Protein AF-A0AA39C4L0-F1 (afdb_monomer)

Nearest PDB structures (foldseek):
  6eg0-assembly1_B  TM=7.579E-01  e=3.917E-45  Drosophila melanogaster
  6efy-assembly1_A-2  TM=8.583E-01  e=1.639E-42  Drosophila melanogaster
  5eo9-assembly1_B  TM=9.808E-01  e=2.895E-29  Drosophila melanogaster
  6nrr-assembly1_B  TM=8.092E-01  e=1.437E-28  Drosophila melanogaster
  6nrq-assembly1_B  TM=9.953E-01  e=1.133E-14  Drosophila melanogaster

Organism: NCBI:txid144406

InterPro domains:
  IPR003598 Immunoglobulin subtype 2 [SM00408] (235-312)
  IPR003598 Immunoglobulin subtype 2 [SM00408] (339-406)
  IPR003598 Immunoglobulin subtype 2 [SM00408] (433-505)
  IPR003599 Immunoglobulin domain subtype [SM00409] (229-324)
  IPR003599 Immunoglobulin domain subtype [SM00409] (333-418)
  IPR003599 Immunoglobulin domain subtype [SM00409] (427-516)
  IPR007110 Immunoglobulin-like domain [PS50835] (223-315)
  IPR007110 Immunoglobulin-like domain [PS50835] (325-410)
  IPR007110 Immunoglobulin-like domain [PS50835] (421-514)
  IPR011989 Armadillo-like helical [G3DSA:1.25.10.10] (1-202)
  IPR013098 Immunoglobulin I-set [PF07679] (223-310)
  IPR013783 Immunoglobulin-like fold [G3DSA:2.60.40.10] (220-327)
  IPR013783 Immunoglobulin-like fold [G3DSA:2.60.40.10] (331-419)
  IPR013783 Immunoglobulin-like fold [G3DSA:2.60.40.10] (420-517)
  IPR034085 TOG domain [SM01349] (1-182)
  IPR036179 Immunoglobulin-like domain superfamily [SSF48726] (223-328)
  IPR036179 Immunoglobulin-like domain superfamily [SSF48726] (316-419)
  IPR036179 Immunoglobulin-like domain superfamily [SSF48726] (414-513)
  IPR048491 XMAP215/Dis1/CLASP, TOG domain [PF21041] (3-173)
  IPR051170 Neural and epithelial cell adhesion domain-containing protein [PTHR12231] (206-528)

Secondary structure (DSSP, 8-state):
--HHHHHHHHHHT-SSHHHHHHHHHHHHHHHHH-TTGGGTHHHHHHHIIIIITT-SSHHHHHHHHHHHHHHIIIIIHHHHHHHHHHHTT-SSHHHHHHHHHHHHHHHHHH-TTTS-HHHHHHHHHHHHT-SSHHHHHHHHHHHHHHHHHH-THHHHHHTTS-HHHHHHHHHHHTTS-S-----S---HHHHHHTTSSS-S--------------------PPPEESSPPPPEEEETTS-EEEEEEEES-TT--EEEEETTTTEEEEETTEE-SS-TTEEEEEETTTEEEEEE-S--GGG-EEEEEEE--SSPEEEEEEEEEEEEEEE-SSSS---EEEETT--EEEE--EEEESPPEEEEEETTSPPEE-TTS-EES-EESSEEEE-S--GGG-EEEEEEEESSSSPPEEEEEEEEEEEEEEEE-S-SEEEE-TT-EEEEEEEEEEESPPEEEEE-TTSPBPPPSSSEEEEEEEETTEEEEEEEEES--GGG-EEEEEEEEETTEEEEEEEEEEE-PPPP---------------------------------------------------------------------------HHHHHHHHHHHTTS--

Structure (mmCIF, N/CA/C/O backbone):
data_AF-A0AA39C4L0-F1
#
_entry.id   AF-A0AA39C4L0-F1
#
loop_
_atom_site.group_PDB
_atom_site.id
_atom_site.type_symbol
_atom_site.label_atom_id
_atom_site.label_alt_id
_atom_site.label_comp_id
_atom_site.label_asym_id
_atom_site.label_entity_id
_atom_site.label_seq_id
_atom_site.pdbx_PDB_ins_code
_atom_site.Cartn_x
_atom_site.Cartn_y
_atom_site.Cartn_z
_atom_site.occupancy
_atom_site.B_iso_or_equiv
_atom_site.auth_seq_id
_atom_site.auth_comp_id
_atom_site.auth_asym_id
_atom_site.auth_atom_id
_atom_site.pdbx_PDB_model_num
ATOM 1 N N . MET A 1 1 ? 2.374 -26.848 -51.622 1.00 42.78 1 MET A N 1
ATOM 2 C CA . MET A 1 1 ? 3.072 -25.742 -50.913 1.00 42.78 1 MET A CA 1
ATOM 3 C C . MET A 1 1 ? 2.157 -24.557 -50.537 1.00 42.78 1 MET A C 1
ATOM 5 O O . MET A 1 1 ? 2.665 -23.517 -50.137 1.00 42.78 1 MET A O 1
ATOM 9 N N . GLU A 1 2 ? 0.824 -24.697 -50.572 1.00 36.19 2 GLU A N 1
ATOM 10 C CA . GLU A 1 2 ? -0.122 -23.585 -50.310 1.00 36.19 2 GLU A CA 1
ATOM 11 C C . GLU A 1 2 ? -0.604 -23.481 -48.847 1.00 36.19 2 GLU A C 1
ATOM 13 O O . GLU A 1 2 ? -1.158 -22.465 -48.431 1.00 36.19 2 GLU A O 1
ATOM 18 N N . SER A 1 3 ? -0.346 -24.502 -48.021 1.00 49.56 3 SER A N 1
ATOM 19 C CA . SER A 1 3 ? -0.933 -24.627 -46.676 1.00 49.56 3 SER A CA 1
ATOM 20 C C . SER A 1 3 ? -0.537 -23.536 -45.666 1.00 49.56 3 SER A C 1
ATOM 22 O O . SER A 1 3 ? -1.262 -23.334 -44.691 1.00 49.56 3 SER A O 1
ATOM 24 N N . GLN A 1 4 ? 0.597 -22.842 -45.834 1.00 49.72 4 GLN A N 1
ATOM 25 C CA . GLN A 1 4 ? 1.115 -21.946 -44.786 1.00 49.72 4 GLN A CA 1
ATOM 26 C C . GLN A 1 4 ? 0.511 -20.531 -44.770 1.00 49.72 4 GLN A C 1
ATOM 28 O O . GLN A 1 4 ? 0.586 -19.872 -43.738 1.00 49.72 4 GLN A O 1
ATOM 33 N N . SER A 1 5 ? -0.136 -20.063 -45.842 1.00 53.97 5 SER A N 1
ATOM 34 C CA . SER A 1 5 ? -0.829 -18.758 -45.801 1.00 53.97 5 SER A CA 1
ATOM 35 C C . SER A 1 5 ? -2.181 -18.843 -45.069 1.00 53.97 5 SER A C 1
ATOM 37 O O . SER A 1 5 ? -2.596 -17.921 -44.364 1.00 53.97 5 SER A O 1
ATOM 39 N N . SER A 1 6 ? -2.830 -20.011 -45.156 1.00 60.69 6 SER A N 1
ATOM 40 C CA . SER A 1 6 ? -4.194 -20.259 -44.672 1.00 60.69 6 SER A CA 1
ATOM 41 C C . SER A 1 6 ? -4.377 -20.072 -43.156 1.00 60.69 6 SER A C 1
ATOM 43 O O . SER A 1 6 ? -5.398 -19.534 -42.724 1.00 60.69 6 SER A O 1
ATOM 45 N N . TRP A 1 7 ? -3.406 -20.469 -42.323 1.00 74.56 7 TRP A N 1
ATOM 46 C CA . TRP A 1 7 ? -3.561 -20.412 -40.859 1.00 74.56 7 TRP A CA 1
ATOM 47 C C . TRP A 1 7 ? -3.338 -19.006 -40.279 1.00 74.56 7 TRP A C 1
ATOM 49 O O . TRP A 1 7 ? -4.134 -18.562 -39.454 1.00 74.56 7 TRP A O 1
ATOM 59 N N . LEU A 1 8 ? -2.346 -18.254 -40.770 1.00 80.62 8 LEU A N 1
ATOM 60 C CA . LEU A 1 8 ? -2.123 -16.857 -40.363 1.00 80.62 8 LEU A CA 1
ATOM 61 C C . LEU A 1 8 ? -3.308 -15.960 -40.726 1.00 80.62 8 LEU A C 1
ATOM 63 O O . LEU A 1 8 ? -3.698 -15.097 -39.944 1.00 80.62 8 LEU A O 1
ATOM 67 N N . LYS A 1 9 ? -3.951 -16.208 -41.872 1.00 80.88 9 LYS A N 1
ATOM 68 C CA . LYS A 1 9 ? -5.208 -15.543 -42.230 1.00 80.88 9 LYS A CA 1
ATOM 69 C C . LYS A 1 9 ? -6.304 -15.805 -41.187 1.00 80.88 9 LYS A C 1
ATOM 71 O O . LYS A 1 9 ? -6.958 -14.854 -40.764 1.00 80.88 9 LYS A O 1
ATOM 76 N N . LYS A 1 10 ? -6.470 -17.057 -40.728 1.00 83.12 10 LYS A N 1
ATOM 77 C CA . LYS A 1 10 ? -7.435 -17.439 -39.672 1.00 83.12 10 LYS A CA 1
ATOM 78 C C . LYS A 1 10 ? -7.137 -16.767 -38.327 1.00 83.12 10 LYS A C 1
ATOM 80 O O . LYS A 1 10 ? -8.071 -16.386 -37.633 1.00 83.12 10 LYS A O 1
ATOM 85 N N . PHE A 1 11 ? -5.862 -16.583 -37.984 1.00 86.50 11 PHE A N 1
ATOM 86 C CA . PHE A 1 11 ? -5.434 -15.929 -36.739 1.00 86.50 11 PHE A CA 1
ATOM 87 C C . PHE A 1 11 ? -5.879 -14.464 -36.673 1.00 86.50 11 PHE A C 1
ATOM 89 O O . PHE A 1 11 ? -6.379 -14.003 -35.652 1.00 86.50 11 PHE A O 1
ATOM 96 N N . VAL A 1 12 ? -5.752 -13.748 -37.789 1.00 85.88 12 VAL A N 1
ATOM 97 C CA . VAL A 1 12 ? -6.102 -12.326 -37.885 1.00 85.88 12 VAL A CA 1
ATOM 98 C C . VAL A 1 12 ? -7.620 -12.109 -37.891 1.00 85.88 12 VAL A C 1
ATOM 100 O O . VAL A 1 12 ? -8.097 -11.111 -37.357 1.00 85.88 12 VAL A O 1
ATOM 103 N N . ILE A 1 13 ? -8.396 -13.035 -38.466 1.00 86.62 13 ILE A N 1
ATOM 104 C CA . ILE A 1 13 ? -9.859 -12.903 -38.602 1.00 86.62 13 ILE A CA 1
ATOM 105 C C . ILE A 1 13 ? -10.668 -13.627 -37.513 1.00 86.62 13 ILE A C 1
ATOM 107 O O . ILE A 1 13 ? -11.890 -13.716 -37.644 1.00 86.62 13 ILE A O 1
ATOM 111 N N . ASP A 1 14 ? -10.032 -14.110 -36.443 1.00 86.44 14 ASP A N 1
ATOM 112 C CA . ASP A 1 14 ? -10.688 -14.820 -35.334 1.00 86.44 14 ASP A CA 1
ATOM 113 C C . ASP A 1 14 ? -11.814 -13.985 -34.692 1.00 86.44 14 ASP A C 1
ATOM 115 O O . ASP A 1 14 ? -11.697 -12.769 -34.535 1.00 86.44 14 ASP A O 1
ATOM 119 N N . SER A 1 15 ? -12.961 -14.605 -34.410 1.00 85.62 15 SER A N 1
ATOM 120 C CA . SER A 1 15 ? -14.135 -13.988 -33.777 1.00 85.62 15 SER A CA 1
ATOM 121 C C . SER A 1 15 ? -14.042 -13.896 -32.254 1.00 85.62 15 SER A C 1
ATOM 123 O O . SER A 1 15 ? -14.701 -13.039 -31.672 1.00 85.62 15 SER A O 1
ATOM 125 N N . ASN A 1 16 ? -13.235 -14.736 -31.606 1.00 90.62 16 ASN A N 1
ATOM 126 C CA . ASN A 1 16 ? -13.025 -14.706 -30.161 1.00 90.62 16 ASN A CA 1
ATOM 127 C C . ASN A 1 16 ? -11.907 -13.700 -29.834 1.00 90.62 16 ASN A C 1
ATOM 129 O O . ASN A 1 16 ? -10.750 -13.948 -30.151 1.00 90.62 16 ASN A O 1
ATOM 133 N N . LEU A 1 17 ? -12.238 -12.564 -29.205 1.00 87.31 17 LEU A N 1
ATOM 134 C CA . LEU A 1 17 ? -11.284 -11.465 -28.977 1.00 87.31 17 LEU A CA 1
ATOM 135 C C . LEU A 1 17 ? -10.059 -11.867 -28.113 1.00 87.31 17 LEU A C 1
ATOM 137 O O . LEU A 1 17 ? -8.939 -11.578 -28.537 1.00 87.31 17 LEU A O 1
ATOM 141 N N . PRO A 1 18 ? -10.199 -12.554 -26.955 1.00 88.00 18 PRO A N 1
ATOM 142 C CA . PRO A 1 18 ? -9.056 -13.135 -26.238 1.00 88.00 18 PRO A CA 1
ATOM 143 C C . PRO A 1 18 ? -8.173 -14.064 -27.087 1.00 88.00 18 PRO A C 1
ATOM 145 O O . PRO A 1 18 ? -6.947 -13.953 -27.043 1.00 88.00 18 PRO A O 1
ATOM 148 N N . ALA A 1 19 ? -8.773 -14.952 -27.887 1.00 86.94 19 ALA A N 1
ATOM 149 C CA . ALA A 1 19 ? -8.018 -15.864 -28.749 1.00 86.94 19 ALA A CA 1
ATOM 150 C C . ALA A 1 19 ? -7.325 -15.124 -29.906 1.00 86.94 19 ALA A C 1
ATOM 152 O O . ALA A 1 19 ? -6.164 -15.407 -30.205 1.00 86.94 19 ALA A O 1
ATOM 153 N N . GLN A 1 20 ? -8.003 -14.142 -30.509 1.00 90.44 20 GLN A N 1
ATOM 154 C CA . GLN A 1 20 ? -7.484 -13.276 -31.568 1.00 90.44 20 GLN A CA 1
ATOM 155 C C . GLN A 1 20 ? -6.235 -12.525 -31.099 1.00 90.44 20 GLN A C 1
ATOM 157 O O . GLN A 1 20 ? -5.255 -12.461 -31.832 1.00 90.44 20 GLN A O 1
ATOM 162 N N . GLU A 1 21 ? -6.226 -12.007 -29.869 1.00 89.44 21 GLU A N 1
ATOM 163 C CA . GLU A 1 21 ? -5.060 -11.333 -29.292 1.00 89.44 21 GLU A CA 1
ATOM 164 C C . GLU A 1 21 ? -3.845 -12.262 -29.196 1.00 89.44 21 GLU A C 1
ATOM 166 O O . GLU A 1 21 ? -2.794 -11.948 -29.753 1.00 89.44 21 GLU A O 1
ATOM 171 N N . LYS A 1 22 ? -3.993 -13.447 -28.586 1.00 88.56 22 LYS A N 1
ATOM 172 C CA . LYS A 1 22 ? -2.893 -14.424 -28.485 1.00 88.56 22 LYS A CA 1
ATOM 173 C C . LYS A 1 22 ? -2.433 -14.954 -29.843 1.00 88.56 22 LYS A C 1
ATOM 175 O O . LYS A 1 22 ? -1.243 -15.184 -30.052 1.00 88.56 22 LYS A O 1
ATOM 180 N N . ARG A 1 23 ? -3.351 -15.075 -30.800 1.00 88.38 23 ARG A N 1
ATOM 181 C CA . ARG A 1 23 ? -3.046 -15.424 -32.194 1.00 88.38 23 ARG A CA 1
ATOM 182 C C . ARG A 1 23 ? -2.318 -14.298 -32.936 1.00 88.38 23 ARG A C 1
ATOM 184 O O . ARG A 1 23 ? -1.446 -14.593 -33.748 1.00 88.38 23 ARG A O 1
ATOM 191 N N . LEU A 1 24 ? -2.603 -13.029 -32.642 1.00 90.12 24 LEU A N 1
ATOM 192 C CA . LEU A 1 24 ? -1.868 -11.881 -33.186 1.00 90.12 24 LEU A CA 1
ATOM 193 C C . LEU A 1 24 ? -0.471 -11.736 -32.562 1.00 90.12 24 LEU A C 1
ATOM 195 O O . LEU A 1 24 ? 0.467 -11.434 -33.295 1.00 90.12 24 LEU A O 1
ATOM 199 N N . GLU A 1 25 ? -0.300 -12.020 -31.267 1.00 88.50 25 GLU A N 1
ATOM 200 C CA . GLU A 1 25 ? 1.028 -12.108 -30.634 1.00 88.50 25 GLU A CA 1
ATOM 201 C C . GLU A 1 25 ? 1.882 -13.191 -31.320 1.00 88.50 25 GLU A C 1
ATOM 203 O O . GLU A 1 25 ? 2.975 -12.901 -31.805 1.00 88.50 25 GLU A O 1
ATOM 208 N N . ALA A 1 26 ? 1.342 -14.404 -31.499 1.00 85.69 26 ALA A N 1
ATOM 209 C CA . ALA A 1 26 ? 2.021 -15.477 -32.232 1.00 85.69 26 ALA A CA 1
ATOM 210 C C . ALA A 1 26 ? 2.307 -15.122 -33.708 1.00 85.69 26 ALA A C 1
ATOM 212 O O . ALA A 1 26 ? 3.363 -15.471 -34.243 1.00 85.69 26 ALA A O 1
ATOM 213 N N . ALA A 1 27 ? 1.395 -14.405 -34.377 1.00 87.06 27 ALA A N 1
ATOM 214 C CA . ALA A 1 27 ? 1.606 -13.929 -35.743 1.00 87.06 27 ALA A CA 1
ATOM 215 C C . ALA A 1 27 ? 2.752 -12.908 -35.823 1.00 87.06 27 ALA A C 1
ATOM 217 O O . ALA A 1 27 ? 3.566 -12.993 -36.741 1.00 87.06 27 ALA A O 1
ATOM 218 N N . LEU A 1 28 ? 2.857 -11.981 -34.865 1.00 87.31 28 LEU A N 1
ATOM 219 C CA . LEU A 1 28 ? 3.960 -11.021 -34.786 1.00 87.31 28 LEU A CA 1
ATOM 220 C C . LEU A 1 28 ? 5.308 -11.742 -34.619 1.00 87.31 28 LEU A C 1
ATOM 222 O O . LEU A 1 28 ? 6.221 -11.493 -35.407 1.00 87.31 28 LEU A O 1
ATOM 226 N N . THR A 1 29 ? 5.403 -12.699 -33.688 1.00 82.06 29 THR A N 1
ATOM 227 C CA . THR A 1 29 ? 6.611 -13.520 -33.483 1.00 82.06 29 THR A CA 1
ATOM 228 C C . THR A 1 29 ? 6.985 -14.327 -34.731 1.00 82.06 29 THR A C 1
ATOM 230 O O . THR A 1 29 ? 8.164 -14.409 -35.081 1.00 82.06 29 THR A O 1
ATOM 233 N N . PHE A 1 30 ? 6.007 -14.886 -35.453 1.00 86.00 30 PHE A N 1
ATOM 234 C CA . PHE A 1 30 ? 6.265 -15.558 -36.731 1.00 86.00 30 PHE A CA 1
ATOM 235 C C . PHE A 1 30 ? 6.827 -14.589 -37.780 1.00 86.00 30 PHE A C 1
ATOM 237 O O . PHE A 1 30 ? 7.809 -14.910 -38.445 1.00 86.00 30 PHE A O 1
ATOM 244 N N . ILE A 1 31 ? 6.237 -13.399 -37.929 1.00 85.25 31 ILE A N 1
ATOM 245 C CA . ILE A 1 31 ? 6.659 -12.417 -38.941 1.00 85.25 31 ILE A CA 1
ATOM 246 C C . ILE A 1 31 ? 8.053 -11.860 -38.635 1.00 85.25 31 ILE A C 1
ATOM 248 O O . ILE A 1 31 ? 8.821 -11.563 -39.551 1.00 85.25 31 ILE A O 1
ATOM 252 N N . GLU A 1 32 ? 8.393 -11.747 -37.354 1.00 81.56 32 GLU A N 1
ATOM 253 C CA . GLU A 1 32 ? 9.708 -11.315 -36.910 1.00 81.56 32 GLU A CA 1
ATOM 254 C C . GLU A 1 32 ? 10.817 -12.313 -37.274 1.00 81.56 32 GLU A C 1
ATOM 256 O O . GLU A 1 32 ? 11.882 -11.876 -37.720 1.00 81.56 32 GLU A O 1
ATOM 261 N N . ASN A 1 33 ? 10.563 -13.619 -37.130 1.00 77.12 33 ASN A N 1
ATOM 262 C CA . ASN A 1 33 ? 11.596 -14.661 -37.169 1.00 77.12 33 ASN A CA 1
ATOM 263 C C . ASN A 1 33 ? 11.605 -15.514 -38.452 1.00 77.12 33 ASN A C 1
ATOM 265 O O . ASN A 1 33 ? 12.657 -16.004 -38.858 1.00 77.12 33 ASN A O 1
ATOM 269 N N . ALA A 1 34 ? 10.467 -15.706 -39.125 1.00 78.81 34 ALA A N 1
ATOM 270 C CA . ALA A 1 34 ? 10.379 -16.616 -40.266 1.00 78.81 34 ALA A CA 1
ATOM 271 C C . ALA A 1 34 ? 10.834 -15.958 -41.581 1.00 78.81 34 ALA A C 1
ATOM 273 O O . ALA A 1 34 ? 10.206 -15.026 -42.086 1.00 78.81 34 ALA A O 1
ATOM 274 N N . ALA A 1 35 ? 11.859 -16.523 -42.229 1.00 73.38 35 ALA A N 1
ATOM 275 C CA . ALA A 1 35 ? 12.347 -16.061 -43.536 1.00 73.38 35 ALA A CA 1
ATOM 276 C C . ALA A 1 35 ? 11.259 -16.050 -44.637 1.00 73.38 35 ALA A C 1
ATOM 278 O O . ALA A 1 35 ? 11.306 -15.250 -45.573 1.00 73.38 35 ALA A O 1
ATOM 279 N N . CYS A 1 36 ? 10.239 -16.909 -44.522 1.00 79.25 36 CYS A N 1
ATOM 280 C CA . CYS A 1 36 ? 9.109 -16.967 -45.449 1.00 79.25 36 CYS A CA 1
ATOM 281 C C . CYS A 1 36 ? 7.991 -15.943 -45.164 1.00 79.25 36 CYS A C 1
ATOM 283 O O . CYS A 1 36 ? 7.111 -15.786 -46.016 1.00 79.25 36 CYS A O 1
ATOM 285 N N . ALA A 1 37 ? 8.021 -15.216 -44.037 1.00 82.25 37 ALA A N 1
ATOM 286 C CA . ALA A 1 37 ? 6.938 -14.328 -43.593 1.00 82.25 37 ALA A CA 1
ATOM 287 C C . ALA A 1 37 ? 6.523 -13.285 -44.638 1.00 82.25 37 ALA A C 1
ATOM 289 O O . ALA A 1 37 ? 5.347 -12.969 -44.793 1.00 82.25 37 ALA A O 1
ATOM 290 N N . GLY A 1 38 ? 7.465 -12.803 -45.452 1.00 84.88 38 GLY A N 1
ATOM 291 C CA . GLY A 1 38 ? 7.164 -11.862 -46.529 1.00 84.88 38 GLY A CA 1
ATOM 292 C C . GLY A 1 38 ? 6.137 -12.360 -47.563 1.00 84.88 38 GLY A C 1
ATOM 293 O O . GLY A 1 38 ? 5.610 -11.538 -48.313 1.00 84.88 38 GLY A O 1
ATOM 294 N N . LYS A 1 39 ? 5.849 -13.670 -47.626 1.00 85.50 39 LYS A N 1
ATOM 295 C CA . LYS A 1 39 ? 4.836 -14.261 -48.516 1.00 85.50 39 LYS A CA 1
ATOM 296 C C . LYS A 1 39 ? 3.399 -14.063 -48.004 1.00 85.50 39 LYS A C 1
ATOM 298 O O . LYS A 1 39 ? 2.497 -13.919 -48.823 1.00 85.50 39 LYS A O 1
ATOM 303 N N . THR A 1 40 ? 3.179 -13.987 -46.689 1.00 89.12 40 THR A N 1
ATOM 304 C CA . THR A 1 40 ? 1.833 -13.910 -46.075 1.00 89.12 40 THR A CA 1
ATOM 305 C C . THR A 1 40 ? 1.302 -12.476 -45.928 1.00 89.12 40 THR A C 1
ATOM 307 O O . THR A 1 40 ? 0.111 -12.275 -45.677 1.00 89.12 40 THR A O 1
ATOM 310 N N . ALA A 1 41 ? 2.152 -11.470 -46.175 1.00 89.69 41 ALA A N 1
ATOM 311 C CA . ALA A 1 41 ? 1.859 -10.043 -46.010 1.00 89.69 41 ALA A CA 1
ATOM 312 C C . ALA A 1 41 ? 0.527 -9.583 -46.626 1.00 89.69 41 ALA A C 1
ATOM 314 O O . ALA A 1 41 ? -0.206 -8.818 -46.007 1.00 89.69 41 ALA A O 1
ATOM 315 N N . ARG A 1 42 ? 0.179 -10.052 -47.833 1.00 90.31 42 ARG A N 1
ATOM 316 C CA . ARG A 1 42 ? -1.056 -9.634 -48.522 1.00 90.31 42 ARG A CA 1
ATOM 317 C C . ARG A 1 42 ? -2.317 -10.070 -47.770 1.00 90.31 42 ARG A C 1
ATOM 319 O O . ARG A 1 42 ? -3.262 -9.293 -47.666 1.00 90.31 42 ARG A O 1
ATOM 326 N N . GLU A 1 43 ? -2.343 -11.302 -47.272 1.00 88.56 43 GLU A N 1
ATOM 327 C CA . GLU A 1 43 ? -3.525 -11.876 -46.622 1.00 88.56 43 GLU A CA 1
ATOM 328 C C . GLU A 1 43 ? -3.671 -11.395 -45.181 1.00 88.56 43 GLU A C 1
ATOM 330 O O . GLU A 1 43 ? -4.775 -11.051 -44.760 1.00 88.56 43 GLU A O 1
ATOM 335 N N . VAL A 1 44 ? -2.552 -11.290 -44.459 1.00 91.31 44 VAL A N 1
ATOM 336 C CA . VAL A 1 44 ? -2.533 -10.753 -43.094 1.00 91.31 44 VAL A CA 1
ATOM 337 C C . VAL A 1 44 ? -2.931 -9.275 -43.086 1.00 91.31 44 VAL A C 1
ATOM 339 O O . VAL A 1 44 ? -3.801 -8.899 -42.305 1.00 91.31 44 VAL A O 1
ATOM 342 N N . MET A 1 45 ? -2.407 -8.449 -44.003 1.00 94.12 45 MET A N 1
ATOM 343 C CA . MET A 1 45 ? -2.808 -7.037 -44.093 1.00 94.12 45 MET A CA 1
ATOM 344 C C . MET A 1 45 ? -4.288 -6.853 -44.459 1.00 94.12 45 MET A C 1
ATOM 346 O O . MET A 1 45 ? -4.931 -5.961 -43.912 1.00 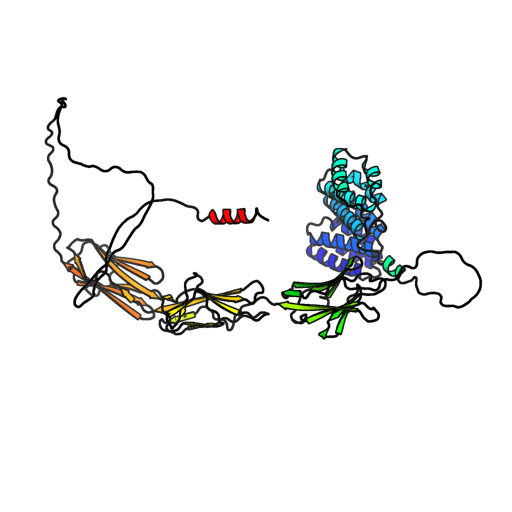94.12 45 MET A O 1
ATOM 350 N N . ASN A 1 46 ? -4.857 -7.710 -45.320 1.00 92.00 46 ASN A N 1
ATOM 351 C CA . ASN A 1 46 ? -6.300 -7.700 -45.599 1.00 92.00 46 ASN A CA 1
ATOM 352 C C . ASN A 1 46 ? -7.127 -7.961 -44.326 1.00 92.00 46 ASN A C 1
ATOM 354 O O . ASN A 1 46 ? -8.100 -7.255 -44.069 1.00 92.00 46 ASN A O 1
ATOM 358 N N . GLY A 1 47 ? -6.750 -8.960 -43.519 1.00 90.25 47 GLY A N 1
ATOM 359 C CA . GLY A 1 47 ? -7.433 -9.239 -42.252 1.00 90.25 47 GLY A CA 1
ATOM 360 C C . GLY A 1 47 ? -7.274 -8.103 -41.234 1.00 90.25 47 GLY A C 1
ATOM 361 O O . GLY A 1 47 ? -8.238 -7.736 -40.565 1.00 90.25 47 GLY A O 1
ATOM 362 N N . ILE A 1 48 ? -6.079 -7.508 -41.161 1.00 93.25 48 ILE A N 1
ATOM 363 C CA . ILE A 1 48 ? -5.757 -6.408 -40.246 1.00 93.25 48 ILE A CA 1
ATOM 364 C C . ILE A 1 48 ? -6.639 -5.190 -40.524 1.00 93.25 48 ILE A C 1
ATOM 366 O O . ILE A 1 48 ? -7.300 -4.711 -39.603 1.00 93.25 48 ILE A O 1
ATOM 370 N N . VAL A 1 49 ? -6.698 -4.737 -41.781 1.00 93.50 49 VAL A N 1
ATOM 371 C CA . VAL A 1 49 ? -7.502 -3.574 -42.197 1.00 93.50 49 VAL A CA 1
ATOM 372 C C . VAL A 1 49 ? -8.997 -3.828 -41.989 1.00 93.50 49 VAL A C 1
ATOM 374 O O . VAL A 1 49 ? -9.708 -2.953 -41.506 1.00 93.50 49 VAL A O 1
ATOM 377 N N . ASN A 1 50 ? -9.477 -5.037 -42.290 1.00 88.69 50 ASN A N 1
ATOM 378 C CA . ASN A 1 50 ? -10.907 -5.336 -42.209 1.00 88.69 50 ASN A CA 1
ATOM 379 C C . ASN A 1 50 ? -11.409 -5.615 -40.782 1.00 88.69 50 ASN A C 1
ATOM 381 O O . ASN A 1 50 ? -12.601 -5.438 -40.534 1.00 88.69 50 ASN A O 1
ATOM 385 N N . LYS A 1 51 ? -10.549 -6.078 -39.859 1.00 86.62 51 LYS A N 1
ATOM 386 C CA . LYS A 1 51 ? -10.987 -6.550 -38.531 1.00 86.62 51 LYS A CA 1
ATOM 387 C C . LYS A 1 51 ? -10.203 -6.001 -37.338 1.00 86.62 51 LYS A C 1
ATOM 389 O O . LYS A 1 51 ? -10.817 -5.671 -36.327 1.00 86.62 51 LYS A O 1
ATOM 394 N N . CYS A 1 52 ? -8.877 -5.905 -37.418 1.00 87.62 52 CYS A N 1
ATOM 395 C CA . CYS A 1 52 ? -8.054 -5.627 -36.234 1.00 87.62 52 CYS A CA 1
ATOM 396 C C . CYS A 1 52 ? -7.897 -4.130 -35.939 1.00 87.62 52 CYS A C 1
ATOM 398 O O . CYS A 1 52 ? -8.005 -3.727 -34.783 1.00 87.62 52 CYS A O 1
ATOM 400 N N . VAL A 1 53 ? -7.697 -3.289 -36.962 1.00 86.56 53 VAL A N 1
ATOM 401 C CA . VAL A 1 53 ? -7.453 -1.840 -36.771 1.00 86.56 53 VAL A CA 1
ATOM 402 C C . VAL A 1 53 ? -8.628 -1.106 -36.105 1.00 86.56 53 VAL A C 1
ATOM 404 O O . VAL A 1 53 ? -8.426 -0.125 -35.394 1.00 86.56 53 VAL A O 1
ATOM 407 N N . ALA A 1 54 ? -9.853 -1.614 -36.274 1.00 83.62 54 ALA A N 1
ATOM 408 C CA . ALA A 1 54 ? -11.078 -1.062 -35.693 1.00 83.62 54 ALA A CA 1
ATOM 409 C C . ALA A 1 54 ? -11.697 -1.942 -34.585 1.00 83.62 54 ALA A C 1
ATOM 411 O O . ALA A 1 54 ? -12.862 -1.743 -34.235 1.00 83.62 54 ALA A O 1
ATOM 412 N N . ALA A 1 55 ? -10.942 -2.897 -34.025 1.00 87.44 55 ALA A N 1
ATOM 413 C CA . ALA A 1 55 ? -11.411 -3.778 -32.952 1.00 87.44 55 ALA A CA 1
ATOM 414 C C . ALA A 1 55 ? -11.873 -3.000 -31.700 1.00 87.44 55 ALA A C 1
ATOM 416 O O . ALA A 1 55 ? -11.468 -1.860 -31.467 1.00 87.44 55 ALA A O 1
ATOM 417 N N . SER A 1 56 ? -12.704 -3.614 -30.853 1.00 84.00 56 SER A N 1
ATOM 418 C CA . SER A 1 56 ? -13.110 -3.012 -29.572 1.00 84.00 56 SER A CA 1
ATOM 419 C C . SER A 1 56 ? -11.960 -2.971 -28.558 1.00 84.00 56 SER A C 1
ATOM 421 O O . SER A 1 56 ? -11.781 -1.965 -27.875 1.00 84.00 56 SER A O 1
ATOM 423 N N . LYS A 1 57 ? -11.147 -4.033 -28.489 1.00 86.62 57 LYS A N 1
ATOM 424 C CA . LYS A 1 57 ? -10.027 -4.161 -27.545 1.00 86.62 57 LYS A CA 1
ATOM 425 C C . LYS A 1 57 ? -8.794 -3.385 -28.029 1.00 86.62 57 LYS A C 1
ATOM 427 O O . LYS A 1 57 ? -8.297 -3.639 -29.125 1.00 86.62 57 LYS A O 1
ATOM 432 N N . GLY A 1 58 ? -8.274 -2.471 -27.203 1.00 84.44 58 GLY A N 1
ATOM 433 C CA . GLY A 1 58 ? -7.133 -1.605 -27.552 1.00 84.44 58 GLY A CA 1
ATOM 434 C C . GLY A 1 58 ? -5.876 -2.377 -27.967 1.00 84.44 58 GLY A C 1
ATOM 435 O O . GLY A 1 58 ? -5.304 -2.104 -29.020 1.00 84.44 58 GLY A O 1
ATOM 436 N N . ARG A 1 59 ? -5.531 -3.429 -27.217 1.00 85.62 59 ARG A N 1
ATOM 437 C CA . ARG A 1 59 ? -4.363 -4.286 -27.469 1.00 85.62 59 ARG A CA 1
ATOM 438 C C . ARG A 1 59 ? -4.345 -4.934 -28.863 1.00 85.62 59 ARG A C 1
ATOM 440 O O . ARG A 1 59 ? -3.286 -5.069 -29.468 1.00 85.62 59 ARG A O 1
ATOM 447 N N . ILE A 1 60 ? -5.512 -5.267 -29.420 1.00 88.88 60 ILE A N 1
ATOM 448 C CA . ILE A 1 60 ? -5.629 -5.815 -30.783 1.00 88.88 60 ILE A CA 1
ATOM 449 C C . ILE A 1 60 ? -5.256 -4.760 -31.839 1.00 88.88 60 ILE A C 1
ATOM 451 O O . ILE A 1 60 ? -4.645 -5.103 -32.854 1.00 88.88 60 ILE A O 1
ATOM 455 N N . LYS A 1 61 ? -5.550 -3.474 -31.590 1.00 88.50 61 LYS A N 1
ATOM 456 C CA . LYS A 1 61 ? -5.137 -2.363 -32.465 1.00 88.50 61 LYS A CA 1
ATOM 457 C C . LYS A 1 61 ? -3.629 -2.124 -32.399 1.00 88.50 61 LYS A C 1
ATOM 459 O O . LYS A 1 61 ? -3.002 -1.956 -33.439 1.00 88.50 61 LYS A O 1
ATOM 464 N N . GLU A 1 62 ? -3.040 -2.157 -31.202 1.00 88.06 62 GLU A N 1
ATOM 465 C CA . GLU A 1 62 ? -1.584 -2.044 -31.020 1.00 88.06 62 GLU A CA 1
ATOM 466 C C . GLU A 1 62 ? -0.841 -3.127 -31.810 1.00 88.06 62 GLU A C 1
ATOM 468 O O . GLU A 1 62 ? 0.053 -2.823 -32.599 1.00 88.06 62 GLU A O 1
ATOM 473 N N . LEU A 1 63 ? -1.254 -4.391 -31.651 1.00 88.69 63 LEU A N 1
ATOM 474 C CA . LEU A 1 63 ? -0.667 -5.524 -32.369 1.00 88.69 63 LEU A CA 1
ATOM 475 C C . LEU A 1 63 ? -0.864 -5.396 -33.888 1.00 88.69 63 LEU A C 1
ATOM 477 O O . LEU A 1 63 ? 0.052 -5.693 -34.653 1.00 88.69 63 LEU A O 1
ATOM 481 N N . ALA A 1 64 ? -2.016 -4.896 -34.344 1.00 92.50 64 ALA A N 1
ATOM 482 C CA . ALA A 1 64 ? -2.268 -4.616 -35.757 1.00 92.50 64 ALA A CA 1
ATOM 483 C C . ALA A 1 64 ? -1.298 -3.572 -36.348 1.00 92.50 64 ALA A C 1
ATOM 485 O O . ALA A 1 64 ? -0.781 -3.768 -37.454 1.00 92.50 64 ALA A O 1
ATOM 486 N N . VAL A 1 65 ? -1.008 -2.495 -35.609 1.00 92.06 65 VAL A N 1
ATOM 487 C CA . VAL A 1 65 ? -0.005 -1.487 -35.994 1.00 92.06 65 VAL A CA 1
ATOM 488 C C . VAL A 1 65 ? 1.397 -2.105 -36.002 1.00 92.06 65 VAL A C 1
ATOM 490 O O . VAL A 1 65 ? 2.094 -2.013 -37.011 1.00 92.06 65 VAL A O 1
ATOM 493 N N . GLN A 1 66 ? 1.792 -2.816 -34.940 1.00 90.81 66 GLN A N 1
ATOM 494 C CA . GLN A 1 66 ? 3.111 -3.457 -34.838 1.00 90.81 66 GLN A CA 1
ATOM 495 C C . GLN A 1 66 ? 3.365 -4.468 -35.966 1.00 90.81 66 GLN A C 1
ATOM 497 O O . GLN A 1 66 ? 4.429 -4.444 -36.584 1.00 90.81 66 GLN A O 1
ATOM 502 N N . ILE A 1 67 ? 2.381 -5.309 -36.302 1.00 92.88 67 ILE A N 1
ATOM 503 C CA . ILE A 1 67 ? 2.476 -6.253 -37.424 1.00 92.88 67 ILE A CA 1
ATOM 504 C C . ILE A 1 67 ? 2.631 -5.507 -38.761 1.00 92.88 67 ILE A C 1
ATOM 506 O O . ILE A 1 67 ? 3.447 -5.902 -39.598 1.00 92.88 67 ILE A O 1
ATOM 510 N N . SER A 1 68 ? 1.898 -4.408 -38.958 1.00 93.94 68 SER A N 1
ATOM 511 C CA . SER A 1 68 ? 2.002 -3.576 -40.167 1.00 93.94 68 SER A CA 1
ATOM 512 C C . SER A 1 68 ? 3.409 -2.981 -40.327 1.00 93.94 68 SER A C 1
ATOM 514 O O . SER A 1 68 ? 4.003 -3.067 -41.405 1.00 93.94 68 SER A O 1
ATOM 516 N N . LEU A 1 69 ? 3.981 -2.451 -39.240 1.00 92.06 69 LEU A N 1
ATOM 517 C CA . LEU A 1 69 ? 5.348 -1.918 -39.195 1.00 92.06 69 LEU A CA 1
ATOM 518 C C . LEU A 1 69 ? 6.407 -3.020 -39.375 1.00 92.06 69 LEU A C 1
ATOM 520 O O . LEU A 1 69 ? 7.391 -2.816 -40.087 1.00 92.06 69 LEU A O 1
ATOM 524 N N . MET A 1 70 ? 6.191 -4.218 -38.823 1.00 89.38 70 MET A N 1
ATOM 525 C CA . MET A 1 70 ? 7.090 -5.361 -39.020 1.00 89.38 70 MET A CA 1
ATOM 526 C C . MET A 1 70 ? 7.127 -5.801 -40.494 1.00 89.38 70 MET A C 1
ATOM 528 O O . MET A 1 70 ? 8.209 -6.024 -41.044 1.00 89.38 70 MET A O 1
ATOM 532 N N . TYR A 1 71 ? 5.975 -5.839 -41.178 1.00 92.19 71 TYR A N 1
ATOM 533 C CA . TYR A 1 71 ? 5.917 -6.109 -42.620 1.00 92.19 71 TYR A CA 1
ATOM 534 C C . TYR A 1 71 ? 6.633 -5.051 -43.464 1.00 92.19 71 TYR A C 1
ATOM 536 O O . TYR A 1 71 ? 7.287 -5.399 -44.454 1.00 92.19 71 TYR A O 1
ATOM 544 N N . ILE A 1 72 ? 6.546 -3.773 -43.083 1.00 91.38 72 ILE A N 1
ATOM 545 C CA . ILE A 1 72 ? 7.347 -2.705 -43.694 1.00 91.38 72 ILE A CA 1
ATOM 546 C C . ILE A 1 72 ? 8.837 -3.012 -43.490 1.00 91.38 72 ILE A C 1
ATOM 548 O O . ILE A 1 72 ? 9.567 -3.100 -44.479 1.00 91.38 72 ILE A O 1
ATOM 552 N N . GLY A 1 73 ? 9.259 -3.300 -42.254 1.00 85.62 73 GLY A N 1
ATOM 553 C CA . GLY A 1 73 ? 10.642 -3.618 -41.889 1.00 85.62 73 GLY A CA 1
ATOM 554 C C . GLY A 1 73 ? 11.259 -4.798 -42.651 1.00 85.62 73 GLY A C 1
ATOM 555 O O . GLY A 1 73 ? 12.413 -4.705 -43.073 1.00 85.62 73 GLY A O 1
ATOM 556 N N . ILE A 1 74 ? 10.503 -5.872 -42.918 1.00 86.06 74 ILE A N 1
ATOM 557 C CA . ILE A 1 74 ? 10.957 -7.014 -43.746 1.00 86.06 74 ILE A CA 1
ATOM 558 C C . ILE A 1 74 ? 10.868 -6.748 -45.268 1.00 86.06 74 ILE A C 1
ATOM 560 O O . ILE A 1 74 ? 10.944 -7.673 -46.078 1.00 86.06 74 ILE A O 1
ATOM 564 N N . GLY A 1 75 ? 10.693 -5.490 -45.688 1.00 88.06 75 GLY A N 1
ATOM 565 C CA . GLY A 1 75 ? 10.731 -5.080 -47.093 1.00 88.06 75 GLY A CA 1
ATOM 566 C C . GLY A 1 75 ? 9.410 -5.220 -47.856 1.00 88.06 75 GLY A C 1
ATOM 567 O O . GLY A 1 75 ? 9.410 -5.118 -49.082 1.00 88.06 75 GLY A O 1
ATOM 568 N N . LYS A 1 76 ? 8.270 -5.431 -47.182 1.00 93.12 76 LYS A N 1
ATOM 569 C CA . LYS A 1 76 ? 6.936 -5.521 -47.819 1.00 93.12 76 LYS A CA 1
ATOM 570 C C . LYS A 1 76 ? 6.139 -4.211 -47.766 1.00 93.12 76 LYS A C 1
ATOM 572 O O . LYS A 1 76 ? 4.929 -4.218 -47.991 1.00 93.12 76 LYS A O 1
ATOM 577 N N . HIS A 1 77 ? 6.834 -3.085 -47.579 1.00 92.50 77 HIS A N 1
ATOM 578 C CA . HIS A 1 77 ? 6.285 -1.725 -47.521 1.00 92.50 77 HIS A CA 1
ATOM 579 C C . HIS A 1 77 ? 5.258 -1.415 -48.625 1.00 92.50 77 HIS A C 1
ATOM 581 O O . HIS A 1 77 ? 4.170 -0.946 -48.310 1.00 92.50 77 HIS A O 1
ATOM 587 N N . LYS A 1 78 ? 5.513 -1.781 -49.893 1.00 92.94 78 LYS A N 1
ATOM 588 C CA . LYS A 1 78 ? 4.564 -1.549 -51.007 1.00 92.94 78 LYS A CA 1
ATOM 589 C C . LYS A 1 78 ? 3.207 -2.245 -50.818 1.00 92.94 78 LYS A C 1
ATOM 591 O O . LYS A 1 78 ? 2.185 -1.710 -51.236 1.00 92.94 78 LYS A O 1
ATOM 596 N N . ILE A 1 79 ? 3.186 -3.432 -50.203 1.00 93.50 79 ILE A N 1
ATOM 597 C CA . ILE A 1 79 ? 1.953 -4.197 -49.945 1.00 93.50 79 ILE A CA 1
ATOM 598 C C . ILE A 1 79 ? 1.187 -3.562 -48.783 1.00 93.50 79 ILE A C 1
ATOM 600 O O . ILE A 1 79 ? -0.013 -3.322 -48.903 1.00 93.50 79 ILE A O 1
ATOM 604 N N . VAL A 1 80 ? 1.891 -3.258 -47.687 1.00 94.94 80 VAL A N 1
ATOM 605 C CA . VAL A 1 80 ? 1.318 -2.622 -46.491 1.00 94.94 80 VAL A CA 1
ATOM 606 C C . VAL A 1 80 ? 0.743 -1.252 -46.837 1.00 94.94 80 VAL A C 1
ATOM 608 O O . VAL A 1 80 ? -0.430 -1.002 -46.577 1.00 94.94 80 VAL A O 1
ATOM 611 N N . GLN A 1 81 ? 1.527 -0.400 -47.504 1.00 95.00 81 GLN A N 1
ATOM 612 C CA . GLN A 1 81 ? 1.109 0.940 -47.899 1.00 95.00 81 GLN A CA 1
ATOM 613 C C . GLN A 1 81 ? -0.120 0.902 -48.814 1.00 95.00 81 GLN A C 1
ATOM 615 O O . GLN A 1 81 ? -1.071 1.637 -48.565 1.00 95.00 81 GLN A O 1
ATOM 620 N N . LYS A 1 82 ? -0.148 0.020 -49.827 1.00 95.50 82 LYS A N 1
ATOM 621 C CA . LYS A 1 82 ? -1.324 -0.137 -50.698 1.00 95.50 82 LYS A CA 1
ATOM 622 C C . LYS A 1 82 ? -2.574 -0.517 -49.894 1.00 95.50 82 LYS A C 1
ATOM 624 O O . LYS A 1 82 ? -3.625 0.078 -50.102 1.00 95.50 82 LYS A O 1
ATOM 629 N N . LYS A 1 83 ? -2.464 -1.469 -48.960 1.00 95.50 83 LYS A N 1
ATOM 630 C CA . LYS A 1 83 ? -3.612 -1.950 -48.173 1.00 95.50 83 LYS A CA 1
ATOM 631 C C . LYS A 1 83 ? -4.108 -0.973 -47.118 1.00 95.50 83 LYS A C 1
ATOM 633 O O . LYS A 1 83 ? -5.317 -0.852 -46.949 1.00 95.50 83 LYS A O 1
ATOM 638 N N . LEU A 1 84 ? -3.218 -0.232 -46.468 1.00 95.81 84 LEU A N 1
ATOM 639 C CA . LEU A 1 84 ? -3.636 0.848 -45.579 1.00 95.81 84 LEU A CA 1
ATOM 640 C C . LEU A 1 84 ? -4.255 2.013 -46.367 1.00 95.81 84 LEU A C 1
ATOM 642 O O . LEU A 1 84 ? -5.238 2.579 -45.905 1.00 95.81 84 LEU A O 1
ATOM 646 N N . LEU A 1 85 ? -3.745 2.333 -47.565 1.00 95.19 85 LEU A N 1
ATOM 647 C CA . LEU A 1 85 ? -4.310 3.389 -48.412 1.00 95.19 85 LEU A CA 1
ATOM 648 C C . LEU A 1 85 ? -5.733 3.045 -48.878 1.00 95.19 85 LEU A C 1
ATOM 650 O O . LEU A 1 85 ? -6.624 3.872 -48.707 1.00 95.19 85 LEU A O 1
ATOM 654 N N . GLU A 1 86 ? -5.966 1.815 -49.356 1.00 94.38 86 GLU A N 1
ATOM 655 C CA . GLU A 1 86 ? -7.317 1.278 -49.615 1.00 94.38 86 GLU A CA 1
ATOM 656 C C . GLU A 1 86 ? -8.217 1.387 -48.362 1.00 94.38 86 GLU A C 1
ATOM 658 O O . GLU A 1 86 ? -9.381 1.771 -48.452 1.00 94.38 86 GLU A O 1
ATOM 663 N N . GLY A 1 87 ? -7.664 1.127 -47.170 1.00 93.12 87 GLY A N 1
ATOM 664 C CA . GLY A 1 87 ? -8.357 1.280 -45.887 1.00 93.12 87 GLY A CA 1
ATOM 665 C C . GLY A 1 87 ? -8.763 2.719 -45.532 1.00 93.12 87 GLY A C 1
ATOM 666 O O . GLY A 1 87 ? -9.773 2.904 -44.856 1.00 93.12 87 GLY A O 1
ATOM 667 N N . THR A 1 88 ? -8.058 3.747 -46.026 1.00 94.56 88 THR A N 1
ATOM 668 C CA . THR A 1 88 ? -8.448 5.165 -45.823 1.00 94.56 88 THR A CA 1
ATOM 669 C C . THR A 1 88 ? -9.738 5.560 -46.552 1.00 94.56 88 THR A C 1
ATOM 671 O O . THR A 1 88 ? -10.313 6.608 -46.263 1.00 94.56 88 THR A O 1
ATOM 674 N N . GLU A 1 89 ? -10.211 4.722 -47.479 1.00 92.81 89 GLU A N 1
ATOM 675 C CA . GLU A 1 89 ? -11.450 4.912 -48.246 1.00 92.81 89 GLU A CA 1
ATOM 676 C C . GLU A 1 89 ? -12.606 4.042 -47.708 1.00 92.81 89 GLU A C 1
ATOM 678 O O . GLU A 1 89 ? -13.699 4.008 -48.276 1.00 92.81 89 GLU A O 1
ATOM 683 N N . ALA A 1 90 ? -12.389 3.335 -46.592 1.00 92.31 90 ALA A N 1
ATOM 684 C CA . ALA A 1 90 ? -13.388 2.467 -45.986 1.00 92.31 90 ALA A CA 1
ATOM 685 C C . ALA A 1 90 ? -14.619 3.252 -45.498 1.00 92.31 90 ALA A C 1
ATOM 687 O O . ALA A 1 90 ? -14.507 4.241 -44.775 1.00 92.31 90 ALA A O 1
ATOM 688 N N . LYS A 1 91 ? -15.821 2.727 -45.787 1.00 89.38 91 LYS A N 1
ATOM 689 C CA . LYS A 1 91 ? -17.105 3.291 -45.317 1.00 89.38 91 LYS A CA 1
ATOM 690 C C . LYS A 1 91 ? -17.204 3.406 -43.785 1.00 89.38 91 LYS A C 1
ATOM 692 O O . LYS A 1 91 ? -18.008 4.186 -43.283 1.00 89.38 91 LYS A O 1
ATOM 697 N N . ASN A 1 92 ? -16.421 2.622 -43.040 1.00 91.19 92 ASN A N 1
ATOM 698 C CA . ASN A 1 92 ? -16.349 2.691 -41.583 1.00 91.19 92 ASN A CA 1
ATOM 699 C C . ASN A 1 92 ? -15.265 3.705 -41.153 1.00 91.19 92 ASN A C 1
ATOM 701 O O . ASN A 1 92 ? -14.077 3.416 -41.334 1.00 91.19 92 ASN A O 1
ATOM 705 N N . PRO A 1 93 ? -15.626 4.837 -40.513 1.00 91.44 93 PRO A N 1
ATOM 706 C CA . PRO A 1 93 ? -14.663 5.873 -40.141 1.00 91.44 93 PRO A CA 1
ATOM 707 C C . PRO A 1 93 ? -13.613 5.394 -39.129 1.00 91.44 93 PRO A C 1
ATOM 709 O O . PRO A 1 93 ? -12.508 5.925 -39.121 1.00 91.44 93 PRO A O 1
ATOM 712 N N . LYS A 1 94 ? -13.902 4.362 -38.317 1.00 90.94 94 LYS A N 1
ATOM 713 C CA . LYS A 1 94 ? -12.916 3.778 -37.388 1.00 90.94 94 LYS A CA 1
ATOM 714 C C . LYS A 1 94 ? -11.801 3.031 -38.126 1.00 90.94 94 LYS A C 1
ATOM 716 O O . LYS A 1 94 ? -10.663 3.059 -37.673 1.00 90.94 94 LYS A O 1
ATOM 721 N N . ILE A 1 95 ? -12.119 2.387 -39.255 1.00 92.81 95 ILE A N 1
ATOM 722 C CA . ILE A 1 95 ? -11.119 1.738 -40.119 1.00 92.81 95 ILE A CA 1
ATOM 723 C C . ILE A 1 95 ? -10.300 2.813 -40.833 1.00 92.81 95 ILE A C 1
ATOM 725 O O . ILE A 1 95 ? -9.075 2.774 -40.768 1.00 92.81 95 ILE A O 1
ATOM 729 N N . ALA A 1 96 ? -10.965 3.812 -41.425 1.00 93.56 96 ALA A N 1
ATOM 730 C CA . ALA A 1 96 ? -10.289 4.909 -42.112 1.00 93.56 96 ALA A CA 1
ATOM 731 C C . ALA A 1 96 ? -9.304 5.647 -41.186 1.00 93.56 96 ALA A C 1
ATOM 733 O O . ALA A 1 96 ? -8.119 5.715 -41.502 1.00 93.56 96 ALA A O 1
ATOM 734 N N . ALA A 1 97 ? -9.754 6.109 -40.012 1.00 93.00 97 ALA A N 1
ATOM 735 C CA . ALA A 1 97 ? -8.914 6.792 -39.024 1.00 93.00 97 ALA A CA 1
ATOM 736 C C . ALA A 1 97 ? -7.706 5.943 -38.585 1.00 93.00 97 ALA A C 1
ATOM 738 O O . ALA A 1 97 ? -6.575 6.424 -38.601 1.00 93.00 97 ALA A O 1
ATOM 739 N N . ALA A 1 98 ? -7.909 4.659 -38.271 1.00 92.44 98 ALA A N 1
ATOM 740 C CA . ALA A 1 98 ? -6.819 3.784 -37.846 1.00 92.44 98 ALA A CA 1
ATOM 741 C C . ALA A 1 98 ? -5.816 3.475 -38.978 1.00 92.44 98 ALA A C 1
ATOM 743 O O . ALA A 1 98 ? -4.613 3.368 -38.728 1.00 92.44 98 ALA A O 1
ATOM 744 N N . CYS A 1 99 ? -6.270 3.376 -40.232 1.00 95.25 99 CYS A N 1
ATOM 745 C CA . CYS A 1 99 ? -5.383 3.236 -41.388 1.00 95.25 99 CYS A CA 1
ATOM 746 C C . CYS A 1 99 ? -4.573 4.511 -41.666 1.00 95.25 99 CYS A C 1
ATOM 748 O O . CYS A 1 99 ? -3.389 4.405 -41.989 1.00 95.25 99 CYS A O 1
ATOM 750 N N . ILE A 1 100 ? -5.174 5.694 -41.491 1.00 95.50 100 ILE A N 1
ATOM 751 C CA . ILE A 1 100 ? -4.486 6.993 -41.575 1.00 95.50 100 ILE A CA 1
ATOM 752 C C . ILE A 1 100 ? -3.405 7.070 -40.490 1.00 95.50 100 ILE A C 1
ATOM 754 O O . ILE A 1 100 ? -2.237 7.253 -40.822 1.00 95.50 100 ILE A O 1
ATOM 758 N N . ASN A 1 101 ? -3.755 6.802 -39.228 1.00 94.56 101 ASN A N 1
ATOM 759 C CA . ASN A 1 101 ? -2.814 6.760 -38.106 1.00 94.56 101 ASN A CA 1
ATOM 760 C C . ASN A 1 101 ? -1.630 5.809 -38.383 1.00 94.56 101 ASN A C 1
ATOM 762 O O . ASN A 1 101 ? -0.469 6.208 -38.308 1.00 94.56 101 ASN A O 1
ATOM 766 N N . THR A 1 102 ? -1.915 4.574 -38.819 1.00 94.12 102 THR A N 1
ATOM 767 C CA . THR A 1 102 ? -0.881 3.566 -39.131 1.00 94.12 102 THR A CA 1
ATOM 768 C C . THR A 1 102 ? 0.053 4.024 -40.260 1.00 94.12 102 THR A C 1
ATOM 770 O O . THR A 1 102 ? 1.254 3.766 -40.205 1.00 94.12 102 THR A O 1
ATOM 773 N N . LEU A 1 103 ? -0.465 4.722 -41.278 1.00 95.31 103 LEU A N 1
ATOM 774 C CA . LEU A 1 103 ? 0.343 5.306 -42.356 1.00 95.31 103 LEU A CA 1
ATOM 775 C C . LEU A 1 103 ? 1.196 6.488 -41.877 1.00 95.31 103 LEU A C 1
ATOM 777 O O . LEU A 1 103 ? 2.351 6.591 -42.287 1.00 95.31 103 LEU A O 1
ATOM 781 N N . THR A 1 104 ? 0.670 7.338 -40.993 1.00 93.88 104 THR A N 1
ATOM 782 C CA . THR A 1 104 ? 1.421 8.433 -40.359 1.00 93.88 104 THR A CA 1
ATOM 783 C C . THR A 1 104 ? 2.572 7.887 -39.512 1.00 93.88 104 THR A C 1
ATOM 785 O O . THR A 1 104 ? 3.708 8.337 -39.657 1.00 93.88 104 THR A O 1
ATOM 788 N N . VAL A 1 105 ? 2.325 6.856 -38.693 1.00 91.88 105 VAL A N 1
ATOM 789 C CA . VAL A 1 105 ? 3.368 6.170 -37.909 1.00 91.88 105 VAL A CA 1
ATOM 790 C C . VAL A 1 105 ? 4.393 5.493 -38.825 1.00 91.88 105 VAL A C 1
ATOM 792 O O . VAL A 1 105 ? 5.592 5.632 -38.601 1.00 91.88 105 VAL A O 1
ATOM 795 N N . ALA A 1 106 ? 3.956 4.823 -39.896 1.00 91.75 106 ALA A N 1
ATOM 796 C CA . ALA A 1 106 ? 4.854 4.209 -40.873 1.00 91.75 106 ALA A CA 1
ATOM 797 C C . ALA A 1 106 ? 5.761 5.233 -41.578 1.00 91.75 106 ALA A C 1
ATOM 799 O O . ALA A 1 106 ? 6.955 4.977 -41.736 1.00 91.75 106 ALA A O 1
ATOM 800 N N . LEU A 1 107 ? 5.213 6.385 -41.983 1.00 91.50 107 LEU A N 1
ATOM 801 C CA . LEU A 1 107 ? 5.978 7.472 -42.593 1.00 91.50 107 LEU A CA 1
ATOM 802 C C . LEU A 1 107 ? 6.971 8.076 -41.594 1.00 91.50 107 LEU A C 1
ATOM 804 O O . LEU A 1 107 ? 8.134 8.266 -41.939 1.00 91.50 107 LEU A O 1
ATOM 808 N N . LYS A 1 108 ? 6.544 8.304 -40.348 1.00 88.62 108 LYS A N 1
ATOM 809 C CA . LYS A 1 108 ? 7.415 8.780 -39.271 1.00 88.62 108 LYS A CA 1
ATOM 810 C C . LYS A 1 108 ? 8.573 7.813 -39.019 1.00 88.62 108 LYS A C 1
ATOM 812 O O . LYS A 1 108 ? 9.718 8.249 -38.975 1.00 88.62 108 LYS A O 1
ATOM 817 N N . GLU A 1 109 ? 8.301 6.514 -38.866 1.00 85.31 109 GLU A N 1
ATOM 818 C CA . GLU A 1 109 ? 9.329 5.518 -38.540 1.00 85.31 109 GLU A CA 1
ATOM 819 C C . GLU A 1 109 ? 10.279 5.207 -39.704 1.00 85.31 109 GLU A C 1
ATOM 821 O O . GLU A 1 109 ? 11.484 5.154 -39.476 1.00 85.31 109 GLU A O 1
ATOM 826 N N . PHE A 1 110 ? 9.781 5.004 -40.927 1.00 85.44 110 PHE A N 1
ATOM 827 C CA . PHE A 1 110 ? 10.597 4.517 -42.054 1.00 85.44 110 PHE A CA 1
ATOM 828 C C . PHE A 1 110 ? 10.943 5.580 -43.108 1.00 85.44 110 PHE A C 1
ATOM 830 O O . PHE A 1 110 ? 11.802 5.343 -43.957 1.00 85.44 110 PHE A O 1
ATOM 837 N N . GLY A 1 111 ? 10.309 6.750 -43.052 1.00 87.44 111 GLY A N 1
ATOM 838 C CA . GLY A 1 111 ? 10.613 7.896 -43.902 1.00 87.44 111 GLY A CA 1
ATOM 839 C C . GLY A 1 111 ? 10.159 7.805 -45.356 1.00 87.44 111 GLY A C 1
ATOM 840 O O . GLY A 1 111 ? 9.611 6.805 -45.830 1.00 87.44 111 GLY A O 1
ATOM 841 N N . SER A 1 112 ? 10.412 8.902 -46.072 1.00 84.81 112 SER A N 1
ATOM 842 C CA . SER A 1 112 ? 9.994 9.131 -47.462 1.00 84.81 112 SER A CA 1
ATOM 843 C C . SER A 1 112 ? 10.633 8.185 -48.489 1.00 84.81 112 SER A C 1
ATOM 845 O O . SER A 1 112 ? 10.064 7.973 -49.559 1.00 84.81 112 SER A O 1
ATOM 847 N N . GLU A 1 113 ? 11.790 7.595 -48.175 1.00 81.62 113 GLU A N 1
ATOM 848 C CA . GLU A 1 113 ? 12.479 6.624 -49.040 1.00 81.62 113 GLU A CA 1
ATOM 849 C C . GLU A 1 113 ? 11.783 5.254 -49.074 1.00 81.62 113 GLU A C 1
ATOM 851 O O . GLU A 1 113 ? 11.868 4.527 -50.065 1.00 81.62 113 GLU A O 1
ATOM 856 N N . VAL A 1 114 ? 11.090 4.890 -47.989 1.00 86.38 114 VAL A N 1
ATOM 857 C CA . VAL A 1 114 ? 10.417 3.591 -47.830 1.00 86.38 114 VAL A CA 1
ATOM 858 C C . VAL A 1 114 ? 8.908 3.714 -48.043 1.00 86.38 114 VAL A C 1
ATOM 860 O O . VAL A 1 114 ? 8.289 2.824 -48.633 1.00 86.38 114 VAL A O 1
ATOM 863 N N . ILE A 1 115 ? 8.309 4.809 -47.570 1.00 92.31 115 ILE A N 1
ATOM 864 C CA . ILE A 1 115 ? 6.883 5.106 -47.701 1.00 92.31 115 ILE A CA 1
ATOM 865 C C . ILE A 1 115 ? 6.702 6.196 -48.756 1.00 92.31 115 ILE A C 1
ATOM 867 O O . ILE A 1 115 ? 7.074 7.349 -48.557 1.00 92.31 115 ILE A O 1
ATOM 871 N N . ASN A 1 116 ? 6.097 5.841 -49.892 1.00 92.62 116 ASN A N 1
ATOM 872 C CA . ASN A 1 116 ? 5.934 6.771 -51.007 1.00 92.62 116 ASN A CA 1
ATOM 873 C C . ASN A 1 116 ? 4.950 7.891 -50.630 1.00 92.62 116 ASN A C 1
ATOM 875 O O . ASN A 1 116 ? 3.764 7.629 -50.437 1.00 92.62 116 ASN A O 1
ATOM 879 N N . ILE A 1 117 ? 5.419 9.136 -50.558 1.00 91.31 117 ILE A N 1
ATOM 880 C CA . ILE A 1 117 ? 4.594 10.273 -50.125 1.00 91.31 117 ILE A CA 1
ATOM 881 C C . ILE A 1 117 ? 3.543 10.681 -51.169 1.00 91.31 117 ILE A C 1
ATOM 883 O O . ILE A 1 117 ? 2.435 11.050 -50.793 1.00 91.31 117 ILE A O 1
ATOM 887 N N . LYS A 1 118 ? 3.826 10.559 -52.473 1.00 90.12 118 LYS A N 1
ATOM 888 C CA . LYS A 1 118 ? 2.944 11.034 -53.560 1.00 90.12 118 LYS A CA 1
ATOM 889 C C . LYS A 1 118 ? 1.486 10.517 -53.504 1.00 90.12 118 LYS A C 1
ATOM 891 O O . LYS A 1 118 ? 0.575 11.314 -53.722 1.00 90.12 118 LYS A O 1
ATOM 896 N N . PRO A 1 119 ? 1.202 9.223 -53.238 1.00 92.12 119 PRO A N 1
ATOM 897 C CA . PRO A 1 119 ? -0.174 8.756 -53.058 1.00 92.12 119 PRO A CA 1
ATOM 898 C C . PRO A 1 119 ? -0.807 9.201 -51.730 1.00 92.12 119 PRO A C 1
ATOM 900 O O . PRO A 1 119 ? -2.028 9.304 -51.664 1.00 92.12 119 PRO A O 1
ATOM 903 N N . LEU A 1 120 ? -0.008 9.477 -50.691 1.00 92.56 120 LEU A N 1
ATOM 904 C CA . LEU A 1 120 ? -0.503 9.983 -49.407 1.00 92.56 120 LEU A CA 1
ATOM 905 C C . LEU A 1 120 ? -0.916 11.454 -49.532 1.00 92.56 120 LEU A C 1
ATOM 907 O O . LEU A 1 120 ? -2.049 11.793 -49.201 1.00 92.56 120 LEU A O 1
ATOM 911 N N . SER A 1 121 ? -0.055 12.309 -50.094 1.00 90.19 121 SER A N 1
ATOM 912 C CA . SER A 1 121 ? -0.344 13.738 -50.287 1.00 90.19 121 SER A CA 1
ATOM 913 C C . SER A 1 121 ? -1.577 13.969 -51.166 1.00 90.19 121 SER A C 1
ATOM 915 O O . SER A 1 121 ? -2.404 14.813 -50.836 1.00 90.19 121 SER A O 1
ATOM 917 N N . LYS A 1 122 ? -1.779 13.149 -52.211 1.00 91.25 122 LYS A N 1
ATOM 918 C CA . LYS A 1 122 ? -3.001 13.177 -53.037 1.00 91.25 122 LYS A CA 1
ATOM 919 C C . LYS A 1 122 ? -4.276 12.844 -52.242 1.00 91.25 122 LYS A C 1
ATOM 921 O O . LYS A 1 122 ? -5.352 13.300 -52.618 1.00 91.25 122 LYS A O 1
ATOM 926 N N . ARG A 1 123 ? -4.185 12.044 -51.173 1.00 91.50 123 ARG A N 1
ATOM 927 C CA . ARG A 1 123 ? -5.341 11.644 -50.353 1.00 91.50 123 ARG A CA 1
ATOM 928 C C . ARG A 1 123 ? -5.685 12.685 -49.281 1.00 91.50 123 ARG A C 1
ATOM 930 O O . ARG A 1 123 ? -6.862 12.822 -48.963 1.00 91.50 123 ARG A O 1
ATOM 937 N N . VAL A 1 124 ? -4.702 13.437 -48.770 1.00 91.94 124 VAL A N 1
ATOM 938 C CA . VAL A 1 124 ? -4.872 14.406 -47.665 1.00 91.94 124 VAL A CA 1
ATOM 939 C C . VAL A 1 124 ? -6.071 15.360 -47.834 1.00 91.94 124 VAL A C 1
ATOM 941 O O . VAL A 1 124 ? -6.848 15.435 -46.881 1.00 91.94 124 VAL A O 1
ATOM 944 N N . PRO A 1 125 ? -6.312 16.027 -48.986 1.00 91.25 125 PRO A N 1
ATOM 945 C CA . PRO A 1 125 ? -7.453 16.939 -49.119 1.00 91.25 125 PRO A CA 1
ATOM 946 C C . PRO A 1 125 ? -8.801 16.268 -48.811 1.00 91.25 125 PRO A C 1
ATOM 948 O O . PRO A 1 125 ? -9.564 16.749 -47.976 1.00 91.25 125 PRO A O 1
ATOM 951 N N . ALA A 1 126 ? -9.037 15.076 -49.370 1.00 91.19 126 ALA A N 1
ATOM 952 C CA . ALA A 1 126 ? -10.265 14.309 -49.154 1.00 91.19 126 ALA A CA 1
ATOM 953 C C . ALA A 1 126 ? -10.431 13.786 -47.710 1.00 91.19 126 ALA A C 1
ATOM 955 O O . ALA A 1 126 ? -11.544 13.455 -47.300 1.00 91.19 126 ALA A O 1
ATOM 956 N N . LEU A 1 127 ? -9.346 13.689 -46.931 1.00 92.62 127 LEU A N 1
ATOM 957 C CA . LEU A 1 127 ? -9.405 13.332 -45.507 1.00 92.62 127 LEU A CA 1
ATOM 958 C C . LEU A 1 127 ? -9.787 14.534 -44.636 1.00 92.62 127 LEU A C 1
ATOM 960 O O . LEU A 1 127 ? -10.538 14.384 -43.676 1.00 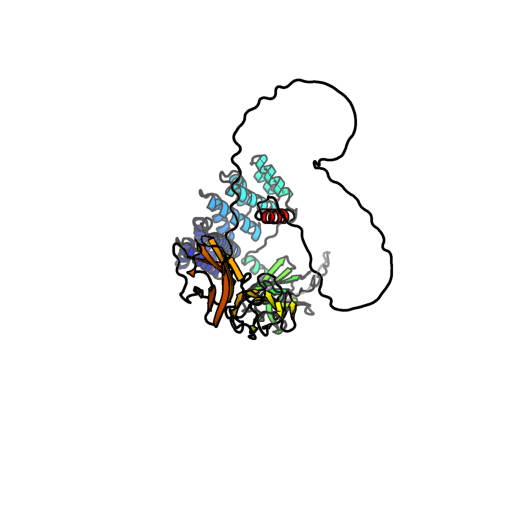92.62 127 LEU A O 1
ATOM 964 N N . LEU A 1 128 ? -9.307 15.728 -44.987 1.00 90.88 128 LEU A N 1
ATOM 965 C CA . LEU A 1 128 ? -9.594 16.971 -44.267 1.00 90.88 128 LEU A CA 1
ATOM 966 C C . LEU A 1 128 ? -11.037 17.455 -44.483 1.00 90.88 128 LEU A C 1
ATOM 968 O O . LEU A 1 128 ? -11.605 18.108 -43.609 1.00 90.88 128 LEU A O 1
ATOM 972 N N . GLU A 1 129 ? -11.657 17.078 -45.602 1.00 90.19 129 GLU A N 1
ATOM 973 C CA . GLU A 1 129 ? -13.080 17.310 -45.890 1.00 90.19 129 GLU A CA 1
ATOM 974 C C . GLU A 1 129 ? -14.009 16.180 -45.396 1.00 90.19 129 GLU A C 1
ATOM 976 O O . GLU A 1 129 ? -15.226 16.239 -45.584 1.00 90.19 129 GLU A O 1
ATOM 981 N N . ALA A 1 130 ? -13.477 15.145 -44.736 1.00 91.50 130 ALA A N 1
ATOM 982 C CA . ALA A 1 130 ? -14.280 14.016 -44.275 1.00 91.50 130 ALA A CA 1
ATOM 983 C C . ALA A 1 130 ? -15.366 14.439 -43.265 1.00 91.50 130 ALA A C 1
ATOM 985 O O . ALA A 1 130 ? -15.128 15.207 -42.331 1.00 91.50 130 ALA A O 1
ATOM 986 N N . ARG A 1 131 ? -16.574 13.866 -43.386 1.00 90.50 131 ARG A N 1
ATOM 987 C CA . ARG A 1 131 ? -17.705 14.165 -42.481 1.00 90.50 131 ARG A CA 1
ATOM 988 C C . ARG A 1 131 ? -17.418 13.800 -41.016 1.00 90.50 131 ARG A C 1
ATOM 990 O O . ARG A 1 131 ? -17.908 14.475 -40.113 1.00 90.50 131 ARG A O 1
ATOM 997 N N . ASN A 1 132 ? -16.626 12.756 -40.770 1.00 94.31 132 ASN A N 1
ATOM 998 C CA . ASN A 1 132 ? -16.260 12.315 -39.423 1.00 94.31 132 ASN A CA 1
ATOM 999 C C . ASN A 1 132 ? -15.044 13.088 -38.882 1.00 94.31 132 ASN A C 1
ATOM 1001 O O . ASN A 1 132 ? -14.017 13.181 -39.546 1.00 94.31 132 ASN A O 1
ATOM 1005 N N . GLU A 1 133 ? -15.156 13.590 -37.655 1.00 93.00 133 GLU A N 1
ATOM 1006 C CA . GLU A 1 133 ? -14.138 14.417 -37.000 1.00 93.00 133 GLU A CA 1
ATOM 1007 C C . GLU A 1 133 ? -12.817 13.689 -36.736 1.00 93.00 133 GLU A C 1
ATOM 1009 O O . GLU A 1 133 ? -11.759 14.219 -37.059 1.00 93.00 133 GLU A O 1
ATOM 1014 N N . THR A 1 134 ? -12.863 12.445 -36.252 1.00 91.94 134 THR A N 1
ATOM 1015 C CA . THR A 1 134 ? -11.659 11.636 -36.004 1.00 91.94 134 THR A CA 1
ATOM 1016 C C . THR A 1 134 ? -10.856 11.413 -37.288 1.00 91.94 134 THR A C 1
ATOM 1018 O O . THR A 1 134 ? -9.631 11.477 -37.268 1.00 91.94 134 THR A O 1
ATOM 1021 N N . VAL A 1 135 ? -11.535 11.206 -38.423 1.00 94.38 135 VAL A N 1
ATOM 1022 C CA . VAL A 1 135 ? -10.881 11.085 -39.739 1.00 94.38 135 VAL A CA 1
ATOM 1023 C C . VAL A 1 135 ? -10.228 12.407 -40.166 1.00 94.38 135 VAL A C 1
ATOM 1025 O O . VAL A 1 135 ? -9.131 12.373 -40.723 1.00 94.38 135 VAL A O 1
ATOM 1028 N N . ARG A 1 136 ? -10.845 13.562 -39.868 1.00 93.50 136 ARG A N 1
ATOM 1029 C CA . ARG A 1 136 ? -10.243 14.879 -40.144 1.00 93.50 136 ARG A CA 1
ATOM 1030 C C . ARG A 1 136 ? -9.001 15.134 -39.297 1.00 93.50 136 ARG A C 1
ATOM 1032 O O . ARG A 1 136 ? -7.993 15.554 -39.853 1.00 93.50 136 ARG A O 1
ATOM 1039 N N . GLU A 1 137 ? -9.041 14.877 -37.990 1.00 92.62 137 GLU A N 1
ATOM 1040 C CA . GLU A 1 137 ? -7.891 15.128 -37.106 1.00 92.62 137 GLU A CA 1
ATOM 1041 C C . GLU A 1 137 ? -6.711 14.186 -37.395 1.00 92.62 137 GLU A C 1
ATOM 1043 O O . GLU A 1 137 ? -5.573 14.646 -37.484 1.00 92.62 137 GLU A O 1
ATOM 1048 N N . GLU A 1 138 ? -6.962 12.903 -37.674 1.00 94.06 138 GLU A N 1
ATOM 1049 C CA . GLU A 1 138 ? -5.924 11.990 -38.183 1.00 94.06 138 GLU A CA 1
ATOM 1050 C C . GLU A 1 138 ? -5.396 12.445 -39.559 1.00 94.06 138 GLU A C 1
ATOM 1052 O O . GLU A 1 138 ? -4.196 12.372 -39.833 1.00 94.06 138 GLU A O 1
ATOM 1057 N N . GLY A 1 139 ? -6.264 12.998 -40.417 1.00 94.00 139 GLY A N 1
ATOM 1058 C CA . GLY A 1 139 ? -5.877 13.645 -41.674 1.00 94.00 139 GLY A CA 1
ATOM 1059 C C . GLY A 1 139 ? -4.964 14.862 -41.472 1.00 94.00 139 GLY A C 1
ATOM 1060 O O . GLY A 1 139 ? -3.970 15.004 -42.188 1.00 94.00 139 GLY A O 1
ATOM 1061 N N . LYS A 1 140 ? -5.233 15.705 -40.462 1.00 92.44 140 LYS A N 1
ATOM 1062 C CA . LYS A 1 140 ? -4.352 16.818 -40.063 1.00 92.44 140 LYS A CA 1
ATOM 1063 C C . LYS A 1 140 ? -3.006 16.289 -39.560 1.00 92.44 140 LYS A C 1
ATOM 1065 O O . LYS A 1 140 ? -1.971 16.803 -39.976 1.00 92.44 140 LYS A O 1
ATOM 1070 N N . ALA A 1 141 ? -2.993 15.244 -38.729 1.00 92.31 141 ALA A N 1
ATOM 1071 C CA . ALA A 1 141 ? -1.759 14.616 -38.248 1.00 92.31 141 ALA A CA 1
ATOM 1072 C C . ALA A 1 141 ? -0.903 14.053 -39.400 1.00 92.31 141 ALA A C 1
ATOM 1074 O O . ALA A 1 141 ? 0.307 14.287 -39.446 1.00 92.31 141 ALA A O 1
ATOM 1075 N N . MET A 1 142 ? -1.532 13.394 -40.379 1.00 94.19 142 MET A N 1
ATOM 1076 C CA . MET A 1 142 ? -0.864 12.928 -41.598 1.00 94.19 142 MET A CA 1
ATOM 1077 C C . MET A 1 142 ? -0.296 14.088 -42.429 1.00 94.19 142 MET A C 1
ATOM 1079 O O . MET A 1 142 ? 0.836 13.998 -42.900 1.00 94.19 142 MET A O 1
ATOM 1083 N N . ALA A 1 143 ? -1.043 15.185 -42.594 1.00 92.12 143 ALA A N 1
ATOM 1084 C CA . ALA A 1 143 ? -0.577 16.368 -43.321 1.00 92.12 143 ALA A CA 1
ATOM 1085 C C . ALA A 1 143 ? 0.664 17.003 -42.665 1.00 92.12 143 ALA A C 1
ATOM 1087 O O . ALA A 1 143 ? 1.607 17.371 -43.363 1.00 92.12 143 ALA A O 1
ATOM 1088 N N . ILE A 1 144 ? 0.687 17.083 -41.330 1.00 90.88 144 ILE A N 1
ATOM 1089 C CA . ILE A 1 144 ? 1.811 17.607 -40.536 1.00 90.88 144 ILE A CA 1
ATOM 1090 C C . ILE A 1 144 ? 3.058 16.734 -40.702 1.00 90.88 144 ILE A C 1
ATOM 1092 O O . ILE A 1 144 ? 4.133 17.263 -40.984 1.00 90.88 144 ILE A O 1
ATOM 1096 N N . GLU A 1 145 ? 2.934 15.406 -40.592 1.00 91.31 145 GLU A N 1
ATOM 1097 C CA . GLU A 1 145 ? 4.086 14.521 -40.802 1.00 91.31 145 GLU A CA 1
ATOM 1098 C C . GLU A 1 145 ? 4.561 14.587 -42.263 1.00 91.31 145 GLU A C 1
ATOM 1100 O O . GLU A 1 145 ? 5.753 14.740 -42.493 1.00 91.31 145 GLU A O 1
ATOM 1105 N N . ILE A 1 146 ? 3.673 14.588 -43.268 1.00 90.94 146 ILE A N 1
ATOM 1106 C CA . ILE A 1 146 ? 4.090 14.753 -44.675 1.00 90.94 146 ILE A CA 1
ATOM 1107 C C . ILE A 1 146 ? 4.826 16.086 -44.889 1.00 90.94 146 ILE A C 1
ATOM 1109 O O . ILE A 1 146 ? 5.871 16.097 -45.541 1.00 90.94 146 ILE A O 1
ATOM 1113 N N . TYR A 1 147 ? 4.338 17.194 -44.319 1.00 89.50 147 TYR A N 1
ATOM 1114 C CA . TYR A 1 147 ? 5.002 18.498 -44.420 1.00 89.50 147 TYR A CA 1
ATOM 1115 C C . TYR A 1 147 ? 6.421 18.456 -43.849 1.00 89.50 147 TYR A C 1
ATOM 1117 O O . TYR A 1 147 ? 7.348 18.972 -44.464 1.00 89.50 147 TYR A O 1
ATOM 1125 N N . ARG A 1 148 ? 6.619 17.764 -42.725 1.00 87.75 148 ARG A N 1
ATOM 1126 C CA . ARG A 1 148 ? 7.937 17.553 -42.110 1.00 87.75 148 ARG A CA 1
ATOM 1127 C C . ARG A 1 148 ? 8.935 16.846 -43.048 1.00 87.75 148 ARG A C 1
ATOM 1129 O O . ARG A 1 148 ? 10.137 17.063 -42.928 1.00 87.75 148 ARG A O 1
ATOM 1136 N N . TRP A 1 149 ? 8.454 16.019 -43.984 1.00 86.06 149 TRP A N 1
ATOM 1137 C CA . TRP A 1 149 ? 9.286 15.268 -44.937 1.00 86.06 149 TRP A CA 1
ATOM 1138 C C . TRP A 1 149 ? 9.525 15.962 -46.283 1.00 86.06 149 TRP A C 1
ATOM 1140 O O . TRP A 1 149 ? 10.603 15.783 -46.849 1.00 86.06 149 TRP A O 1
ATOM 1150 N N . ILE A 1 150 ? 8.545 16.699 -46.824 1.00 86.06 150 ILE A N 1
ATOM 1151 C CA . ILE A 1 150 ? 8.653 17.334 -48.158 1.00 86.06 150 ILE A CA 1
ATOM 1152 C C . ILE A 1 150 ? 8.556 18.863 -48.162 1.00 86.06 150 ILE A C 1
ATOM 1154 O O . ILE A 1 150 ? 8.822 19.465 -49.196 1.00 86.06 150 ILE A O 1
ATOM 1158 N N . GLY A 1 151 ? 8.205 19.498 -47.043 1.00 84.31 151 GLY A N 1
ATOM 1159 C CA . GLY A 1 151 ? 8.147 20.952 -46.885 1.00 84.31 151 GLY A CA 1
ATOM 1160 C C . GLY A 1 151 ? 7.125 21.651 -47.788 1.00 84.31 151 GLY A C 1
ATOM 1161 O O . GLY A 1 151 ? 6.033 21.141 -48.057 1.00 84.31 151 GLY A O 1
ATOM 1162 N N . ALA A 1 152 ? 7.496 22.843 -48.268 1.00 81.38 152 ALA A N 1
ATOM 1163 C CA . ALA A 1 152 ? 6.667 23.723 -49.097 1.00 81.38 152 ALA A CA 1
ATOM 1164 C C . ALA A 1 152 ? 5.967 23.052 -50.309 1.00 81.38 152 ALA A C 1
ATOM 1166 O O . ALA A 1 152 ? 4.804 23.386 -50.543 1.00 81.38 152 ALA A O 1
ATOM 1167 N N . PRO A 1 153 ? 6.567 22.081 -51.034 1.00 85.19 153 PRO A N 1
ATOM 1168 C CA . PRO A 1 153 ? 5.872 21.240 -52.015 1.00 85.19 153 PRO A CA 1
ATOM 1169 C C . PRO A 1 153 ? 4.518 20.651 -51.583 1.00 85.19 153 PRO A C 1
ATOM 1171 O O . PRO A 1 153 ? 3.649 20.472 -52.436 1.00 85.19 153 PRO A O 1
ATOM 1174 N N . LEU A 1 154 ? 4.284 20.379 -50.290 1.00 84.88 154 LEU A N 1
ATOM 1175 C CA . LEU A 1 154 ? 2.957 19.945 -49.835 1.00 84.88 154 LEU A CA 1
ATOM 1176 C C . LEU A 1 154 ? 1.915 21.064 -49.961 1.00 84.88 154 LEU A C 1
ATOM 1178 O O . LEU A 1 154 ? 0.787 20.782 -50.358 1.00 84.88 154 LEU A O 1
ATOM 1182 N N . LYS A 1 155 ? 2.275 22.322 -49.663 1.00 82.69 155 LYS A N 1
ATOM 1183 C CA . LYS A 1 155 ? 1.339 23.462 -49.685 1.00 82.69 155 LYS A CA 1
ATOM 1184 C C . LYS A 1 155 ? 0.668 23.597 -51.052 1.00 82.69 155 LYS A C 1
ATOM 1186 O O . LYS A 1 155 ? -0.551 23.685 -51.124 1.00 82.69 155 LYS A O 1
ATOM 1191 N N . GLN A 1 156 ? 1.438 23.448 -52.134 1.00 82.44 156 GLN A N 1
ATOM 1192 C CA . GLN A 1 156 ? 0.925 23.456 -53.511 1.00 82.44 156 GLN A CA 1
ATOM 1193 C C . GLN A 1 156 ? -0.182 22.415 -53.766 1.00 82.44 156 GLN A C 1
ATOM 1195 O O . GLN A 1 156 ? -1.060 22.653 -54.590 1.00 82.44 156 GLN A O 1
ATOM 1200 N N . GLN A 1 157 ? -0.178 21.278 -53.058 1.00 78.50 157 GLN A N 1
ATOM 1201 C CA . GLN A 1 157 ? -1.222 20.249 -53.169 1.00 78.50 157 GLN A CA 1
ATOM 1202 C C . GLN A 1 157 ? -2.434 20.506 -52.253 1.00 78.50 157 GLN A C 1
ATOM 1204 O O . GLN A 1 157 ? -3.485 19.902 -52.456 1.00 78.50 157 GLN A O 1
ATOM 1209 N N . LEU A 1 158 ? -2.301 21.399 -51.266 1.00 83.44 158 LEU A N 1
ATOM 1210 C CA . LEU A 1 158 ? -3.340 21.766 -50.296 1.00 83.44 158 LEU A CA 1
ATOM 1211 C C . LEU A 1 158 ? -4.087 23.063 -50.653 1.00 83.44 158 LEU A C 1
ATOM 1213 O O . LEU A 1 158 ? -5.122 23.338 -50.054 1.00 83.44 158 LEU A O 1
ATOM 1217 N N . ASN A 1 159 ? -3.638 23.804 -51.673 1.00 79.50 159 ASN A N 1
ATOM 1218 C CA . ASN A 1 159 ? -4.284 25.021 -52.199 1.00 79.50 159 ASN A CA 1
ATOM 1219 C C . ASN A 1 159 ? -5.745 24.834 -52.676 1.00 79.50 159 ASN A C 1
ATOM 1221 O O . ASN A 1 159 ? -6.406 25.807 -53.017 1.00 79.50 159 ASN A O 1
ATOM 1225 N N . THR A 1 160 ? -6.244 23.596 -52.738 1.00 80.56 160 THR A N 1
ATOM 1226 C CA . THR A 1 160 ? -7.639 23.262 -53.079 1.00 80.56 160 THR A CA 1
ATOM 1227 C C . THR A 1 160 ? -8.591 23.293 -51.877 1.00 80.56 160 THR A C 1
ATOM 1229 O O . THR A 1 160 ? -9.799 23.178 -52.060 1.00 80.56 160 THR A O 1
ATOM 1232 N N . LEU A 1 161 ? -8.069 23.440 -50.654 1.00 83.50 161 LEU A N 1
ATOM 1233 C CA . LEU A 1 161 ? -8.847 23.450 -49.413 1.00 83.50 161 LEU A CA 1
ATOM 1234 C C . LEU A 1 161 ? -9.434 24.827 -49.084 1.00 83.50 161 LEU A C 1
ATOM 1236 O O . LEU A 1 161 ? -8.961 25.867 -49.540 1.00 83.50 161 LEU A O 1
ATOM 1240 N N . LYS A 1 162 ? -10.440 24.837 -48.203 1.00 85.62 162 LYS A N 1
ATOM 1241 C CA . LYS A 1 162 ? -11.046 26.074 -47.693 1.00 85.62 162 LYS A CA 1
ATOM 1242 C C . LYS A 1 162 ? -10.010 26.914 -46.922 1.00 85.62 162 LYS A C 1
ATOM 1244 O O . LYS A 1 162 ? -9.298 26.340 -46.093 1.00 85.62 162 LYS A O 1
ATOM 1249 N N . PRO A 1 163 ? -9.984 28.256 -47.078 1.00 80.75 163 PRO A N 1
ATOM 1250 C CA . PRO A 1 163 ? -8.973 29.122 -46.456 1.00 80.75 163 PRO A CA 1
ATOM 1251 C C . PRO A 1 163 ? -8.802 28.931 -44.941 1.00 80.75 163 PRO A C 1
ATOM 1253 O O . PRO A 1 163 ? -7.681 28.918 -44.444 1.00 80.75 163 PRO A O 1
ATOM 1256 N N . VAL A 1 164 ? -9.901 28.698 -44.213 1.00 82.56 164 VAL A N 1
ATOM 1257 C CA . VAL A 1 164 ? -9.886 28.448 -42.758 1.00 82.56 164 VAL A CA 1
ATOM 1258 C C . VAL A 1 164 ? -9.094 27.180 -42.400 1.00 82.56 164 VAL A C 1
ATOM 1260 O O . VAL A 1 164 ? -8.276 27.194 -41.484 1.00 82.56 164 VAL A O 1
ATOM 1263 N N . GLN A 1 165 ? -9.285 26.092 -43.154 1.00 82.94 165 GLN A N 1
ATOM 1264 C CA . GLN A 1 165 ? -8.588 24.820 -42.919 1.00 82.94 165 GLN A CA 1
ATOM 1265 C C . GLN A 1 165 ? -7.108 24.899 -43.310 1.00 82.94 165 GLN A C 1
ATOM 1267 O O . GLN A 1 165 ? -6.271 24.244 -42.689 1.00 82.94 165 GLN A O 1
ATOM 1272 N N . LEU A 1 166 ? -6.786 25.702 -44.329 1.00 84.25 166 LEU A N 1
ATOM 1273 C CA . LEU A 1 166 ? -5.407 25.968 -44.724 1.00 84.25 166 LEU A CA 1
ATOM 1274 C C . LEU A 1 166 ? -4.681 26.770 -43.634 1.00 84.25 166 LEU A C 1
ATOM 1276 O O . LEU A 1 166 ? -3.622 26.338 -43.188 1.00 84.25 166 LEU A O 1
ATOM 1280 N N . GLY A 1 167 ? -5.291 27.843 -43.116 1.00 82.75 167 GLY A N 1
ATOM 1281 C CA . GLY A 1 167 ? -4.733 28.647 -42.022 1.00 82.75 167 GLY A CA 1
ATOM 1282 C C . GLY A 1 167 ? -4.458 27.843 -40.742 1.00 82.75 167 GLY A C 1
ATOM 1283 O O . GLY A 1 167 ? -3.387 27.975 -40.148 1.00 82.75 167 GLY A O 1
ATOM 1284 N N . GLU A 1 168 ? -5.362 26.933 -40.351 1.00 85.12 168 GLU A N 1
ATOM 1285 C CA . GLU A 1 168 ? -5.118 25.997 -39.238 1.00 85.12 168 GLU A CA 1
ATOM 1286 C C . GLU A 1 168 ? -3.858 25.136 -39.443 1.00 85.12 168 GLU A C 1
ATOM 1288 O O . GLU A 1 168 ? -3.112 24.879 -38.492 1.00 85.12 168 GLU A O 1
ATOM 1293 N N . LEU A 1 169 ? -3.629 24.655 -40.669 1.00 86.44 169 LEU A N 1
ATOM 1294 C CA . LEU A 1 169 ? -2.460 23.842 -40.999 1.00 86.44 169 LEU A CA 1
ATOM 1295 C C . LEU A 1 169 ? -1.193 24.690 -41.084 1.00 86.44 169 LEU A C 1
ATOM 1297 O O . LEU A 1 169 ? -0.156 24.251 -40.597 1.00 86.44 169 LEU A O 1
ATOM 1301 N N . GLU A 1 170 ? -1.262 25.910 -41.611 1.00 85.56 170 GLU A N 1
ATOM 1302 C CA . GLU A 1 170 ? -0.114 26.816 -41.685 1.00 85.56 170 GLU A CA 1
ATOM 1303 C C . GLU A 1 170 ? 0.415 27.218 -40.307 1.00 85.56 170 GLU A C 1
ATOM 1305 O O . GLU A 1 170 ? 1.627 27.181 -40.097 1.00 85.56 170 GLU A O 1
ATOM 1310 N N . VAL A 1 171 ? -0.465 27.468 -39.331 1.00 87.81 171 VAL A N 1
ATOM 1311 C CA . VAL A 1 171 ? -0.066 27.686 -37.927 1.00 87.81 171 VAL A CA 1
ATOM 1312 C C . VAL A 1 171 ? 0.635 26.455 -37.336 1.00 87.81 171 VAL A C 1
ATOM 1314 O O . VAL A 1 171 ? 1.551 26.596 -36.525 1.00 87.81 171 VAL A O 1
ATOM 1317 N N . LYS A 1 172 ? 0.241 25.235 -37.730 1.00 86.19 172 LYS A N 1
ATOM 1318 C CA . LYS A 1 172 ? 0.911 23.997 -37.292 1.00 86.19 172 LYS A CA 1
ATOM 1319 C C . LYS A 1 172 ? 2.232 23.764 -38.037 1.00 86.19 172 LYS A C 1
ATOM 1321 O O . LYS A 1 172 ? 3.189 23.312 -37.417 1.00 86.19 172 LYS A O 1
ATOM 1326 N N . PHE A 1 173 ? 2.318 24.118 -39.319 1.00 88.62 173 PHE A N 1
ATOM 1327 C CA . PHE A 1 173 ? 3.541 24.041 -40.121 1.00 88.62 173 PHE A CA 1
ATOM 1328 C C . PHE A 1 173 ? 4.608 25.038 -39.650 1.00 88.62 173 PHE A C 1
ATOM 1330 O O . PHE A 1 173 ? 5.771 24.663 -39.559 1.00 88.62 173 PHE A O 1
ATOM 1337 N N . ALA A 1 174 ? 4.224 26.264 -39.281 1.00 82.25 174 ALA A N 1
ATOM 1338 C CA . ALA A 1 174 ? 5.134 27.290 -38.759 1.00 82.25 174 ALA A CA 1
ATOM 1339 C C . ALA A 1 174 ? 5.751 26.941 -37.387 1.00 82.25 174 ALA A C 1
ATOM 1341 O O . ALA A 1 174 ? 6.745 27.537 -36.987 1.00 82.25 174 ALA A O 1
ATOM 1342 N N . LYS A 1 175 ? 5.172 25.973 -36.661 1.00 82.69 175 LYS A N 1
ATOM 1343 C CA . LYS A 1 175 ? 5.704 25.449 -35.389 1.00 82.69 175 LYS A CA 1
ATOM 1344 C C . LYS A 1 175 ? 6.689 24.287 -35.570 1.00 82.69 175 LYS A C 1
ATOM 1346 O O . LYS A 1 175 ? 7.237 23.804 -34.581 1.00 82.69 175 LYS A O 1
ATOM 1351 N N . LEU A 1 176 ? 6.896 23.809 -36.797 1.00 78.06 176 LEU A N 1
ATOM 1352 C CA . LEU A 1 176 ? 7.910 22.804 -37.107 1.00 78.06 176 LEU A CA 1
ATOM 1353 C C . LEU A 1 176 ? 9.237 23.502 -37.414 1.00 78.06 176 LEU A C 1
ATOM 1355 O O . LEU A 1 176 ? 9.268 24.491 -38.137 1.00 78.06 176 LEU A O 1
ATOM 1359 N N . THR A 1 177 ? 10.335 22.981 -36.873 1.00 63.66 177 THR A N 1
ATOM 1360 C CA . THR A 1 177 ? 11.680 23.494 -37.156 1.00 63.66 177 TH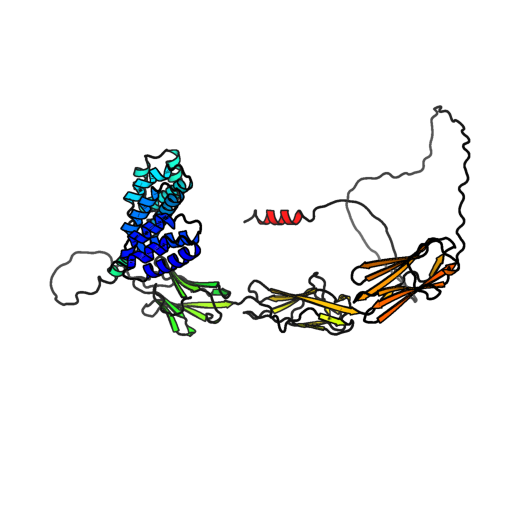R A CA 1
ATOM 1361 C C . THR A 1 177 ? 12.145 23.078 -38.554 1.00 63.66 177 THR A C 1
ATOM 1363 O O . THR A 1 177 ? 11.825 21.980 -39.008 1.00 63.66 177 THR A O 1
ATOM 1366 N N . ASP A 1 178 ? 12.993 23.890 -39.197 1.00 59.09 178 ASP A N 1
ATOM 1367 C CA . ASP A 1 178 ? 13.601 23.603 -40.516 1.00 59.09 178 ASP A CA 1
ATOM 1368 C C . ASP A 1 178 ? 14.591 22.410 -40.518 1.00 59.09 178 ASP A C 1
ATOM 1370 O O . ASP A 1 178 ? 15.321 22.165 -41.482 1.00 59.09 178 ASP A O 1
ATOM 1374 N N . ALA A 1 179 ? 14.638 21.633 -39.434 1.00 55.34 179 ALA A N 1
ATOM 1375 C CA . ALA A 1 179 ? 15.460 20.440 -39.327 1.00 55.34 179 ALA A CA 1
ATOM 1376 C C . ALA A 1 179 ? 14.900 19.317 -40.217 1.00 55.34 179 ALA A C 1
ATOM 1378 O O . ALA A 1 179 ? 13.820 18.775 -39.968 1.00 55.34 179 ALA A O 1
ATOM 1379 N N . LYS A 1 180 ? 15.678 18.926 -41.232 1.00 56.41 180 LYS A N 1
ATOM 1380 C CA . LYS A 1 180 ? 15.343 17.848 -42.175 1.00 56.41 180 LYS A CA 1
ATOM 1381 C C . LYS A 1 180 ? 14.926 16.567 -41.436 1.00 56.41 180 LYS A C 1
ATOM 1383 O O . LYS A 1 180 ? 15.671 16.058 -40.596 1.00 56.41 180 LYS A O 1
ATOM 1388 N N . ALA A 1 181 ? 13.748 16.031 -41.764 1.00 67.06 181 ALA A N 1
ATOM 1389 C CA . ALA A 1 181 ? 13.259 14.790 -41.171 1.00 67.06 181 ALA A CA 1
ATOM 1390 C C . ALA A 1 181 ? 14.216 13.612 -41.421 1.00 67.06 181 ALA A C 1
ATOM 1392 O O . ALA A 1 181 ? 14.754 13.449 -42.518 1.00 67.06 181 ALA A O 1
ATOM 1393 N N . TYR A 1 182 ? 14.388 12.774 -40.397 1.00 64.88 182 TYR A N 1
ATOM 1394 C CA . TYR A 1 182 ? 15.170 11.541 -40.445 1.00 64.88 182 TYR A CA 1
ATOM 1395 C C . TYR A 1 182 ? 14.307 10.342 -40.015 1.00 64.88 182 TYR A C 1
ATOM 1397 O O . TYR A 1 182 ? 13.428 10.502 -39.160 1.00 64.88 182 TYR A O 1
ATOM 1405 N N . PRO A 1 183 ? 14.527 9.146 -40.594 1.00 65.00 183 PRO A N 1
ATOM 1406 C CA . PRO A 1 183 ? 13.759 7.955 -40.254 1.00 65.00 183 PRO A CA 1
ATOM 1407 C C . PRO A 1 183 ? 14.306 7.311 -38.976 1.00 65.00 183 PRO A C 1
ATOM 1409 O O . PRO A 1 183 ? 15.515 7.275 -38.749 1.00 65.00 183 PRO A O 1
ATOM 1412 N N . TRP A 1 184 ? 13.420 6.750 -38.156 1.00 54.12 184 TRP A N 1
ATOM 1413 C CA . TRP A 1 184 ? 13.783 6.025 -36.930 1.00 54.12 184 TRP A CA 1
ATOM 1414 C C . TRP A 1 184 ? 14.137 4.548 -37.187 1.00 54.12 184 TRP A C 1
ATOM 1416 O O . TRP A 1 184 ? 14.727 3.893 -36.328 1.00 54.12 184 TRP A O 1
ATOM 1426 N N . ARG A 1 185 ? 13.778 3.996 -38.355 1.00 63.41 185 ARG A N 1
ATOM 1427 C CA . ARG A 1 185 ? 14.044 2.609 -38.767 1.00 63.41 185 ARG A CA 1
ATOM 1428 C C . ARG A 1 185 ? 14.392 2.515 -40.255 1.00 63.41 185 ARG A C 1
ATOM 1430 O O . ARG A 1 185 ? 13.764 3.149 -41.093 1.00 63.41 185 ARG A O 1
ATOM 1437 N N . SER A 1 186 ? 15.324 1.625 -40.594 1.00 68.50 186 SER A N 1
ATOM 1438 C CA . SER A 1 186 ? 15.649 1.243 -41.981 1.00 68.50 186 SER A CA 1
ATOM 1439 C C . SER A 1 186 ? 15.142 -0.166 -42.304 1.00 68.50 186 SER A C 1
ATOM 1441 O O . SER A 1 186 ? 14.960 -0.991 -41.401 1.00 68.50 186 SER A O 1
ATOM 1443 N N . LEU A 1 187 ? 14.966 -0.483 -43.591 1.00 72.88 187 LEU A N 1
ATOM 1444 C CA . LEU A 1 187 ? 14.583 -1.829 -44.036 1.00 72.88 187 LEU A CA 1
ATOM 1445 C C . LEU A 1 187 ? 15.644 -2.870 -43.647 1.00 72.88 187 LEU A C 1
ATOM 1447 O O . LEU A 1 187 ? 16.844 -2.620 -43.778 1.00 72.88 187 LEU A O 1
ATOM 1451 N N . ARG A 1 188 ? 15.224 -4.090 -43.278 1.00 64.44 188 ARG A N 1
ATOM 1452 C CA . ARG A 1 188 ? 16.152 -5.209 -43.013 1.00 64.44 188 ARG A CA 1
ATOM 1453 C C . ARG A 1 188 ? 17.096 -5.466 -44.200 1.00 64.44 188 ARG A C 1
ATOM 1455 O O . ARG A 1 188 ? 18.270 -5.738 -43.992 1.00 64.44 188 ARG A O 1
ATOM 1462 N N . SER A 1 189 ? 16.627 -5.285 -45.437 1.00 53.59 189 SER A N 1
ATOM 1463 C CA . SER A 1 189 ? 17.446 -5.405 -46.654 1.00 53.59 189 SER A CA 1
ATOM 1464 C C . SER A 1 189 ? 18.462 -4.271 -46.859 1.00 53.59 189 SER A C 1
ATOM 1466 O O . SER A 1 189 ? 19.487 -4.496 -47.494 1.00 53.59 189 SER A O 1
ATOM 1468 N N . GLN A 1 190 ? 18.214 -3.065 -46.332 1.00 54.34 190 GLN A N 1
ATOM 1469 C CA . GLN A 1 190 ? 19.196 -1.969 -46.362 1.00 54.34 190 GLN A CA 1
ATOM 1470 C C . GLN A 1 190 ? 20.332 -2.224 -45.358 1.00 54.34 190 GLN A C 1
ATOM 1472 O O . GLN A 1 190 ? 21.483 -1.928 -45.661 1.00 54.34 190 GLN A O 1
ATOM 1477 N N . LYS A 1 191 ? 20.045 -2.877 -44.220 1.00 50.41 191 LYS A N 1
ATOM 1478 C CA . LYS A 1 191 ? 21.079 -3.301 -43.255 1.00 50.41 191 LYS A CA 1
ATOM 1479 C C . LYS A 1 191 ? 22.067 -4.330 -43.835 1.00 50.41 191 LYS A C 1
ATOM 1481 O O . LYS A 1 191 ? 23.237 -4.309 -43.470 1.00 50.41 191 LYS A O 1
ATOM 1486 N N . VAL A 1 192 ? 21.613 -5.189 -44.755 1.00 40.59 192 VAL A N 1
ATOM 1487 C CA . VAL A 1 192 ? 22.451 -6.222 -45.404 1.00 40.59 192 VAL A CA 1
ATOM 1488 C C . VAL A 1 192 ? 23.302 -5.658 -46.552 1.00 40.59 192 VAL A C 1
ATOM 1490 O O . VAL A 1 192 ? 24.427 -6.099 -46.760 1.00 40.59 192 VAL A O 1
ATOM 1493 N N . LYS A 1 193 ? 22.828 -4.643 -47.290 1.00 35.09 193 LYS A N 1
ATOM 1494 C CA . LYS A 1 193 ? 23.632 -4.053 -48.380 1.00 35.09 193 LYS A CA 1
ATOM 1495 C C . LYS A 1 193 ? 24.871 -3.305 -47.881 1.00 35.09 193 LYS A C 1
ATOM 1497 O O . LYS A 1 193 ? 25.915 -3.401 -48.514 1.00 35.09 193 LYS A O 1
ATOM 1502 N N . ASN A 1 194 ? 24.795 -2.661 -46.717 1.00 38.50 194 ASN A N 1
ATOM 1503 C CA . ASN A 1 194 ? 25.949 -1.991 -46.104 1.00 38.50 194 ASN A CA 1
ATOM 1504 C C . ASN A 1 194 ? 26.967 -2.965 -45.473 1.00 38.50 194 ASN A C 1
ATOM 1506 O O . ASN A 1 194 ? 27.999 -2.520 -44.987 1.00 38.50 194 ASN A O 1
ATOM 1510 N N . THR A 1 195 ? 26.689 -4.274 -45.465 1.00 33.19 195 THR A N 1
ATOM 1511 C CA . THR A 1 195 ? 27.597 -5.331 -44.976 1.00 33.19 195 THR A CA 1
ATOM 1512 C C . THR A 1 195 ? 28.123 -6.244 -46.089 1.00 33.19 195 THR A C 1
ATOM 1514 O O . THR A 1 195 ? 28.883 -7.159 -45.804 1.00 33.19 195 THR A O 1
ATOM 1517 N N . CYS A 1 196 ? 27.760 -5.997 -47.354 1.00 28.95 196 CYS A N 1
ATOM 1518 C CA . CYS A 1 196 ? 28.099 -6.862 -48.495 1.00 28.95 196 CYS A CA 1
ATOM 1519 C C . CYS A 1 196 ? 28.814 -6.103 -49.639 1.00 28.95 196 CYS A C 1
ATOM 1521 O O . CYS A 1 196 ? 28.874 -6.577 -50.767 1.00 28.95 196 CYS A O 1
ATOM 1523 N N . ALA A 1 197 ? 29.334 -4.901 -49.361 1.00 30.67 197 ALA A N 1
ATOM 1524 C CA . ALA A 1 197 ? 30.025 -4.040 -50.332 1.00 30.67 197 ALA A CA 1
ATOM 1525 C C . ALA A 1 197 ? 31.536 -3.876 -50.046 1.00 30.67 197 ALA A C 1
ATOM 1527 O O . ALA A 1 197 ? 32.173 -2.993 -50.612 1.00 30.67 197 ALA A O 1
ATOM 1528 N N . THR A 1 198 ? 32.104 -4.695 -49.154 1.00 33.66 198 THR A N 1
ATOM 1529 C CA . THR A 1 198 ? 33.505 -4.597 -48.692 1.00 33.66 198 THR A CA 1
ATOM 1530 C C . THR A 1 198 ? 34.251 -5.938 -48.711 1.00 33.66 198 THR A C 1
ATOM 1532 O O . THR A 1 198 ? 35.197 -6.114 -47.954 1.00 33.66 198 THR A O 1
ATOM 1535 N N . GLU A 1 199 ? 33.851 -6.881 -49.571 1.00 33.47 199 GLU A N 1
ATOM 1536 C CA . GLU A 1 199 ? 34.557 -8.159 -49.782 1.00 33.47 199 GLU A CA 1
ATOM 1537 C C . GLU A 1 199 ? 34.610 -8.552 -51.270 1.00 33.47 199 GLU A C 1
ATOM 1539 O O . GLU A 1 199 ? 33.957 -9.495 -51.707 1.00 33.47 199 GLU A O 1
ATOM 1544 N N . SER A 1 200 ? 35.414 -7.834 -52.061 1.00 29.42 200 SER A N 1
ATOM 1545 C CA . SER A 1 200 ? 36.041 -8.380 -53.279 1.00 29.42 200 SER A CA 1
ATOM 1546 C C . SER A 1 200 ? 37.108 -7.424 -53.828 1.00 29.42 200 SER A C 1
ATOM 1548 O O . SER A 1 200 ? 36.780 -6.273 -54.104 1.00 29.42 200 SER A O 1
ATOM 1550 N N . ALA A 1 201 ? 38.315 -7.956 -54.070 1.00 28.61 201 ALA A N 1
ATOM 1551 C CA . ALA A 1 201 ? 39.504 -7.357 -54.713 1.00 28.61 201 ALA A CA 1
ATOM 1552 C C . ALA A 1 201 ? 40.651 -6.911 -53.776 1.00 28.61 201 ALA A C 1
ATOM 1554 O O . ALA A 1 201 ? 40.838 -5.734 -53.484 1.00 28.61 201 ALA A O 1
ATOM 1555 N N . SER A 1 202 ? 41.497 -7.881 -53.412 1.00 28.30 202 SER A N 1
ATOM 1556 C CA . SER A 1 202 ? 42.939 -7.670 -53.227 1.00 28.30 202 SER A CA 1
ATOM 1557 C C . SER A 1 202 ? 43.648 -8.347 -54.403 1.00 28.30 202 SER A C 1
ATOM 1559 O O . SER A 1 202 ? 43.322 -9.491 -54.721 1.00 28.30 202 SER A O 1
ATOM 1561 N N . GLY A 1 203 ? 44.558 -7.646 -55.083 1.00 27.97 203 GLY A N 1
ATOM 1562 C CA . GLY A 1 203 ? 45.191 -8.145 -56.307 1.00 27.97 203 GLY A CA 1
ATOM 1563 C C . GLY A 1 203 ? 46.000 -7.076 -57.038 1.00 27.97 203 GLY A C 1
ATOM 1564 O O . GLY A 1 203 ? 45.469 -6.360 -57.877 1.00 27.97 203 GLY A O 1
ATOM 1565 N N . TYR A 1 204 ? 47.279 -6.982 -56.674 1.00 29.58 204 TYR A N 1
ATOM 1566 C CA . TYR A 1 204 ? 48.368 -6.240 -57.322 1.00 29.58 204 TYR A CA 1
ATOM 1567 C C . TYR A 1 204 ? 48.205 -5.942 -58.825 1.00 29.58 204 TYR A C 1
ATOM 1569 O O . TYR A 1 204 ? 48.022 -6.870 -59.599 1.00 29.58 204 TYR A O 1
ATOM 1577 N N . TYR A 1 205 ? 48.457 -4.690 -59.229 1.00 29.78 205 TYR A N 1
ATOM 1578 C CA . TYR A 1 205 ? 49.560 -4.296 -60.131 1.00 29.78 205 TYR A CA 1
ATOM 1579 C C . TYR A 1 205 ? 49.832 -2.784 -59.980 1.00 29.78 205 TYR A C 1
ATOM 1581 O O . TYR A 1 205 ? 48.995 -2.046 -59.463 1.00 29.78 205 TYR A O 1
ATOM 1589 N N . ALA A 1 206 ? 51.027 -2.329 -60.364 1.00 28.66 206 ALA A N 1
ATOM 1590 C CA . ALA A 1 206 ? 51.510 -0.962 -60.142 1.00 28.66 206 ALA A CA 1
ATOM 1591 C C . ALA A 1 206 ? 51.751 -0.186 -61.457 1.00 28.66 206 ALA A C 1
ATOM 1593 O O . ALA A 1 206 ? 51.815 -0.794 -62.522 1.00 28.66 206 ALA A O 1
ATOM 1594 N N . TRP A 1 207 ? 52.005 1.125 -61.299 1.00 27.56 207 TRP A N 1
ATOM 1595 C CA . TRP A 1 207 ? 52.653 2.084 -62.222 1.00 27.56 207 TRP A CA 1
ATOM 1596 C C . TRP A 1 207 ? 51.789 3.072 -63.053 1.00 27.56 207 TRP A C 1
ATOM 1598 O O . TRP A 1 207 ? 50.940 2.692 -63.846 1.00 27.56 207 TRP A O 1
ATOM 1608 N N . MET A 1 208 ? 52.194 4.353 -62.925 1.00 23.80 208 MET A N 1
ATOM 1609 C CA . MET A 1 208 ? 52.186 5.472 -63.901 1.00 23.80 208 MET A CA 1
ATOM 1610 C C . MET A 1 208 ? 50.982 6.444 -64.082 1.00 23.80 208 MET A C 1
ATOM 1612 O O . MET A 1 208 ? 50.053 6.188 -64.834 1.00 23.80 208 MET A O 1
ATOM 1616 N N . PHE A 1 209 ? 51.196 7.666 -63.542 1.00 28.91 209 PHE A N 1
ATOM 1617 C CA . PHE A 1 209 ? 50.738 9.016 -63.975 1.00 28.91 209 PHE A CA 1
ATOM 1618 C C . PHE A 1 209 ? 49.231 9.406 -63.927 1.00 28.91 209 PHE A C 1
ATOM 1620 O O . PHE A 1 209 ? 48.359 8.559 -64.063 1.00 28.91 209 PHE A O 1
ATOM 1627 N N . PRO A 1 210 ? 48.893 10.719 -63.861 1.00 34.81 210 PRO A N 1
ATOM 1628 C CA . PRO A 1 210 ? 49.473 11.771 -63.013 1.00 34.81 210 PRO A CA 1
ATOM 1629 C C . PRO A 1 210 ? 48.410 12.601 -62.235 1.00 34.81 210 PRO A C 1
ATOM 1631 O O . PRO A 1 210 ? 47.205 12.427 -62.377 1.00 34.81 210 PRO A O 1
ATOM 1634 N N . ARG A 1 211 ? 48.891 13.546 -61.410 1.00 31.98 211 ARG A N 1
ATOM 1635 C CA . ARG A 1 211 ? 48.142 14.510 -60.566 1.00 31.98 211 ARG A CA 1
ATOM 1636 C C . ARG A 1 211 ? 46.802 15.038 -61.130 1.00 31.98 211 ARG A C 1
ATOM 1638 O O . ARG A 1 211 ? 46.787 15.694 -62.167 1.00 31.98 211 ARG A O 1
ATOM 1645 N N . GLN A 1 212 ? 45.766 15.015 -60.286 1.00 31.06 212 GLN A N 1
ATOM 1646 C CA . GLN A 1 212 ? 44.817 16.134 -60.137 1.00 31.06 212 GLN A CA 1
ATOM 1647 C C . GLN A 1 212 ? 44.733 16.560 -58.658 1.00 31.06 212 GLN A C 1
ATOM 1649 O O . GLN A 1 212 ? 45.111 15.799 -57.768 1.00 31.06 212 GLN A O 1
ATOM 1654 N N . GLN A 1 213 ? 44.349 17.815 -58.400 1.00 30.77 213 GLN A N 1
ATOM 1655 C CA . GLN A 1 213 ? 44.525 18.479 -57.101 1.00 30.77 213 GLN A CA 1
ATOM 1656 C C . GLN A 1 213 ? 43.252 18.500 -56.232 1.00 30.77 213 GLN A C 1
ATOM 1658 O O . GLN A 1 213 ? 42.256 19.100 -56.619 1.00 30.77 213 GLN A O 1
ATOM 1663 N N . GLY A 1 214 ? 43.377 17.988 -55.000 1.00 31.47 214 GLY A N 1
ATOM 1664 C CA . GLY A 1 214 ? 42.598 18.377 -53.809 1.00 31.47 214 GLY A CA 1
ATOM 1665 C C . GLY A 1 214 ? 41.122 17.939 -53.718 1.00 31.47 214 GLY A C 1
ATOM 1666 O O . GLY A 1 214 ? 40.593 17.356 -54.661 1.00 31.47 214 GLY A O 1
ATOM 1667 N N . PRO A 1 215 ? 40.429 18.243 -52.594 1.00 44.88 215 PRO A N 1
ATOM 1668 C CA . PRO A 1 215 ? 40.929 18.817 -51.333 1.00 44.88 215 PRO A CA 1
ATOM 1669 C C . PRO A 1 215 ? 40.547 18.011 -50.056 1.00 44.88 215 PRO A C 1
ATOM 1671 O O . PRO A 1 215 ? 39.847 17.008 -50.106 1.00 44.88 215 PRO A O 1
ATOM 1674 N N . HIS A 1 216 ? 40.976 18.528 -48.895 1.00 32.84 216 HIS A N 1
ATOM 1675 C CA . HIS A 1 216 ? 40.587 18.157 -47.518 1.00 32.84 216 HIS A CA 1
ATOM 1676 C C . HIS A 1 216 ? 41.010 16.791 -46.941 1.00 32.84 216 HIS A C 1
ATOM 1678 O O . HIS A 1 216 ? 40.277 15.807 -46.946 1.00 32.84 216 HIS A O 1
ATOM 1684 N N . SER A 1 217 ? 42.134 16.830 -46.214 1.00 39.12 217 SER A N 1
ATOM 1685 C CA . SER A 1 217 ? 42.342 15.978 -45.038 1.00 39.12 217 SER A CA 1
ATOM 1686 C C . SER A 1 217 ? 41.254 16.262 -43.993 1.00 39.12 217 SER A C 1
ATOM 1688 O O . SER A 1 217 ? 41.237 17.326 -43.372 1.00 39.12 217 SER A O 1
ATOM 1690 N N . SER A 1 218 ? 40.336 15.318 -43.802 1.00 40.69 218 SER A N 1
ATOM 1691 C CA . SER A 1 218 ? 39.420 15.300 -42.662 1.00 40.69 218 SER A CA 1
ATOM 1692 C C . SER A 1 218 ? 40.046 14.485 -41.532 1.00 40.69 218 SER A C 1
ATOM 1694 O O . SER A 1 218 ? 40.126 13.259 -41.615 1.00 40.69 218 SER A O 1
ATOM 1696 N N . THR A 1 219 ? 40.487 15.163 -40.472 1.00 50.16 219 THR A N 1
ATOM 1697 C CA . THR A 1 219 ? 41.052 14.525 -39.278 1.00 50.16 219 THR A CA 1
ATOM 1698 C C . THR A 1 219 ? 40.014 13.620 -38.612 1.00 50.16 219 THR A C 1
ATOM 1700 O O . THR A 1 219 ? 39.000 14.084 -38.086 1.00 50.16 219 THR A O 1
ATOM 1703 N N . VAL A 1 220 ? 40.263 12.307 -38.640 1.00 61.12 220 VAL A N 1
ATOM 1704 C CA . VAL A 1 220 ? 39.398 11.308 -37.999 1.00 61.12 220 VAL A CA 1
ATOM 1705 C C . VAL A 1 220 ? 39.476 11.504 -36.487 1.00 61.12 220 VAL A C 1
ATOM 1707 O O . VAL A 1 220 ? 40.477 11.180 -35.852 1.00 61.12 220 VAL A O 1
ATOM 1710 N N . LYS A 1 221 ? 38.422 12.077 -35.902 1.00 76.44 221 LYS A N 1
ATOM 1711 C CA . LYS A 1 221 ? 38.324 12.266 -34.452 1.00 76.44 221 LYS A CA 1
ATOM 1712 C C . LYS A 1 221 ? 38.068 10.916 -33.784 1.00 76.44 221 LYS A C 1
ATOM 1714 O O . LYS A 1 221 ? 37.118 10.230 -34.151 1.00 76.44 221 LYS A O 1
ATOM 1719 N N . LEU A 1 222 ? 38.890 10.568 -32.796 1.00 84.31 222 LEU A N 1
ATOM 1720 C CA . LEU A 1 222 ? 38.707 9.363 -31.985 1.00 84.31 222 LEU A CA 1
ATOM 1721 C C . LEU A 1 222 ? 37.419 9.439 -31.137 1.00 84.31 222 LEU A C 1
ATOM 1723 O O . LEU A 1 222 ? 37.024 10.545 -30.732 1.00 84.31 222 LEU A O 1
ATOM 1727 N N . PRO A 1 223 ? 36.784 8.288 -30.835 1.00 90.38 223 PRO A N 1
ATOM 1728 C CA . PRO A 1 223 ? 35.659 8.220 -29.915 1.00 90.38 223 PRO A CA 1
ATOM 1729 C C . PRO A 1 223 ? 36.006 8.778 -28.538 1.00 90.38 223 PRO A C 1
ATOM 1731 O O . PRO A 1 223 ? 37.099 8.551 -28.022 1.00 90.38 223 PRO A O 1
ATOM 1734 N N . ARG A 1 224 ? 35.053 9.469 -27.912 1.00 89.81 224 ARG A N 1
ATOM 1735 C CA . ARG A 1 224 ? 35.179 9.959 -26.532 1.00 89.81 224 ARG A CA 1
ATOM 1736 C C . ARG A 1 224 ? 33.860 9.827 -25.786 1.00 89.81 224 ARG A C 1
ATOM 1738 O O . ARG A 1 224 ? 32.803 10.084 -26.362 1.00 89.81 224 ARG A O 1
ATOM 1745 N N . PHE A 1 225 ? 33.904 9.471 -24.506 1.00 92.62 225 PHE A N 1
ATOM 1746 C CA . PHE A 1 225 ? 32.713 9.539 -23.661 1.00 92.62 225 PHE A CA 1
ATOM 1747 C C . PHE A 1 225 ? 32.326 10.997 -23.394 1.00 92.62 225 PHE A C 1
ATOM 1749 O O . PHE A 1 225 ? 33.191 11.845 -23.189 1.00 92.62 225 PHE A O 1
ATOM 1756 N N . GLY A 1 226 ? 31.025 11.288 -23.404 1.00 88.06 226 GLY A N 1
ATOM 1757 C CA . GLY A 1 226 ? 30.507 12.634 -23.146 1.00 88.06 226 GLY A CA 1
ATOM 1758 C C . GLY A 1 226 ? 30.482 12.993 -21.658 1.00 88.06 226 GLY A C 1
ATOM 1759 O O . GLY A 1 226 ? 30.956 14.055 -21.268 1.00 88.06 226 GLY A O 1
ATOM 1760 N N . LYS A 1 227 ? 29.930 12.109 -20.820 1.00 89.38 227 LYS A N 1
ATOM 1761 C CA . LYS A 1 227 ? 29.899 12.237 -19.353 1.00 89.38 227 LYS A CA 1
ATOM 1762 C C . LYS A 1 227 ? 30.232 10.886 -18.702 1.00 89.38 227 LYS A C 1
ATOM 1764 O O . LYS A 1 227 ? 29.988 9.857 -19.343 1.00 89.38 227 LYS A O 1
ATOM 1769 N N . PRO A 1 228 ? 30.747 10.864 -17.457 1.00 91.94 228 PRO A N 1
ATOM 1770 C CA . PRO A 1 228 ? 30.829 9.646 -16.652 1.00 91.94 228 PRO A CA 1
ATOM 1771 C C . PRO A 1 228 ? 29.473 8.937 -16.567 1.00 91.94 228 PRO A C 1
ATOM 1773 O O . PRO A 1 228 ? 28.424 9.578 -16.659 1.00 91.94 228 PRO A O 1
ATOM 1776 N N . LEU A 1 229 ? 29.492 7.614 -16.436 1.00 94.19 229 LEU A N 1
ATOM 1777 C CA . LEU A 1 229 ? 28.277 6.824 -16.316 1.00 94.19 229 LEU A CA 1
ATOM 1778 C C . LEU A 1 229 ? 27.742 6.934 -14.883 1.00 94.19 229 LEU A C 1
ATOM 1780 O O . LEU A 1 229 ? 28.429 6.591 -13.927 1.00 94.19 229 LEU A O 1
ATOM 1784 N N . ASN A 1 230 ? 26.514 7.428 -14.736 1.00 93.50 230 ASN A N 1
ATOM 1785 C CA . ASN A 1 230 ? 25.908 7.620 -13.420 1.00 93.50 230 ASN A CA 1
ATOM 1786 C C . ASN A 1 230 ? 25.649 6.278 -12.721 1.00 93.50 230 ASN A C 1
ATOM 1788 O O . ASN A 1 230 ? 25.167 5.333 -13.350 1.00 93.50 230 ASN A O 1
ATOM 1792 N N . ASN A 1 231 ? 25.871 6.243 -11.406 1.00 97.19 231 ASN A N 1
ATOM 1793 C CA . ASN A 1 231 ? 25.333 5.191 -10.547 1.00 97.19 231 ASN A CA 1
ATOM 1794 C C . ASN A 1 231 ? 23.799 5.289 -10.503 1.00 97.19 231 ASN A C 1
ATOM 1796 O O . ASN A 1 231 ? 23.238 6.384 -10.588 1.00 97.19 231 ASN A O 1
ATOM 1800 N N . LEU A 1 232 ? 23.128 4.149 -10.363 1.00 96.75 232 LEU A N 1
ATOM 1801 C CA . LEU A 1 232 ? 21.671 4.034 -10.334 1.00 96.75 232 LEU A CA 1
ATOM 1802 C C . LEU A 1 232 ? 21.234 3.298 -9.069 1.00 96.75 232 LEU A C 1
ATOM 1804 O O . LEU A 1 232 ? 21.785 2.245 -8.765 1.00 96.75 232 LEU A O 1
ATOM 1808 N N . THR A 1 233 ? 20.199 3.801 -8.398 1.00 96.06 233 THR A N 1
ATOM 1809 C CA . THR A 1 233 ? 19.516 3.105 -7.298 1.00 96.06 233 THR A CA 1
ATOM 1810 C C . THR A 1 233 ? 18.098 2.790 -7.748 1.00 96.06 233 THR A C 1
ATOM 1812 O O . THR A 1 233 ? 17.332 3.708 -8.039 1.00 96.06 233 THR A O 1
ATOM 1815 N N . ILE A 1 234 ? 17.755 1.507 -7.873 1.00 96.81 234 ILE A N 1
ATOM 1816 C CA . ILE A 1 234 ? 16.510 1.061 -8.515 1.00 96.81 234 ILE A CA 1
ATOM 1817 C C . ILE A 1 234 ? 15.817 0.015 -7.642 1.00 96.81 234 ILE A C 1
ATOM 1819 O O . ILE A 1 234 ? 16.435 -0.966 -7.234 1.00 96.81 234 ILE A O 1
ATOM 1823 N N . SER A 1 235 ? 14.522 0.199 -7.374 1.00 95.62 235 SER A N 1
ATOM 1824 C CA . SER A 1 235 ? 13.736 -0.791 -6.632 1.00 95.62 235 SER A CA 1
ATOM 1825 C C . SER A 1 235 ? 13.597 -2.105 -7.407 1.00 95.62 235 SER A C 1
ATOM 1827 O O . SER A 1 235 ? 13.492 -2.091 -8.635 1.00 95.62 235 SER A O 1
ATOM 1829 N N . VAL A 1 236 ? 13.549 -3.233 -6.700 1.00 96.19 236 VAL A N 1
ATOM 1830 C CA . VAL A 1 236 ? 13.289 -4.566 -7.270 1.00 96.19 236 VAL A CA 1
ATOM 1831 C C . VAL A 1 236 ? 12.032 -4.582 -8.165 1.00 96.19 236 VAL A C 1
ATOM 1833 O O . VAL A 1 236 ? 11.054 -3.872 -7.916 1.00 96.19 236 VAL A O 1
ATOM 1836 N N . GLY A 1 237 ? 12.072 -5.347 -9.258 1.00 94.31 237 GLY A N 1
ATOM 1837 C CA . GLY A 1 237 ? 10.994 -5.463 -10.249 1.00 94.31 237 GLY A CA 1
ATOM 1838 C C . GLY A 1 237 ? 10.821 -4.261 -11.195 1.00 94.31 237 GLY A C 1
ATOM 1839 O O . GLY A 1 237 ? 9.971 -4.304 -12.088 1.00 94.31 237 GLY A O 1
ATOM 1840 N N . ARG A 1 238 ? 11.603 -3.183 -11.048 1.00 95.00 238 ARG A N 1
ATOM 1841 C CA . ARG A 1 238 ? 11.589 -2.026 -11.967 1.00 95.00 238 ARG A CA 1
ATOM 1842 C C . ARG A 1 238 ? 12.548 -2.237 -13.147 1.00 95.00 238 ARG A C 1
ATOM 1844 O O . ARG A 1 238 ? 13.109 -3.313 -13.332 1.00 95.00 238 ARG A O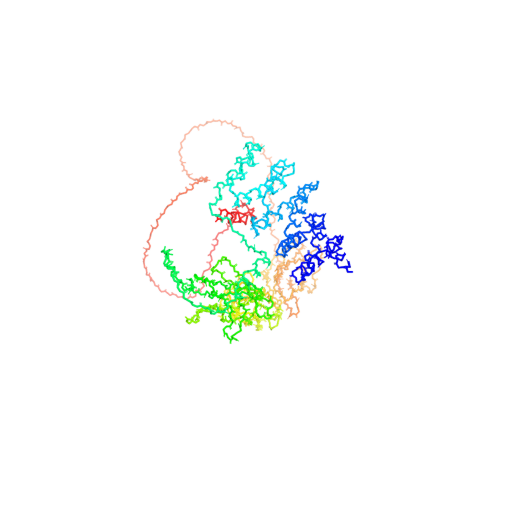 1
ATOM 1851 N N . GLU A 1 239 ? 12.672 -1.230 -14.011 1.00 96.81 239 GLU A N 1
ATOM 1852 C CA . GLU A 1 239 ? 13.643 -1.219 -15.112 1.00 96.81 239 GLU A CA 1
ATOM 1853 C C . GLU A 1 239 ? 14.794 -0.268 -14.759 1.00 96.81 239 GLU A C 1
ATOM 1855 O O . GLU A 1 239 ? 14.565 0.917 -14.518 1.00 96.81 239 GLU A O 1
ATOM 1860 N N . ALA A 1 240 ? 16.028 -0.776 -14.730 1.00 97.12 240 ALA A N 1
ATOM 1861 C CA . ALA A 1 240 ? 17.229 0.053 -14.644 1.00 97.12 240 ALA A CA 1
ATOM 1862 C C . ALA A 1 240 ? 17.698 0.434 -16.055 1.00 97.12 240 ALA A C 1
ATOM 1864 O O . ALA A 1 240 ? 17.738 -0.421 -16.943 1.00 97.12 240 ALA A O 1
ATOM 1865 N N . ILE A 1 241 ? 18.066 1.703 -16.263 1.00 96.88 241 ILE A N 1
ATOM 1866 C CA . ILE A 1 241 ? 18.495 2.220 -17.571 1.00 96.88 241 ILE A CA 1
ATOM 1867 C C . ILE A 1 241 ? 19.817 2.978 -17.429 1.00 96.88 241 ILE A C 1
ATOM 1869 O O . ILE A 1 241 ? 19.842 4.177 -17.143 1.00 96.88 241 ILE A O 1
ATOM 1873 N N . PHE A 1 242 ? 20.932 2.298 -17.684 1.00 96.88 242 PHE A N 1
ATOM 1874 C CA . PHE A 1 242 ? 22.225 2.966 -17.827 1.00 96.88 242 PHE A CA 1
ATOM 1875 C C . PHE A 1 242 ? 22.293 3.658 -19.182 1.00 96.88 242 PHE A C 1
ATOM 1877 O O . PHE A 1 242 ? 22.020 3.032 -20.201 1.00 96.88 242 PHE A O 1
ATOM 1884 N N . THR A 1 243 ? 22.687 4.932 -19.217 1.00 94.81 243 THR A N 1
ATOM 1885 C CA . THR A 1 243 ? 22.791 5.709 -20.461 1.00 94.81 243 THR A CA 1
ATOM 1886 C C . THR A 1 243 ? 24.213 6.212 -20.665 1.00 94.81 243 THR A C 1
ATOM 1888 O O . THR A 1 243 ? 24.713 7.041 -19.911 1.00 94.81 243 THR A O 1
ATOM 1891 N N . CYS A 1 244 ? 24.849 5.714 -21.718 1.00 94.00 244 CYS A N 1
ATOM 1892 C CA . CYS A 1 244 ? 26.208 6.026 -22.123 1.00 94.00 244 CYS A CA 1
ATOM 1893 C C . CYS A 1 244 ? 26.193 6.902 -23.380 1.00 94.00 244 CYS A C 1
ATOM 1895 O O . CYS A 1 244 ? 25.504 6.596 -24.354 1.00 94.00 244 CYS A O 1
ATOM 1897 N N . ILE A 1 245 ? 26.954 7.997 -23.374 1.00 93.19 245 ILE A N 1
ATOM 1898 C CA . ILE A 1 245 ? 27.076 8.904 -24.522 1.00 93.19 245 ILE A CA 1
ATOM 1899 C C . ILE A 1 245 ? 28.507 8.822 -25.047 1.00 93.19 245 ILE A C 1
ATOM 1901 O O . ILE A 1 245 ? 29.445 9.090 -24.298 1.00 93.19 245 ILE A O 1
ATOM 1905 N N . VAL A 1 246 ? 28.663 8.480 -26.326 1.00 92.38 246 VAL A N 1
ATOM 1906 C CA . VAL A 1 246 ? 29.943 8.396 -27.038 1.00 92.38 246 VAL A CA 1
ATOM 1907 C C . VAL A 1 246 ? 29.901 9.314 -28.255 1.00 92.38 246 VAL A C 1
ATOM 1909 O O . VAL A 1 246 ? 29.121 9.112 -29.183 1.00 92.38 246 VAL A O 1
ATOM 1912 N N . GLU A 1 247 ? 30.745 10.337 -28.263 1.00 90.75 247 GLU A N 1
ATOM 1913 C CA . GLU A 1 247 ? 30.926 11.235 -29.402 1.00 90.75 247 GLU A CA 1
ATOM 1914 C C . GLU A 1 247 ? 32.007 10.701 -30.347 1.00 90.75 247 GLU A C 1
ATOM 1916 O O . GLU A 1 247 ? 32.890 9.964 -29.921 1.00 90.75 247 GLU A O 1
ATOM 1921 N N . ASN A 1 248 ? 31.952 11.089 -31.627 1.00 88.81 248 ASN A N 1
ATOM 1922 C CA . ASN A 1 248 ? 32.877 10.647 -32.685 1.00 88.81 248 ASN A CA 1
ATOM 1923 C C . ASN A 1 248 ? 33.002 9.113 -32.830 1.00 88.81 248 ASN A C 1
ATOM 1925 O O . ASN A 1 248 ? 34.062 8.608 -33.187 1.00 88.81 248 ASN A O 1
ATOM 1929 N N . LEU A 1 249 ? 31.927 8.359 -32.570 1.00 87.81 249 LEU A N 1
ATOM 1930 C CA . LEU A 1 249 ? 31.968 6.891 -32.571 1.00 87.81 249 LEU A CA 1
ATOM 1931 C C . LEU A 1 249 ? 32.440 6.280 -33.909 1.00 87.81 249 LEU A C 1
ATOM 1933 O O . LEU A 1 249 ? 33.082 5.237 -33.902 1.00 87.81 249 LEU A O 1
ATOM 1937 N N . GLY A 1 250 ? 32.166 6.917 -35.052 1.00 85.06 250 GLY A N 1
ATOM 1938 C CA . GLY A 1 250 ? 32.702 6.498 -36.354 1.00 85.06 250 GLY A CA 1
ATOM 1939 C C . GLY A 1 250 ? 32.373 5.041 -36.709 1.00 85.06 250 GLY A C 1
ATOM 1940 O O . GLY A 1 250 ? 31.204 4.676 -36.809 1.00 85.06 250 GLY A O 1
ATOM 1941 N N . LEU A 1 251 ? 33.414 4.226 -36.916 1.00 85.06 251 LEU A N 1
ATOM 1942 C CA . LEU A 1 251 ? 33.316 2.781 -37.183 1.00 85.06 251 LEU A CA 1
ATOM 1943 C C . LEU A 1 251 ? 33.446 1.910 -35.919 1.00 85.06 251 LEU A C 1
ATOM 1945 O O . LEU A 1 251 ? 33.305 0.687 -35.994 1.00 85.06 251 LEU A O 1
ATOM 1949 N N . TYR A 1 252 ? 33.724 2.522 -34.768 1.00 90.12 252 TYR A N 1
ATOM 1950 C CA . TYR A 1 252 ? 33.855 1.821 -33.499 1.00 90.12 252 TYR A CA 1
ATOM 1951 C C . TYR A 1 252 ? 32.480 1.367 -32.984 1.00 90.12 252 TYR A C 1
ATOM 1953 O O . TYR A 1 252 ? 31.426 1.895 -33.345 1.00 90.12 252 TYR A O 1
ATOM 1961 N N . LYS A 1 253 ? 32.479 0.342 -32.137 1.00 91.38 253 LYS A N 1
ATOM 1962 C CA . LYS A 1 253 ? 31.292 -0.295 -31.567 1.00 91.38 253 LYS A CA 1
ATOM 1963 C C . LYS A 1 253 ? 31.307 -0.120 -30.059 1.00 91.38 253 LYS A C 1
ATOM 1965 O O . LYS A 1 253 ? 32.334 -0.323 -29.416 1.00 91.38 253 LYS A O 1
ATOM 1970 N N . VAL A 1 254 ? 30.142 0.208 -29.509 1.00 93.81 254 VAL A N 1
ATOM 1971 C CA . VAL A 1 254 ? 29.910 0.196 -28.064 1.00 93.81 254 VAL A CA 1
ATOM 1972 C C . VAL A 1 254 ? 29.516 -1.212 -27.632 1.00 93.81 254 VAL A C 1
ATOM 1974 O O . VAL A 1 254 ? 28.683 -1.841 -28.282 1.00 93.81 254 VAL A O 1
ATOM 1977 N N . ALA A 1 255 ? 30.086 -1.700 -26.541 1.00 95.38 255 ALA A N 1
ATOM 1978 C CA . ALA A 1 255 ? 29.676 -2.910 -25.850 1.00 95.38 255 ALA A CA 1
ATOM 1979 C C . ALA A 1 255 ? 29.232 -2.572 -24.423 1.00 95.38 255 ALA A C 1
ATOM 1981 O O . ALA A 1 255 ? 29.744 -1.638 -23.804 1.00 95.38 255 ALA A O 1
ATOM 1982 N N . TRP A 1 256 ? 28.291 -3.354 -23.903 1.00 97.25 256 TRP A N 1
ATOM 1983 C CA . TRP A 1 256 ? 27.912 -3.332 -22.493 1.00 97.25 256 TRP A CA 1
ATOM 1984 C C . TRP A 1 256 ? 28.376 -4.618 -21.835 1.00 97.25 256 TRP A C 1
ATOM 1986 O O . TRP A 1 256 ? 28.095 -5.705 -22.344 1.00 97.25 256 TRP A O 1
ATOM 1996 N N . LEU A 1 257 ? 29.067 -4.484 -20.708 1.00 95.94 257 LEU A N 1
ATOM 1997 C CA . LEU A 1 257 ? 29.621 -5.591 -19.942 1.00 95.94 257 LEU A CA 1
ATOM 1998 C C . LEU A 1 257 ? 29.225 -5.463 -18.470 1.00 95.94 257 LEU A C 1
ATOM 2000 O O . LEU A 1 257 ? 29.088 -4.354 -17.949 1.00 95.94 257 LEU A O 1
ATOM 2004 N N . ARG A 1 258 ? 29.081 -6.601 -17.794 1.00 95.75 258 ARG A N 1
ATOM 2005 C CA . ARG A 1 258 ? 29.008 -6.675 -16.333 1.00 95.75 258 ARG A CA 1
ATOM 2006 C C . ARG A 1 258 ? 30.429 -6.914 -15.811 1.00 95.75 258 ARG A C 1
ATOM 2008 O O . ARG A 1 258 ? 31.091 -7.846 -16.264 1.00 95.75 258 ARG A O 1
ATOM 2015 N N . VAL A 1 259 ? 30.931 -6.038 -14.942 1.00 93.62 259 VAL A N 1
ATOM 2016 C CA . VAL A 1 259 ? 32.370 -5.972 -14.605 1.00 93.62 259 VAL A CA 1
ATOM 2017 C C . VAL A 1 259 ? 32.806 -7.138 -13.718 1.00 93.62 259 VAL A C 1
ATOM 2019 O O . VAL A 1 259 ? 33.843 -7.741 -13.970 1.00 93.62 259 VAL A O 1
ATOM 2022 N N . ASP A 1 260 ? 31.988 -7.478 -12.722 1.00 88.12 260 ASP A N 1
ATOM 2023 C CA . ASP A 1 260 ? 32.231 -8.538 -11.730 1.00 88.12 260 ASP A CA 1
ATOM 2024 C C . ASP A 1 260 ? 32.456 -9.935 -12.338 1.00 88.12 260 ASP A C 1
ATOM 2026 O O . ASP A 1 260 ? 33.265 -10.719 -11.858 1.00 88.12 260 ASP A O 1
ATOM 2030 N N . THR A 1 261 ? 31.738 -10.227 -13.416 1.00 90.38 261 THR A N 1
ATOM 2031 C CA . THR A 1 261 ? 31.671 -11.522 -14.100 1.00 90.38 261 THR A CA 1
ATOM 2032 C C . THR A 1 261 ? 32.326 -11.479 -15.478 1.00 90.38 261 THR A C 1
ATOM 2034 O O . THR A 1 261 ? 32.332 -12.485 -16.183 1.00 90.38 261 THR A O 1
ATOM 2037 N N . GLN A 1 262 ? 32.822 -10.306 -15.893 1.00 90.31 262 GLN A N 1
ATOM 2038 C CA . GLN A 1 262 ? 33.345 -10.013 -17.234 1.00 90.31 262 GLN A CA 1
ATOM 2039 C C . GLN A 1 262 ? 32.381 -10.404 -18.376 1.00 90.31 262 GLN A C 1
ATOM 2041 O O . GLN A 1 262 ? 32.787 -10.597 -19.524 1.00 90.31 262 GLN A O 1
ATOM 2046 N N . THR A 1 263 ? 31.079 -10.520 -18.088 1.00 91.62 263 THR A N 1
ATOM 2047 C CA . THR A 1 263 ? 30.098 -11.008 -19.061 1.00 91.62 263 THR A CA 1
ATOM 2048 C C . THR A 1 263 ? 29.728 -9.919 -20.059 1.00 91.62 263 THR A C 1
ATOM 2050 O O . THR A 1 263 ? 29.255 -8.841 -19.692 1.00 91.62 263 THR A O 1
ATOM 2053 N N . ILE A 1 264 ? 29.896 -10.213 -21.350 1.00 94.31 264 ILE A N 1
ATOM 2054 C CA . ILE A 1 264 ? 29.416 -9.346 -22.428 1.00 94.31 264 ILE A CA 1
ATOM 2055 C C . ILE A 1 264 ? 27.891 -9.453 -22.485 1.00 94.31 264 ILE A C 1
ATOM 2057 O O . ILE A 1 264 ? 27.325 -10.481 -22.861 1.00 94.31 264 ILE A O 1
ATOM 2061 N N . LEU A 1 265 ? 27.218 -8.366 -22.121 1.00 95.62 265 LEU A N 1
ATOM 2062 C CA . LEU A 1 265 ? 25.766 -8.262 -22.149 1.00 95.62 265 LEU A CA 1
ATOM 2063 C C . LEU A 1 265 ? 25.290 -7.979 -23.573 1.00 95.62 265 LEU A C 1
ATOM 2065 O O . LEU A 1 265 ? 24.411 -8.676 -24.082 1.00 95.62 265 LEU A O 1
ATOM 2069 N N . THR A 1 266 ? 25.885 -6.979 -24.231 1.00 95.12 266 THR A N 1
ATOM 2070 C CA . THR A 1 266 ? 25.493 -6.537 -25.580 1.00 95.12 266 THR A CA 1
ATOM 2071 C C . THR A 1 266 ? 26.695 -6.018 -26.374 1.00 95.12 266 THR A C 1
ATOM 2073 O O . THR A 1 266 ? 27.602 -5.437 -25.781 1.00 95.12 266 THR A O 1
ATOM 2076 N N . ILE A 1 267 ? 26.674 -6.154 -27.703 1.00 92.44 267 ILE A N 1
ATOM 2077 C CA . ILE A 1 267 ? 27.620 -5.514 -28.633 1.00 92.44 267 ILE A CA 1
ATOM 2078 C C . ILE A 1 267 ? 26.816 -4.757 -29.694 1.00 92.44 267 ILE A C 1
ATOM 2080 O O . ILE A 1 267 ? 25.987 -5.336 -30.399 1.00 92.44 267 ILE A O 1
ATOM 2084 N N . ALA A 1 268 ? 27.079 -3.460 -29.829 1.00 87.50 268 ALA A N 1
ATOM 2085 C CA . ALA A 1 268 ? 26.281 -2.521 -30.607 1.00 87.50 268 ALA A CA 1
ATOM 2086 C C . ALA A 1 268 ? 24.778 -2.693 -30.299 1.00 87.50 268 ALA A C 1
ATOM 2088 O O . ALA A 1 268 ? 24.359 -2.544 -29.156 1.00 87.50 268 ALA A O 1
ATOM 2089 N N . SER A 1 269 ? 23.953 -3.002 -31.302 1.00 85.88 269 SER A N 1
ATOM 2090 C CA . SER A 1 269 ? 22.509 -3.223 -31.142 1.00 85.88 269 SER A CA 1
ATOM 2091 C C . SER A 1 269 ? 22.115 -4.676 -30.832 1.00 85.88 269 SER A C 1
ATOM 2093 O O . SER A 1 269 ? 20.935 -5.008 -30.921 1.00 85.88 269 SER A O 1
ATOM 2095 N N . HIS A 1 270 ? 23.072 -5.565 -30.550 1.00 86.50 270 HIS A N 1
ATOM 2096 C CA . HIS A 1 270 ? 22.830 -6.996 -30.361 1.00 86.50 270 HIS A CA 1
ATOM 2097 C C . HIS A 1 270 ? 23.027 -7.399 -28.901 1.00 86.50 270 HIS A C 1
ATOM 2099 O O . HIS A 1 270 ? 24.097 -7.192 -28.333 1.00 86.50 270 HIS A O 1
ATOM 2105 N N . VAL A 1 271 ? 22.006 -8.016 -28.306 1.00 93.75 271 VAL A N 1
ATOM 2106 C CA . VAL A 1 271 ? 22.117 -8.664 -26.993 1.00 93.75 271 VAL A CA 1
ATOM 2107 C C . VAL A 1 271 ? 22.839 -10.001 -27.178 1.00 93.75 271 VAL A C 1
ATOM 2109 O O . VAL A 1 271 ? 22.461 -10.788 -28.043 1.00 93.75 271 VAL A O 1
ATOM 2112 N N . ILE A 1 272 ? 23.900 -10.220 -26.401 1.00 93.81 272 ILE A N 1
ATOM 2113 C CA . ILE A 1 272 ? 24.752 -11.420 -26.446 1.00 93.81 272 ILE A CA 1
ATOM 2114 C C . ILE A 1 272 ? 24.409 -12.377 -25.297 1.00 93.81 272 ILE A C 1
ATOM 2116 O O . ILE A 1 272 ? 24.459 -13.596 -25.455 1.00 93.81 272 ILE A O 1
ATOM 2120 N N . THR A 1 273 ? 24.027 -11.832 -24.139 1.00 92.06 273 THR A N 1
ATOM 2121 C CA . THR A 1 273 ? 23.614 -12.630 -22.981 1.00 92.06 273 THR A CA 1
ATOM 2122 C C . THR A 1 273 ? 22.302 -13.385 -23.225 1.00 92.06 273 THR A C 1
ATOM 2124 O O . THR A 1 273 ? 21.390 -12.891 -23.886 1.00 92.06 273 THR A O 1
ATOM 2127 N N . LYS A 1 274 ? 22.168 -14.575 -22.622 1.00 90.69 274 LYS A N 1
ATOM 2128 C CA . LYS A 1 274 ? 20.913 -15.354 -22.604 1.00 90.69 274 LYS A CA 1
ATOM 2129 C C . LYS A 1 274 ? 19.839 -14.751 -21.682 1.00 90.69 274 LYS A C 1
ATOM 2131 O O . LYS A 1 274 ? 18.704 -15.222 -21.682 1.00 90.69 274 LYS A O 1
ATOM 2136 N N . ASN A 1 275 ? 20.179 -13.743 -20.873 1.00 92.19 275 ASN A N 1
ATOM 2137 C CA . ASN A 1 275 ? 19.2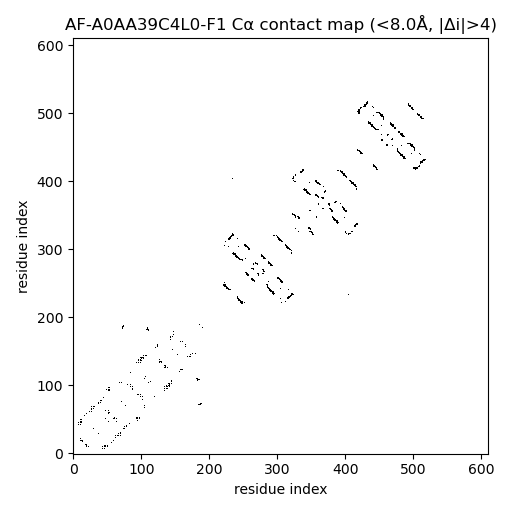39 -13.100 -19.958 1.00 92.19 275 ASN A CA 1
ATOM 2138 C C . ASN A 1 275 ? 18.241 -12.213 -20.727 1.00 92.19 275 ASN A C 1
ATOM 2140 O O . ASN A 1 275 ? 18.552 -11.079 -21.084 1.00 92.19 275 ASN A O 1
ATOM 2144 N N . HIS A 1 276 ? 17.018 -12.713 -20.923 1.00 93.38 276 HIS A N 1
ATOM 2145 C CA . HIS A 1 276 ? 15.933 -12.034 -21.649 1.00 93.38 276 HIS A CA 1
ATOM 2146 C C . HIS A 1 276 ? 15.486 -10.687 -21.045 1.00 93.38 276 HIS A C 1
ATOM 2148 O O . HIS A 1 276 ? 14.708 -9.961 -21.664 1.00 93.38 276 HIS A O 1
ATOM 2154 N N . ARG A 1 277 ? 15.915 -10.368 -19.817 1.00 95.75 277 ARG A N 1
ATOM 2155 C CA . ARG A 1 277 ? 15.642 -9.086 -19.153 1.00 95.75 277 ARG A CA 1
ATOM 2156 C C . ARG A 1 277 ? 16.529 -7.952 -19.668 1.00 95.75 277 ARG A C 1
ATOM 2158 O O . ARG A 1 277 ? 16.180 -6.785 -19.497 1.00 95.75 277 ARG A O 1
ATOM 2165 N N . ILE A 1 278 ? 17.649 -8.296 -20.303 1.00 95.88 278 ILE A N 1
ATOM 2166 C CA . ILE A 1 278 ? 18.608 -7.350 -20.863 1.00 95.88 278 ILE A CA 1
ATOM 2167 C C . ILE A 1 278 ? 18.169 -6.922 -22.263 1.00 95.88 278 ILE A C 1
ATOM 2169 O O . ILE A 1 278 ? 17.925 -7.750 -23.140 1.00 95.88 278 ILE A O 1
ATOM 2173 N N . ALA A 1 279 ? 18.125 -5.613 -22.491 1.00 93.25 279 ALA A N 1
ATOM 2174 C CA . ALA A 1 279 ? 17.956 -5.022 -23.811 1.00 93.25 279 ALA A CA 1
ATOM 2175 C C . ALA A 1 279 ? 18.926 -3.850 -24.004 1.00 93.25 279 ALA A C 1
ATOM 2177 O O . ALA A 1 279 ? 19.384 -3.238 -23.042 1.00 93.25 279 ALA A O 1
ATOM 2178 N N . VAL A 1 280 ? 19.223 -3.515 -25.259 1.00 93.19 280 VAL A N 1
ATOM 2179 C CA . VAL A 1 280 ? 19.959 -2.296 -25.614 1.00 93.19 280 VAL A CA 1
ATOM 2180 C C . VAL A 1 280 ? 19.103 -1.428 -26.523 1.00 93.19 280 VAL A C 1
ATOM 2182 O O . VAL A 1 280 ? 18.503 -1.908 -27.487 1.00 93.19 280 VAL A O 1
ATOM 2185 N N . MET A 1 281 ? 19.054 -0.138 -26.213 1.00 88.00 281 MET A N 1
ATOM 2186 C CA . MET A 1 281 ? 18.480 0.896 -27.064 1.00 88.00 281 MET A CA 1
ATOM 2187 C C . MET A 1 281 ? 19.585 1.854 -27.511 1.00 88.00 281 MET A C 1
ATOM 2189 O O . MET A 1 281 ? 20.552 2.099 -26.794 1.00 88.00 281 MET A O 1
ATOM 2193 N N . HIS A 1 282 ? 19.453 2.398 -28.716 1.00 81.00 282 HIS A N 1
ATOM 2194 C CA . HIS A 1 282 ? 20.376 3.383 -29.271 1.00 81.00 282 HIS A CA 1
ATOM 2195 C C . HIS A 1 282 ? 19.556 4.539 -29.844 1.00 81.00 282 HIS A C 1
ATOM 2197 O O . HIS A 1 282 ? 18.635 4.303 -30.629 1.00 81.00 282 HIS A O 1
ATOM 2203 N N . SER A 1 283 ? 19.854 5.769 -29.424 1.00 66.50 283 SER A N 1
ATOM 2204 C CA . SER A 1 283 ? 19.053 6.960 -29.736 1.00 66.50 283 SER A CA 1
ATOM 2205 C C . SER A 1 283 ? 19.938 8.070 -30.300 1.00 66.50 283 SER A C 1
ATOM 2207 O O . SER A 1 283 ? 20.642 8.768 -29.569 1.00 66.50 283 SER A O 1
ATOM 2209 N N . GLY A 1 284 ? 19.930 8.199 -31.630 1.00 59.59 284 GLY A N 1
ATOM 2210 C CA . GLY A 1 284 ? 20.901 9.005 -32.376 1.00 59.59 284 GLY A CA 1
ATOM 2211 C C . GLY A 1 284 ? 22.328 8.443 -32.287 1.00 59.59 284 GLY A C 1
ATOM 2212 O O . GLY A 1 284 ? 22.655 7.705 -31.365 1.00 59.59 284 GLY A O 1
ATOM 2213 N N . HIS A 1 285 ? 23.205 8.840 -33.216 1.00 64.94 285 HIS A N 1
ATOM 2214 C CA . HIS A 1 285 ? 24.556 8.276 -33.434 1.00 64.94 285 HIS A CA 1
ATOM 2215 C C . HIS A 1 285 ? 25.548 8.310 -32.243 1.00 64.94 285 HIS A C 1
ATOM 2217 O O . HIS A 1 285 ? 26.715 7.966 -32.416 1.00 64.94 285 HIS A O 1
ATOM 2223 N N . ARG A 1 286 ? 25.119 8.735 -31.049 1.00 82.88 286 ARG A N 1
ATOM 2224 C CA . ARG A 1 286 ? 25.956 8.927 -29.858 1.00 82.88 286 ARG A CA 1
ATOM 2225 C C . ARG A 1 286 ? 25.437 8.284 -28.571 1.00 82.88 286 ARG A C 1
ATOM 2227 O O . ARG A 1 286 ? 26.252 8.033 -27.693 1.00 82.88 286 ARG A O 1
ATOM 2234 N N . THR A 1 287 ? 24.139 8.010 -28.421 1.00 91.06 287 THR A N 1
ATOM 2235 C CA . THR A 1 287 ? 23.589 7.562 -27.125 1.00 91.06 287 THR A CA 1
ATOM 2236 C C . THR A 1 287 ? 23.227 6.083 -27.149 1.00 91.06 287 THR A C 1
ATOM 2238 O O . THR A 1 287 ? 22.465 5.633 -28.002 1.00 91.06 287 THR A O 1
ATOM 2241 N N . TRP A 1 288 ? 23.765 5.340 -26.187 1.00 93.06 288 TRP A N 1
ATOM 2242 C CA . TRP A 1 288 ? 23.618 3.900 -26.009 1.00 93.06 288 TRP A CA 1
ATOM 2243 C C . TRP A 1 288 ? 23.074 3.634 -24.611 1.00 93.06 288 TRP A C 1
ATOM 2245 O O . TRP A 1 288 ? 23.712 4.003 -23.628 1.00 93.06 288 TRP A O 1
ATOM 2255 N N . SER A 1 289 ? 21.917 2.990 -24.514 1.00 94.69 289 SER A N 1
ATOM 2256 C CA . SER A 1 289 ? 21.247 2.723 -23.243 1.00 94.69 289 SER A CA 1
ATOM 2257 C C . SER A 1 289 ? 21.110 1.222 -23.007 1.00 94.69 289 SER A C 1
ATOM 2259 O O . SER A 1 289 ? 20.543 0.514 -23.841 1.00 94.69 289 SER A O 1
ATOM 2261 N N . LEU A 1 290 ? 21.628 0.738 -21.879 1.00 96.62 290 LEU A N 1
ATOM 2262 C CA . LEU A 1 290 ? 21.435 -0.628 -21.393 1.00 96.62 290 LEU A CA 1
ATOM 2263 C C . LEU A 1 290 ? 20.214 -0.653 -20.479 1.00 96.62 290 LEU A C 1
ATOM 2265 O O . LEU A 1 290 ? 20.185 0.035 -19.462 1.00 96.62 290 LEU A O 1
ATOM 2269 N N . HIS A 1 291 ? 19.237 -1.470 -20.847 1.00 97.12 291 HIS A N 1
ATOM 2270 C CA . HIS A 1 291 ? 18.003 -1.694 -20.113 1.00 97.12 291 HIS A CA 1
ATOM 2271 C C . HIS A 1 291 ? 18.075 -3.040 -19.393 1.00 97.12 291 HIS A C 1
ATOM 2273 O O . HIS A 1 291 ? 18.344 -4.067 -20.021 1.00 97.12 291 HIS A O 1
ATOM 2279 N N . ILE A 1 292 ? 17.792 -3.037 -18.093 1.00 97.62 292 ILE A N 1
ATOM 2280 C CA . ILE A 1 292 ? 17.687 -4.229 -17.248 1.00 97.62 292 ILE A CA 1
ATOM 2281 C C . ILE A 1 292 ? 16.274 -4.234 -16.674 1.00 97.62 292 ILE A C 1
ATOM 2283 O O . ILE A 1 292 ? 15.976 -3.502 -15.734 1.00 97.62 292 ILE A O 1
ATOM 2287 N N . LYS A 1 293 ? 15.384 -5.008 -17.291 1.00 96.38 293 LYS A N 1
ATOM 2288 C CA . LYS A 1 293 ? 13.974 -5.130 -16.888 1.00 96.38 293 LYS A CA 1
ATOM 2289 C C . LYS A 1 293 ? 13.836 -6.076 -15.703 1.00 96.38 293 LYS A C 1
ATOM 2291 O O . LYS A 1 293 ? 14.641 -6.994 -15.587 1.00 96.38 293 LYS A O 1
ATOM 2296 N N . ASP A 1 294 ? 12.785 -5.921 -14.897 1.00 96.38 294 ASP A N 1
ATOM 2297 C CA . ASP A 1 294 ? 12.524 -6.818 -13.760 1.00 96.38 294 ASP A CA 1
ATOM 2298 C C . ASP A 1 294 ? 13.801 -6.983 -12.912 1.00 96.38 294 ASP A C 1
ATOM 2300 O O . ASP A 1 294 ? 14.405 -8.057 -12.868 1.00 96.38 294 ASP A O 1
ATOM 2304 N N . THR A 1 295 ? 14.306 -5.865 -12.379 1.00 96.88 295 THR A N 1
ATOM 2305 C CA . THR A 1 295 ? 15.544 -5.809 -11.586 1.00 96.88 295 THR A CA 1
ATOM 2306 C C . THR A 1 295 ? 15.476 -6.745 -10.386 1.00 96.88 295 THR A C 1
ATOM 2308 O O . THR A 1 295 ? 14.466 -6.810 -9.689 1.00 96.88 295 THR A O 1
ATOM 2311 N N . ARG A 1 296 ? 16.572 -7.454 -10.122 1.00 96.25 296 ARG A N 1
ATOM 2312 C CA . ARG A 1 296 ? 16.721 -8.395 -9.004 1.00 96.25 296 ARG A CA 1
ATOM 2313 C C . ARG A 1 296 ? 17.944 -8.020 -8.191 1.00 96.25 296 ARG A C 1
ATOM 2315 O O . ARG A 1 296 ? 18.884 -7.464 -8.746 1.00 96.25 296 ARG A O 1
ATOM 2322 N N . GLU A 1 297 ? 17.986 -8.385 -6.915 1.00 94.56 297 GLU A N 1
ATOM 2323 C CA . GLU A 1 297 ? 19.161 -8.152 -6.058 1.00 94.56 297 GLU A CA 1
ATOM 2324 C C . GLU A 1 297 ? 20.454 -8.713 -6.678 1.00 94.56 297 GLU A C 1
ATOM 2326 O O . GLU A 1 297 ? 21.503 -8.081 -6.628 1.00 94.56 297 GLU A O 1
ATOM 2331 N N . THR A 1 298 ? 20.366 -9.839 -7.397 1.00 95.00 298 THR A N 1
ATOM 2332 C CA . THR A 1 298 ? 21.484 -10.435 -8.152 1.00 95.00 298 THR A CA 1
ATOM 2333 C C . THR A 1 298 ? 22.025 -9.565 -9.293 1.00 95.00 298 THR A C 1
ATOM 2335 O O . THR A 1 298 ? 23.096 -9.857 -9.827 1.00 95.00 298 THR A O 1
ATOM 2338 N N . ASP A 1 299 ? 21.290 -8.539 -9.730 1.00 95.88 299 ASP A N 1
ATOM 2339 C CA . ASP A 1 299 ? 21.733 -7.578 -10.746 1.00 95.88 299 ASP A CA 1
ATOM 2340 C C . ASP A 1 299 ? 22.583 -6.448 -10.154 1.00 95.88 299 ASP A C 1
ATOM 2342 O O . ASP A 1 299 ? 23.208 -5.716 -10.924 1.00 95.88 299 ASP A O 1
ATOM 2346 N N . ARG A 1 300 ? 22.633 -6.315 -8.821 1.00 96.44 300 ARG A N 1
ATOM 2347 C CA . ARG A 1 300 ? 23.492 -5.361 -8.113 1.00 96.44 300 ARG A CA 1
ATOM 2348 C C . ARG A 1 300 ? 24.952 -5.545 -8.529 1.00 96.44 300 ARG A C 1
ATOM 2350 O O . ARG A 1 300 ? 25.447 -6.672 -8.569 1.00 96.44 300 ARG A O 1
ATOM 2357 N N . GLY A 1 301 ? 25.648 -4.448 -8.819 1.00 96.25 301 GLY A N 1
ATOM 2358 C CA . GLY A 1 301 ? 27.056 -4.493 -9.214 1.00 96.25 301 GLY A CA 1
ATOM 2359 C C . GLY A 1 301 ? 27.472 -3.428 -10.224 1.00 96.25 301 GLY A C 1
ATOM 2360 O O . GLY A 1 301 ? 26.711 -2.533 -10.584 1.00 96.25 301 GLY A O 1
ATOM 2361 N N . TRP A 1 302 ? 28.716 -3.535 -10.687 1.00 97.25 302 TRP A N 1
ATOM 2362 C CA . TRP A 1 302 ? 29.316 -2.609 -11.647 1.00 97.25 302 TRP A CA 1
ATOM 2363 C C . TRP A 1 302 ? 29.011 -3.001 -13.098 1.00 97.25 302 TRP A C 1
ATOM 2365 O O . TRP A 1 302 ? 29.271 -4.129 -13.526 1.00 97.25 302 TRP A O 1
ATOM 2375 N N . TYR A 1 303 ? 28.530 -2.032 -13.875 1.00 97.44 303 TYR A N 1
ATOM 2376 C CA . TYR A 1 303 ? 28.277 -2.138 -15.310 1.00 97.44 303 TYR A CA 1
ATOM 2377 C C . TYR A 1 303 ? 29.209 -1.202 -16.075 1.00 97.44 303 TYR A C 1
ATOM 2379 O O . TYR A 1 303 ? 29.514 -0.097 -15.626 1.00 97.44 303 TYR A O 1
ATOM 2387 N N . MET A 1 304 ? 29.658 -1.645 -17.247 1.00 96.81 304 MET A N 1
ATOM 2388 C CA . MET A 1 304 ? 30.634 -0.941 -18.070 1.00 96.81 304 MET A CA 1
ATOM 2389 C C . MET A 1 304 ? 30.114 -0.739 -19.489 1.00 96.81 304 MET A C 1
ATOM 2391 O O . MET A 1 304 ? 29.758 -1.698 -20.174 1.00 96.81 304 MET A O 1
ATOM 2395 N N . CYS A 1 305 ? 30.136 0.513 -19.934 1.00 96.25 305 CYS A N 1
ATOM 2396 C CA . CYS A 1 305 ? 30.063 0.890 -21.336 1.00 96.25 305 CYS A CA 1
ATOM 2397 C C . CYS A 1 305 ? 31.492 0.943 -21.890 1.00 96.25 305 CYS A C 1
ATOM 2399 O O . CYS A 1 305 ? 32.324 1.688 -21.373 1.00 96.25 305 CYS A O 1
ATOM 2401 N N . GLN A 1 306 ? 31.794 0.156 -22.917 1.00 96.06 306 GLN A N 1
ATOM 2402 C CA . GLN A 1 306 ? 33.138 0.015 -23.482 1.00 96.06 306 GLN A CA 1
ATOM 2403 C C . GLN A 1 306 ? 33.122 0.281 -24.991 1.00 96.06 306 GLN A C 1
ATOM 2405 O O . GLN A 1 306 ? 32.148 -0.047 -25.663 1.00 96.06 306 GLN A O 1
ATOM 2410 N N . VAL A 1 307 ? 34.189 0.867 -25.533 1.00 94.94 307 VAL A N 1
ATOM 2411 C CA . VAL A 1 307 ? 34.364 1.151 -26.964 1.00 94.94 307 VAL A CA 1
ATOM 2412 C C . VAL A 1 307 ? 35.670 0.532 -27.438 1.00 94.94 307 VAL A C 1
ATOM 2414 O O . VAL A 1 307 ? 36.703 0.730 -26.803 1.00 94.94 307 VAL A O 1
ATOM 2417 N N . ASN A 1 308 ? 35.630 -0.180 -28.568 1.00 92.88 308 ASN A N 1
ATOM 2418 C CA . ASN A 1 308 ? 36.761 -0.928 -29.135 1.00 92.88 308 ASN A CA 1
ATOM 2419 C C . ASN A 1 308 ? 37.852 -0.053 -29.794 1.00 92.88 308 ASN A C 1
ATOM 2421 O O . ASN A 1 308 ? 38.323 -0.354 -30.891 1.00 92.88 308 ASN A O 1
ATOM 2425 N N . THR A 1 309 ? 38.224 1.050 -29.149 1.00 90.94 309 THR A N 1
ATOM 2426 C CA . THR A 1 309 ? 39.409 1.844 -29.488 1.00 90.94 309 THR A CA 1
ATOM 2427 C C . THR A 1 309 ? 40.697 1.101 -29.128 1.00 90.94 309 THR A C 1
ATOM 2429 O O . THR A 1 309 ? 40.667 0.099 -28.415 1.00 90.94 309 THR A O 1
ATOM 2432 N N . ASP A 1 310 ? 41.828 1.619 -29.604 1.00 86.38 310 ASP A N 1
ATOM 2433 C CA . ASP A 1 310 ? 43.162 1.202 -29.175 1.00 86.38 310 ASP A CA 1
ATOM 2434 C C . ASP A 1 310 ? 43.885 2.421 -28.558 1.00 86.38 310 ASP A C 1
ATOM 2436 O O . ASP A 1 310 ? 44.128 3.392 -29.283 1.00 86.38 310 ASP A O 1
ATOM 2440 N N . PRO A 1 311 ? 44.138 2.453 -27.233 1.00 87.31 311 PRO A N 1
ATOM 2441 C CA . PRO A 1 311 ? 43.710 1.473 -26.232 1.00 87.31 311 PRO A CA 1
ATOM 2442 C C . PRO A 1 311 ? 42.185 1.468 -26.011 1.00 87.31 311 PRO A C 1
ATOM 2444 O O . PRO A 1 311 ? 41.476 2.432 -26.319 1.00 87.31 311 PRO A O 1
ATOM 2447 N N . MET A 1 312 ? 41.680 0.374 -25.439 1.00 88.44 312 MET A N 1
ATOM 2448 C CA . MET A 1 312 ? 40.259 0.160 -25.135 1.00 88.44 312 MET A CA 1
ATOM 2449 C C . MET A 1 312 ? 39.723 1.243 -24.185 1.00 88.44 312 MET A C 1
ATOM 2451 O O . MET A 1 312 ? 40.239 1.411 -23.082 1.00 88.44 312 MET A O 1
ATOM 2455 N N . SER A 1 313 ? 38.670 1.961 -24.583 1.00 92.75 313 SER A N 1
ATOM 2456 C CA . SER A 1 313 ? 38.085 3.036 -23.773 1.00 92.75 313 SER A CA 1
ATOM 2457 C C . SER A 1 313 ? 36.835 2.543 -23.042 1.00 92.75 313 SER A C 1
ATOM 2459 O O . SER A 1 313 ? 35.958 1.930 -23.652 1.00 92.75 313 SER A O 1
ATOM 2461 N N . SER A 1 314 ? 36.718 2.811 -21.740 1.00 94.25 314 SER A N 1
ATOM 2462 C CA . SER A 1 314 ? 35.586 2.364 -20.916 1.00 94.25 314 SER A CA 1
ATOM 2463 C C . SER A 1 314 ? 35.079 3.413 -19.927 1.00 94.25 314 SER A C 1
ATOM 2465 O O . SER A 1 314 ? 35.821 4.287 -19.490 1.00 94.25 314 SER A O 1
ATOM 2467 N N . ASN A 1 315 ? 33.811 3.277 -19.543 1.00 94.19 315 ASN A N 1
ATOM 2468 C CA . ASN A 1 315 ? 33.112 4.122 -18.583 1.00 94.19 315 ASN A CA 1
ATOM 2469 C C . ASN A 1 315 ? 32.173 3.249 -17.731 1.00 94.19 315 ASN A C 1
ATOM 2471 O O . ASN A 1 315 ? 31.444 2.417 -18.279 1.00 94.19 315 ASN A O 1
ATOM 2475 N N . THR A 1 316 ? 32.204 3.401 -16.408 1.00 96.00 316 THR A N 1
ATOM 2476 C CA . THR A 1 316 ? 31.610 2.455 -15.445 1.00 96.00 316 THR A CA 1
ATOM 2477 C C . THR A 1 316 ? 30.635 3.130 -14.493 1.00 96.00 316 THR A C 1
ATOM 2479 O O . THR A 1 316 ? 30.906 4.232 -14.029 1.00 96.00 316 THR A O 1
ATOM 2482 N N . GLY A 1 317 ? 29.547 2.440 -14.150 1.00 96.19 317 GLY A N 1
ATOM 2483 C CA . GLY A 1 317 ? 28.552 2.888 -13.176 1.00 96.19 317 GLY A CA 1
ATOM 2484 C C . GLY A 1 317 ? 28.025 1.713 -12.355 1.00 96.19 317 GLY A C 1
ATOM 2485 O O . GLY A 1 317 ? 27.959 0.581 -12.840 1.00 96.19 317 GLY A O 1
ATOM 2486 N N . PHE A 1 318 ? 27.682 1.971 -11.099 1.00 96.94 318 PHE A N 1
ATOM 2487 C CA . PHE A 1 318 ? 27.168 0.971 -10.167 1.00 96.94 318 PHE A CA 1
ATOM 2488 C C . PHE A 1 318 ? 25.637 0.931 -10.180 1.00 96.94 318 PHE A C 1
ATOM 2490 O O . PHE A 1 318 ? 24.989 1.978 -10.179 1.00 96.94 318 PHE A O 1
ATOM 2497 N N . LEU A 1 319 ? 25.060 -0.271 -10.172 1.00 97.50 319 LEU A N 1
ATOM 2498 C CA . LEU A 1 319 ? 23.640 -0.498 -9.928 1.00 97.50 319 LEU A CA 1
ATOM 2499 C C . LEU A 1 319 ? 23.461 -0.967 -8.488 1.00 97.50 319 LEU A C 1
ATOM 2501 O O . LEU A 1 319 ? 23.855 -2.082 -8.146 1.00 97.50 319 LEU A O 1
ATOM 2505 N N . GLU A 1 320 ? 22.840 -0.125 -7.674 1.00 97.06 320 GLU A N 1
ATOM 2506 C CA . GLU A 1 320 ? 22.307 -0.482 -6.368 1.00 97.06 320 GLU A CA 1
ATOM 2507 C C . GLU A 1 320 ? 20.850 -0.933 -6.548 1.00 97.06 320 GLU A C 1
ATOM 2509 O O . GLU A 1 320 ? 20.045 -0.227 -7.167 1.00 97.06 320 GLU A O 1
ATOM 2514 N N . VAL A 1 321 ? 20.514 -2.124 -6.052 1.00 97.06 321 VAL A N 1
ATOM 2515 C CA . VAL A 1 321 ? 19.155 -2.676 -6.157 1.00 97.06 321 VAL A CA 1
ATOM 2516 C C . VAL A 1 321 ? 18.555 -2.716 -4.768 1.00 97.06 321 VAL A C 1
ATOM 2518 O O . VAL A 1 321 ? 19.054 -3.415 -3.894 1.00 97.06 321 VAL A O 1
ATOM 2521 N N . VAL A 1 322 ? 17.484 -1.951 -4.579 1.00 97.56 322 VAL A N 1
ATOM 2522 C CA . VAL A 1 322 ? 16.849 -1.768 -3.273 1.00 97.56 322 VAL A CA 1
ATOM 2523 C C . VAL A 1 322 ? 15.508 -2.492 -3.199 1.00 97.56 322 VAL A C 1
ATOM 2525 O O . VAL A 1 322 ? 14.788 -2.617 -4.191 1.00 97.56 322 VAL A O 1
ATOM 2528 N N . VAL A 1 323 ? 15.152 -2.962 -2.012 1.00 97.31 323 VAL A N 1
ATOM 2529 C CA . VAL A 1 323 ? 13.910 -3.692 -1.742 1.00 97.31 323 VAL A CA 1
ATOM 2530 C C . VAL A 1 323 ? 13.134 -2.898 -0.687 1.00 97.31 323 VAL A C 1
ATOM 2532 O O . VAL A 1 323 ? 13.700 -2.648 0.381 1.00 97.31 323 VAL A O 1
ATOM 2535 N N . PRO A 1 324 ? 11.889 -2.456 -0.963 1.00 96.88 324 PRO A N 1
ATOM 2536 C CA . PRO A 1 324 ? 11.034 -1.819 0.040 1.00 96.88 324 PRO A CA 1
ATOM 2537 C C . PRO A 1 324 ? 10.876 -2.688 1.298 1.00 96.88 324 PRO A C 1
ATOM 2539 O O . PRO A 1 324 ? 11.022 -3.908 1.207 1.00 96.88 324 PRO A O 1
ATOM 2542 N N . PRO A 1 325 ? 10.583 -2.090 2.462 1.00 98.00 325 PRO A N 1
ATOM 2543 C CA . PRO A 1 325 ? 10.370 -2.843 3.685 1.00 98.00 325 PRO A CA 1
ATOM 2544 C C . PRO A 1 325 ? 9.084 -3.675 3.585 1.00 98.00 325 PRO A C 1
ATOM 2546 O O . PRO A 1 325 ? 8.062 -3.201 3.091 1.00 98.00 325 PRO A O 1
ATOM 2549 N N . ASP A 1 326 ? 9.129 -4.892 4.113 1.00 97.62 326 ASP A N 1
ATOM 2550 C CA . ASP A 1 326 ? 7.979 -5.778 4.289 1.00 97.62 326 ASP A CA 1
ATOM 2551 C C . ASP A 1 326 ? 7.985 -6.340 5.717 1.00 97.62 326 ASP A C 1
ATOM 2553 O O . ASP A 1 326 ? 9.050 -6.677 6.236 1.00 97.62 326 ASP A O 1
ATOM 2557 N N . ILE A 1 327 ? 6.827 -6.406 6.379 1.00 98.12 327 ILE A N 1
ATOM 2558 C CA . ILE A 1 327 ? 6.727 -6.891 7.766 1.00 98.12 327 ILE A CA 1
ATOM 2559 C C . ILE A 1 327 ? 6.379 -8.372 7.741 1.00 98.12 327 ILE A C 1
ATOM 2561 O O . ILE A 1 327 ? 5.328 -8.768 7.245 1.00 98.12 327 ILE A O 1
ATOM 2565 N N . LEU A 1 328 ? 7.241 -9.188 8.344 1.00 97.62 328 LEU A N 1
ATOM 2566 C CA . LEU A 1 328 ? 7.035 -10.627 8.414 1.00 97.62 328 LEU A CA 1
ATOM 2567 C C . LEU A 1 328 ? 5.851 -10.952 9.328 1.00 97.62 328 LEU A C 1
ATOM 2569 O O . LEU A 1 328 ? 5.717 -10.380 10.413 1.00 97.62 328 LEU A O 1
ATOM 2573 N N . ASP A 1 329 ? 5.033 -11.933 8.948 1.00 94.88 329 ASP A N 1
ATOM 2574 C CA . ASP A 1 329 ? 3.949 -12.426 9.806 1.00 94.88 329 ASP A CA 1
ATOM 2575 C C . ASP A 1 329 ? 4.465 -13.084 11.092 1.00 94.88 329 ASP A C 1
ATOM 2577 O O . ASP A 1 329 ? 3.838 -12.949 12.140 1.00 94.88 329 ASP A O 1
ATOM 2581 N N . TYR A 1 330 ? 5.634 -13.725 11.021 1.00 93.81 330 TYR A N 1
ATOM 2582 C CA . TYR A 1 330 ? 6.360 -14.333 12.133 1.00 93.81 330 TYR A CA 1
ATOM 2583 C C . TYR A 1 330 ? 7.845 -13.936 12.036 1.00 93.81 330 TYR A C 1
ATOM 2585 O O . TYR A 1 330 ? 8.393 -14.005 10.935 1.00 93.81 330 TYR A O 1
ATOM 2593 N N . PRO A 1 331 ? 8.527 -13.540 13.131 1.00 95.75 331 PRO A N 1
ATOM 2594 C CA . PRO A 1 331 ? 8.111 -13.592 14.541 1.00 95.75 331 PRO A CA 1
ATOM 2595 C C . PRO A 1 331 ? 7.359 -12.347 15.059 1.00 95.75 331 PRO A C 1
ATOM 2597 O O . PRO A 1 331 ? 7.305 -12.121 16.268 1.00 95.75 331 PRO A O 1
ATOM 2600 N N . THR A 1 332 ? 6.794 -11.515 14.181 1.00 97.88 332 THR A N 1
ATOM 2601 C CA . THR A 1 332 ? 6.032 -10.320 14.582 1.00 97.88 332 THR A CA 1
ATOM 2602 C C . THR A 1 332 ? 4.778 -10.677 15.385 1.00 97.88 332 THR A C 1
ATOM 2604 O O . THR A 1 332 ? 3.973 -11.506 14.963 1.00 97.88 332 THR A O 1
ATOM 2607 N N . SER A 1 333 ? 4.563 -9.998 16.511 1.00 98.12 333 SER A N 1
ATOM 2608 C CA . SER A 1 333 ? 3.398 -10.198 17.374 1.00 98.12 333 SER A CA 1
ATOM 2609 C C . SER A 1 333 ? 2.066 -9.927 16.658 1.00 98.12 333 SER A C 1
ATOM 2611 O O . SER A 1 333 ? 1.974 -9.207 15.659 1.00 98.12 333 SER A O 1
ATOM 2613 N N . THR A 1 334 ? 1.015 -10.524 17.207 1.00 97.50 334 THR A N 1
ATOM 2614 C CA . THR A 1 334 ? -0.396 -10.257 16.897 1.00 97.50 334 THR A CA 1
ATOM 2615 C C . THR A 1 334 ? -1.076 -9.708 18.156 1.00 97.50 334 THR A C 1
ATOM 2617 O O . THR A 1 334 ? -0.391 -9.464 19.150 1.00 97.50 334 THR A O 1
ATOM 2620 N N . ASP A 1 335 ? -2.389 -9.468 18.122 1.00 97.94 335 ASP A N 1
ATOM 2621 C CA . ASP A 1 335 ? -3.143 -8.944 19.268 1.00 97.94 335 ASP A CA 1
ATOM 2622 C C . ASP A 1 335 ? -2.906 -9.775 20.545 1.00 97.94 335 ASP A C 1
ATOM 2624 O O . ASP A 1 335 ? -2.989 -11.005 20.540 1.00 97.94 335 ASP A O 1
ATOM 2628 N N . MET A 1 336 ? -2.601 -9.094 21.652 1.00 97.69 336 MET A N 1
ATOM 2629 C CA . MET A 1 336 ? -2.170 -9.713 22.908 1.00 97.69 336 MET A CA 1
ATOM 2630 C C . MET A 1 336 ? -3.189 -9.467 24.018 1.00 97.69 336 MET A C 1
ATOM 2632 O O . MET A 1 336 ? -3.617 -8.334 24.231 1.00 97.69 336 MET A O 1
ATOM 2636 N N . VAL A 1 337 ? -3.520 -10.512 24.780 1.00 97.38 337 VAL A N 1
ATOM 2637 C CA . VAL A 1 337 ? -4.389 -10.428 25.964 1.00 97.38 337 VAL A CA 1
ATOM 2638 C C . VAL A 1 337 ? -3.578 -10.780 27.207 1.00 97.38 337 VAL A C 1
ATOM 2640 O O . VAL A 1 337 ? -3.031 -11.877 27.302 1.00 97.38 337 VAL A O 1
ATOM 2643 N N . VAL A 1 338 ? -3.497 -9.859 28.165 1.00 97.38 338 VAL A N 1
ATOM 2644 C CA . VAL A 1 338 ? -2.667 -9.984 29.378 1.00 97.38 338 VAL A CA 1
ATOM 2645 C C . VAL A 1 338 ? -3.416 -9.487 30.613 1.00 97.38 338 VAL A C 1
ATOM 2647 O O . VAL A 1 338 ? -4.428 -8.806 30.487 1.00 97.38 338 VAL A O 1
ATOM 2650 N N . ARG A 1 339 ? -2.942 -9.805 31.823 1.00 96.94 339 ARG A N 1
ATOM 2651 C CA . ARG A 1 339 ? -3.513 -9.256 33.069 1.00 96.94 339 ARG A CA 1
ATOM 2652 C C . ARG A 1 339 ? -2.821 -7.950 33.465 1.00 96.94 339 ARG A C 1
ATOM 2654 O O . ARG A 1 339 ? -1.623 -7.799 33.229 1.00 96.94 339 ARG A O 1
ATOM 2661 N N . GLU A 1 340 ? -3.546 -7.039 34.104 1.00 96.25 340 GLU A N 1
ATOM 2662 C CA . GLU A 1 340 ? -2.968 -5.844 34.731 1.00 96.25 340 GLU A CA 1
ATOM 2663 C C . GLU A 1 340 ? -1.846 -6.241 35.713 1.00 96.25 340 GLU A C 1
ATOM 2665 O O . GLU A 1 340 ? -1.957 -7.228 36.441 1.00 96.25 340 GLU A O 1
ATOM 2670 N N . GLY A 1 341 ? -0.723 -5.521 35.661 1.00 95.19 341 GLY A N 1
ATOM 2671 C CA . GLY A 1 341 ? 0.515 -5.842 36.375 1.00 95.19 341 GLY A CA 1
ATOM 2672 C C . GLY A 1 341 ? 1.477 -6.804 35.656 1.00 95.19 341 GLY A C 1
ATOM 2673 O O . GLY A 1 341 ? 2.588 -6.992 36.147 1.00 95.19 341 GLY A O 1
ATOM 2674 N N . SER A 1 342 ? 1.112 -7.380 34.502 1.00 96.56 342 SER A N 1
ATOM 2675 C CA . SER A 1 342 ? 2.009 -8.255 33.714 1.00 96.56 342 SER A CA 1
ATOM 2676 C C . SER A 1 342 ? 3.126 -7.476 33.002 1.00 96.56 342 SER A C 1
ATOM 2678 O O . SER A 1 342 ? 3.002 -6.275 32.767 1.00 96.56 342 SER A O 1
ATOM 2680 N N . ASN A 1 343 ? 4.186 -8.170 32.583 1.00 96.19 343 ASN A N 1
ATOM 2681 C CA . ASN A 1 343 ? 5.152 -7.648 31.610 1.00 96.19 343 ASN A CA 1
ATOM 2682 C C . ASN A 1 343 ? 4.788 -8.142 30.202 1.00 96.19 343 ASN A C 1
ATOM 2684 O O . ASN A 1 343 ? 4.297 -9.261 30.048 1.00 96.19 343 ASN A O 1
ATOM 2688 N N . VAL A 1 344 ? 5.021 -7.311 29.187 1.00 96.31 344 VAL A N 1
ATOM 2689 C CA . VAL A 1 344 ? 4.642 -7.556 27.790 1.00 96.31 344 VAL A CA 1
ATOM 2690 C C . VAL A 1 344 ? 5.781 -7.137 26.874 1.00 96.31 344 VAL A C 1
ATOM 2692 O O . VAL A 1 344 ? 6.269 -6.017 26.987 1.00 96.31 344 VAL A O 1
ATOM 2695 N N . THR A 1 345 ? 6.138 -7.997 25.923 1.00 96.94 345 THR A N 1
ATOM 2696 C CA . THR A 1 345 ? 7.087 -7.673 24.854 1.00 96.94 345 THR A CA 1
ATOM 2697 C C . THR A 1 345 ? 6.400 -7.887 23.511 1.00 96.94 345 THR A C 1
ATOM 2699 O O . THR A 1 345 ? 6.132 -9.024 23.120 1.00 96.94 345 THR A O 1
ATOM 2702 N N . MET A 1 346 ? 6.085 -6.796 22.813 1.00 97.75 346 MET A N 1
ATOM 2703 C CA . MET A 1 346 ? 5.570 -6.837 21.442 1.00 97.75 346 MET A CA 1
ATOM 2704 C C . MET A 1 346 ? 6.753 -6.817 20.475 1.00 97.75 346 MET A C 1
ATOM 2706 O O . MET A 1 346 ? 7.598 -5.931 20.557 1.00 97.75 346 MET A O 1
ATOM 2710 N N . ARG A 1 347 ? 6.832 -7.783 19.561 1.00 98.19 347 ARG A N 1
ATOM 2711 C CA . ARG A 1 347 ? 7.922 -7.919 18.583 1.00 98.19 347 ARG A CA 1
ATOM 2712 C C . ARG A 1 347 ? 7.441 -7.523 17.194 1.00 98.19 347 ARG A C 1
ATOM 2714 O O . ARG A 1 347 ? 6.297 -7.797 16.839 1.00 98.19 347 ARG A O 1
ATOM 2721 N N . CYS A 1 348 ? 8.310 -6.924 16.393 1.00 98.25 348 CYS A N 1
ATOM 2722 C CA . CYS A 1 348 ? 8.050 -6.610 14.997 1.00 98.25 348 CYS A CA 1
ATOM 2723 C C . CYS A 1 348 ? 9.329 -6.770 14.178 1.00 98.25 348 CYS A C 1
ATOM 2725 O O . CYS A 1 348 ? 10.331 -6.099 14.417 1.00 98.25 348 CYS A O 1
ATOM 2727 N N . ALA A 1 349 ? 9.279 -7.710 13.237 1.00 97.75 349 ALA A N 1
ATOM 2728 C CA . ALA A 1 349 ? 10.372 -8.077 12.356 1.00 97.75 349 ALA A CA 1
ATOM 2729 C C . ALA A 1 349 ? 10.011 -7.701 10.919 1.00 97.75 349 ALA A C 1
ATOM 2731 O O . ALA A 1 349 ? 8.907 -7.986 10.449 1.00 97.75 349 ALA A O 1
ATOM 2732 N N . ALA A 1 350 ? 10.955 -7.080 10.219 1.00 97.88 350 ALA A N 1
ATOM 2733 C CA . ALA A 1 350 ? 10.782 -6.647 8.845 1.00 97.88 350 ALA A CA 1
ATOM 2734 C C . ALA A 1 350 ? 12.012 -6.995 8.005 1.00 97.88 350 ALA A C 1
ATOM 2736 O O . ALA A 1 350 ? 13.132 -7.039 8.508 1.00 97.88 350 ALA A O 1
ATOM 2737 N N . THR A 1 351 ? 11.791 -7.222 6.717 1.00 97.44 351 THR A N 1
ATOM 2738 C CA . THR A 1 351 ? 12.828 -7.483 5.714 1.00 97.44 351 THR A CA 1
ATOM 2739 C C . THR A 1 351 ? 12.843 -6.380 4.672 1.00 97.44 351 THR A C 1
ATOM 2741 O O . THR A 1 351 ? 11.817 -5.768 4.399 1.00 97.44 351 THR A O 1
ATOM 2744 N N . GLY A 1 352 ? 13.999 -6.125 4.071 1.00 96.56 352 GLY A N 1
ATOM 2745 C CA . GLY A 1 352 ? 14.173 -5.112 3.035 1.00 96.56 352 GLY A CA 1
ATOM 2746 C C . GLY A 1 352 ? 15.649 -4.944 2.694 1.00 96.56 352 GLY A C 1
ATOM 2747 O O . GLY A 1 352 ? 16.516 -5.583 3.290 1.00 96.56 352 GLY A O 1
ATOM 2748 N N . THR A 1 353 ? 15.955 -4.086 1.726 1.00 95.75 353 THR A N 1
ATOM 2749 C CA . THR A 1 353 ? 17.340 -3.726 1.388 1.00 95.75 353 THR A CA 1
ATOM 2750 C C . THR A 1 353 ? 17.395 -2.237 1.047 1.00 95.75 353 THR A C 1
ATOM 2752 O O . THR A 1 353 ? 16.855 -1.860 0.004 1.00 95.75 353 THR A O 1
ATOM 2755 N N . PRO A 1 354 ? 18.015 -1.376 1.881 1.00 96.06 354 PRO A N 1
ATOM 2756 C CA . PRO A 1 354 ? 18.734 -1.685 3.131 1.00 96.06 354 PRO A CA 1
ATOM 2757 C C . PRO A 1 354 ? 17.875 -2.342 4.226 1.00 96.06 354 PRO A C 1
ATOM 2759 O O . PRO A 1 354 ? 16.650 -2.384 4.112 1.00 96.06 354 PRO A O 1
ATOM 2762 N N . GLU A 1 355 ? 18.509 -2.864 5.277 1.00 96.38 355 GLU A N 1
ATOM 2763 C CA . GLU A 1 355 ? 17.803 -3.456 6.423 1.00 96.38 355 GLU A CA 1
ATOM 2764 C C . GLU A 1 355 ? 16.853 -2.419 7.071 1.00 96.38 355 GLU A C 1
ATOM 2766 O O . GLU A 1 355 ? 17.288 -1.291 7.325 1.00 96.38 355 GLU A O 1
ATOM 2771 N N . PRO A 1 356 ? 15.557 -2.728 7.290 1.00 97.75 356 PRO A N 1
ATOM 2772 C CA . PRO A 1 356 ? 14.614 -1.753 7.835 1.00 97.75 356 PRO A CA 1
ATOM 2773 C C . PRO A 1 356 ? 14.825 -1.456 9.319 1.00 97.75 356 PRO A C 1
ATOM 2775 O O . PRO A 1 356 ? 14.935 -2.365 10.138 1.00 97.75 356 PRO A O 1
ATOM 2778 N N . THR A 1 357 ? 14.742 -0.178 9.687 1.00 98.06 357 THR A N 1
ATOM 2779 C CA . THR A 1 357 ? 14.519 0.221 11.077 1.00 98.06 357 THR A CA 1
ATOM 2780 C C . THR A 1 357 ? 13.039 0.076 11.426 1.00 98.06 357 THR A C 1
ATOM 2782 O O . THR A 1 357 ? 12.157 0.259 10.579 1.00 98.06 357 THR A O 1
ATOM 2785 N N . VAL A 1 358 ? 12.758 -0.266 12.685 1.00 98.31 358 VAL A N 1
ATOM 2786 C CA . VAL A 1 358 ? 11.399 -0.421 13.218 1.00 98.31 358 VAL A CA 1
ATOM 2787 C C . VAL A 1 358 ? 11.144 0.648 14.273 1.00 98.31 358 VAL A C 1
ATOM 2789 O O . VAL A 1 358 ? 11.974 0.880 15.151 1.00 98.31 358 VAL A O 1
ATOM 2792 N N . THR A 1 359 ? 9.980 1.289 14.186 1.00 98.00 359 THR A N 1
ATOM 2793 C CA . THR A 1 359 ? 9.482 2.262 15.167 1.00 98.00 359 THR A CA 1
ATOM 2794 C C . THR A 1 359 ? 8.107 1.866 15.686 1.00 98.00 359 THR A C 1
ATOM 2796 O O . THR A 1 359 ? 7.290 1.321 14.947 1.00 98.00 359 THR A O 1
ATOM 2799 N N . TRP A 1 360 ? 7.828 2.183 16.947 1.00 98.31 360 TRP A N 1
ATOM 2800 C CA . TRP A 1 360 ? 6.554 1.949 17.618 1.00 98.31 360 TRP A CA 1
ATOM 2801 C C . TRP A 1 360 ? 5.888 3.261 18.011 1.00 98.31 360 TRP A C 1
ATOM 2803 O O . TRP A 1 360 ? 6.542 4.164 18.530 1.00 98.31 360 TRP A O 1
ATOM 2813 N N . ARG A 1 361 ? 4.569 3.343 17.829 1.00 97.00 361 ARG A N 1
ATOM 2814 C CA . ARG A 1 361 ? 3.721 4.431 18.349 1.00 97.00 361 ARG A CA 1
ATOM 2815 C C . ARG A 1 361 ? 2.309 3.929 18.649 1.00 97.00 361 ARG A C 1
ATOM 2817 O O . ARG A 1 361 ? 1.897 2.896 18.121 1.00 97.00 361 ARG A O 1
ATOM 2824 N N . ARG A 1 362 ? 1.530 4.670 19.441 1.00 97.38 362 ARG A N 1
ATOM 2825 C CA . ARG A 1 362 ? 0.086 4.398 19.590 1.00 97.38 362 ARG A CA 1
ATOM 2826 C C . ARG A 1 362 ? -0.665 4.902 18.358 1.00 97.38 362 ARG A C 1
ATOM 2828 O O . ARG A 1 362 ? -0.349 5.969 17.836 1.00 97.38 362 ARG A O 1
ATOM 2835 N N . GLU A 1 363 ? -1.679 4.167 17.908 1.00 96.31 363 GLU A N 1
ATOM 2836 C CA . GLU A 1 363 ? -2.486 4.540 16.730 1.00 96.31 363 GLU A CA 1
ATOM 2837 C C . GLU A 1 363 ? -3.192 5.896 16.916 1.00 96.31 363 GLU A C 1
ATOM 2839 O O . GLU A 1 363 ? -3.243 6.699 15.991 1.00 96.31 363 GLU A O 1
ATOM 2844 N N . ALA A 1 364 ? -3.656 6.185 18.136 1.00 91.50 364 ALA A N 1
ATOM 2845 C CA . ALA A 1 364 ? -4.318 7.440 18.497 1.00 91.50 364 ALA A CA 1
ATOM 2846 C C . ALA A 1 364 ? -3.359 8.632 18.732 1.00 91.50 364 ALA A C 1
ATOM 2848 O O . ALA A 1 364 ? -3.799 9.678 19.197 1.00 91.50 364 ALA A O 1
ATOM 2849 N N . GLY A 1 365 ? -2.050 8.483 18.485 1.00 91.25 365 GLY A N 1
ATOM 2850 C CA . GLY A 1 365 ? -1.058 9.556 18.668 1.00 91.25 365 GLY A CA 1
ATOM 2851 C C . GLY A 1 365 ? -0.721 9.915 20.124 1.00 91.25 365 GLY A C 1
ATOM 2852 O O . GLY A 1 365 ? 0.043 10.845 20.357 1.00 91.25 365 GLY A O 1
ATOM 2853 N N . GLY A 1 366 ? -1.261 9.191 21.108 1.00 92.00 366 GLY A N 1
ATOM 2854 C CA . GLY A 1 366 ? -0.898 9.354 22.519 1.00 92.00 366 GLY A CA 1
ATOM 2855 C C . GLY A 1 366 ? 0.489 8.789 22.848 1.00 92.00 366 GLY A C 1
ATOM 2856 O O . GLY A 1 366 ? 0.966 7.862 22.191 1.00 92.00 366 GLY A O 1
ATOM 2857 N N . MET A 1 367 ? 1.111 9.312 23.907 1.00 93.56 367 MET A N 1
ATOM 2858 C CA . MET A 1 367 ? 2.419 8.850 24.385 1.00 93.56 367 MET A CA 1
ATOM 2859 C C . MET A 1 367 ? 2.385 7.382 24.842 1.00 93.56 367 MET A C 1
ATOM 2861 O O . MET A 1 367 ? 1.401 6.907 25.418 1.00 93.56 367 MET A O 1
ATOM 2865 N N . ILE A 1 368 ? 3.491 6.674 24.611 1.00 94.44 368 ILE A N 1
ATOM 2866 C CA . ILE A 1 368 ? 3.806 5.384 25.226 1.00 94.44 368 ILE A CA 1
ATOM 2867 C C . ILE A 1 368 ? 4.517 5.673 26.550 1.00 94.44 368 ILE A C 1
ATOM 2869 O O . ILE A 1 368 ? 5.554 6.331 26.553 1.00 94.44 368 ILE A O 1
ATOM 2873 N N . THR A 1 369 ? 3.968 5.183 27.663 1.00 91.31 369 THR A N 1
ATOM 2874 C CA . THR A 1 369 ? 4.631 5.202 28.976 1.00 91.31 369 THR A CA 1
ATOM 2875 C C . THR A 1 369 ? 5.427 3.916 29.175 1.00 91.31 369 THR A C 1
ATOM 2877 O O . THR A 1 369 ? 4.950 2.834 28.841 1.00 91.31 369 THR A O 1
ATOM 2880 N N . LEU A 1 370 ? 6.644 4.050 29.701 1.00 88.88 370 LEU A N 1
ATOM 2881 C CA . LEU A 1 370 ? 7.567 2.954 29.993 1.00 88.88 370 LEU A CA 1
ATOM 2882 C C . LEU A 1 370 ? 7.747 2.745 31.506 1.00 88.88 370 LEU A C 1
ATOM 2884 O O . LEU A 1 370 ? 7.317 3.555 32.328 1.00 88.88 370 LEU A O 1
ATOM 2888 N N . SER A 1 371 ? 8.438 1.658 31.864 1.00 76.00 371 SER A N 1
ATOM 2889 C CA . SER A 1 371 ? 8.731 1.173 33.228 1.00 76.00 371 SER A CA 1
ATOM 2890 C C . SER A 1 371 ? 9.183 2.241 34.233 1.00 76.00 371 SER A C 1
ATOM 2892 O O . SER A 1 371 ? 8.913 2.145 35.426 1.00 76.00 371 SER A O 1
ATOM 2894 N N . ASN A 1 372 ? 9.926 3.232 33.745 1.00 75.94 372 ASN A N 1
ATOM 2895 C CA . ASN A 1 372 ? 10.576 4.306 34.495 1.00 75.94 372 ASN A CA 1
ATOM 2896 C C . ASN A 1 372 ? 9.791 5.631 34.443 1.00 75.94 372 ASN A C 1
ATOM 2898 O O . ASN A 1 372 ? 10.373 6.686 34.681 1.00 75.94 372 ASN A O 1
ATOM 2902 N N . TRP A 1 373 ? 8.505 5.587 34.078 1.00 74.75 373 TRP A N 1
ATOM 2903 C CA . TRP A 1 373 ? 7.646 6.748 33.800 1.00 74.75 373 TRP A CA 1
ATOM 2904 C C . TRP A 1 373 ? 8.116 7.637 32.641 1.00 74.75 373 TRP A C 1
ATOM 2906 O O . TRP A 1 373 ? 7.518 8.682 32.391 1.00 74.75 373 TRP A O 1
ATOM 2916 N N . HIS A 1 374 ? 9.131 7.216 31.880 1.00 85.81 374 HIS A N 1
ATOM 2917 C CA . HIS A 1 374 ? 9.505 7.903 30.653 1.00 85.81 374 HIS A CA 1
ATOM 2918 C C . HIS A 1 374 ? 8.374 7.784 29.628 1.00 85.81 374 HIS A C 1
ATOM 2920 O O . HIS A 1 374 ? 7.738 6.732 29.498 1.00 85.81 374 HIS A O 1
ATOM 2926 N N . GLN A 1 375 ? 8.112 8.877 28.919 1.00 88.81 375 GLN A N 1
ATOM 2927 C CA . GLN A 1 375 ? 7.037 8.982 27.944 1.00 88.81 375 GLN A CA 1
ATOM 2928 C C . GLN A 1 375 ? 7.605 9.381 26.588 1.00 88.81 375 GLN A C 1
A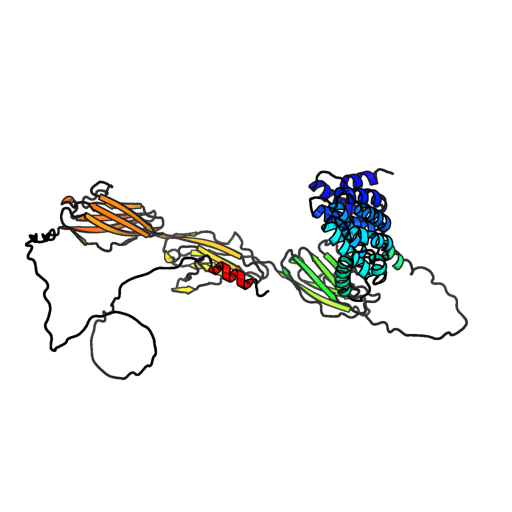TOM 2930 O O . GLN A 1 375 ? 8.317 10.375 26.476 1.00 88.81 375 GLN A O 1
ATOM 2935 N N . ALA A 1 376 ? 7.265 8.609 25.559 1.00 90.81 376 ALA A N 1
ATOM 2936 C CA . ALA A 1 376 ? 7.729 8.831 24.197 1.00 90.81 376 ALA A CA 1
ATOM 2937 C C . ALA A 1 376 ? 6.564 8.764 23.202 1.00 90.81 376 ALA A C 1
ATOM 2939 O O . ALA A 1 376 ? 5.672 7.924 23.320 1.00 90.81 376 ALA A O 1
ATOM 2940 N N . LEU A 1 377 ? 6.571 9.647 22.201 1.00 92.88 377 LEU A N 1
ATOM 2941 C CA . LEU A 1 377 ? 5.599 9.619 21.100 1.00 92.88 377 LEU A CA 1
ATOM 2942 C C . LEU A 1 377 ? 5.917 8.507 20.084 1.00 92.88 377 LEU A C 1
ATOM 2944 O O . LEU A 1 377 ? 5.012 7.906 19.506 1.00 92.88 377 LEU A O 1
ATOM 2948 N N . VAL A 1 378 ? 7.211 8.248 19.885 1.00 94.38 378 VAL A N 1
ATOM 2949 C CA . VAL A 1 378 ? 7.766 7.210 19.013 1.00 94.38 378 VAL A CA 1
ATOM 2950 C C . VAL A 1 378 ? 8.935 6.551 19.745 1.00 94.38 378 VAL A C 1
ATOM 2952 O O . VAL A 1 378 ? 9.717 7.248 20.387 1.00 94.38 378 VAL A O 1
ATOM 2955 N N . LEU A 1 379 ? 9.051 5.228 19.648 1.00 95.06 379 LEU A N 1
ATOM 2956 C CA . LEU A 1 379 ? 10.177 4.447 20.170 1.00 95.06 379 LEU A CA 1
ATOM 2957 C C . LEU A 1 379 ? 10.822 3.646 19.038 1.00 95.06 379 LEU A C 1
ATOM 2959 O O . LEU A 1 379 ? 10.115 2.968 18.298 1.00 95.06 379 LEU A O 1
ATOM 2963 N N . GLU A 1 380 ? 12.143 3.710 18.901 1.00 94.94 380 GLU A N 1
ATOM 2964 C CA . GLU A 1 380 ? 12.900 2.880 17.955 1.00 94.94 380 GLU A CA 1
ATOM 2965 C C . GLU A 1 380 ? 13.244 1.521 18.575 1.00 94.94 380 GLU A C 1
ATOM 2967 O O . GLU A 1 380 ? 13.597 1.436 19.751 1.00 94.94 380 GLU A O 1
ATOM 2972 N N . GLY A 1 381 ? 13.138 0.456 17.779 1.00 95.62 381 GLY A N 1
ATOM 2973 C CA . GLY A 1 381 ? 13.470 -0.909 18.186 1.00 95.62 381 GLY A CA 1
ATOM 2974 C C . GLY A 1 381 ? 12.557 -1.963 17.559 1.00 95.62 381 GLY A C 1
ATOM 2975 O O . GLY A 1 381 ? 11.375 -1.733 17.313 1.00 95.62 381 GLY A O 1
ATOM 2976 N N . THR A 1 382 ? 13.089 -3.165 17.332 1.00 96.31 382 THR A N 1
ATOM 2977 C CA . THR A 1 382 ? 12.309 -4.331 16.872 1.00 96.31 382 THR A CA 1
ATOM 2978 C C . THR A 1 382 ? 11.379 -4.891 17.950 1.00 96.31 382 THR A C 1
ATOM 2980 O O . THR A 1 382 ? 10.489 -5.684 17.647 1.00 96.31 382 THR A O 1
ATOM 2983 N N . GLU A 1 383 ? 11.559 -4.487 19.209 1.00 96.81 383 GLU A N 1
ATOM 2984 C CA . GLU A 1 383 ? 10.765 -4.934 20.351 1.00 96.81 383 GLU A CA 1
ATOM 2985 C C . GLU A 1 383 ? 10.303 -3.734 21.186 1.00 96.81 383 GLU A C 1
ATOM 2987 O O . GLU A 1 383 ? 11.075 -2.810 21.435 1.00 96.81 383 GLU A O 1
ATOM 2992 N N . LEU A 1 384 ? 9.043 -3.758 21.620 1.00 96.44 384 LEU A N 1
ATOM 2993 C CA . LEU A 1 384 ? 8.464 -2.811 22.567 1.00 96.44 384 LEU A CA 1
ATOM 2994 C C . LEU A 1 384 ? 8.160 -3.542 23.875 1.00 96.44 384 LEU A C 1
ATOM 2996 O O . LEU A 1 384 ? 7.220 -4.339 23.950 1.00 96.44 384 LEU A O 1
ATOM 3000 N N . GLU A 1 385 ? 8.954 -3.246 24.900 1.00 95.25 385 GLU A N 1
ATOM 3001 C CA . GLU A 1 385 ? 8.799 -3.790 26.247 1.00 95.25 385 GLU A CA 1
ATOM 3002 C C . GLU A 1 385 ? 7.986 -2.844 27.137 1.00 95.25 385 GLU A C 1
ATOM 3004 O O . GLU A 1 385 ? 8.350 -1.687 27.346 1.00 95.25 385 GLU A O 1
ATOM 3009 N N . LEU A 1 386 ? 6.891 -3.351 27.701 1.00 95.50 386 LEU A N 1
ATOM 3010 C CA . LEU A 1 386 ? 6.069 -2.669 28.693 1.00 95.50 386 LEU A CA 1
ATOM 3011 C C . LEU A 1 386 ? 6.055 -3.518 29.967 1.00 95.50 386 LEU A C 1
ATOM 3013 O O . LEU A 1 386 ? 5.573 -4.652 29.959 1.00 95.50 386 LEU A O 1
ATOM 3017 N N . THR A 1 387 ? 6.573 -2.990 31.075 1.00 93.94 387 THR A N 1
ATOM 3018 C CA . THR A 1 387 ? 6.544 -3.693 32.368 1.00 93.94 387 THR A CA 1
ATOM 3019 C C . THR A 1 387 ? 5.378 -3.217 33.228 1.00 93.94 387 THR A C 1
ATOM 3021 O O . THR A 1 387 ? 4.959 -2.064 33.140 1.00 93.94 387 THR A O 1
ATOM 3024 N N . ARG A 1 388 ? 4.847 -4.117 34.066 1.00 93.69 388 ARG A N 1
ATOM 3025 C CA . ARG A 1 388 ? 3.758 -3.852 35.025 1.00 93.69 388 ARG A CA 1
ATOM 3026 C C . ARG A 1 388 ? 2.556 -3.124 34.396 1.00 93.69 388 ARG A C 1
ATOM 3028 O O . ARG A 1 388 ? 2.062 -2.140 34.945 1.00 93.69 388 ARG A O 1
ATOM 3035 N N . VAL A 1 389 ? 2.087 -3.610 33.242 1.00 95.44 389 VAL A N 1
ATOM 3036 C CA . VAL A 1 389 ? 1.098 -2.914 32.401 1.00 95.44 389 VAL A CA 1
ATOM 3037 C C . VAL A 1 389 ? -0.187 -2.580 33.154 1.00 95.44 389 VAL A C 1
ATOM 3039 O O . VAL A 1 389 ? -0.807 -3.438 33.776 1.00 95.44 389 VAL A O 1
ATOM 3042 N N . THR A 1 390 ? -0.609 -1.324 33.056 1.00 93.75 390 THR A N 1
ATOM 3043 C CA . THR A 1 390 ? -1.894 -0.828 33.574 1.00 93.75 390 THR A CA 1
ATOM 3044 C C . THR A 1 390 ? -2.925 -0.697 32.455 1.00 93.75 390 THR A C 1
ATOM 3046 O O . THR A 1 390 ? -2.558 -0.611 31.281 1.00 93.75 390 THR A O 1
ATOM 3049 N N . ARG A 1 391 ? -4.212 -0.581 32.799 1.00 92.31 391 ARG A N 1
ATOM 3050 C CA . ARG A 1 391 ? -5.311 -0.316 31.849 1.00 92.31 391 ARG A CA 1
ATOM 3051 C C . ARG A 1 391 ? -5.078 0.879 30.910 1.00 92.31 391 ARG A C 1
ATOM 3053 O O . ARG A 1 391 ? -5.557 0.854 29.783 1.00 92.31 391 ARG A O 1
ATOM 3060 N N . LEU A 1 392 ? -4.268 1.869 31.301 1.00 91.44 392 LEU A N 1
ATOM 3061 C CA . LEU A 1 392 ? -3.900 3.020 30.456 1.00 91.44 392 LEU A CA 1
ATOM 3062 C C . LEU A 1 392 ? -3.043 2.642 29.229 1.00 91.44 392 LEU A C 1
ATOM 3064 O O . LEU A 1 392 ? -3.041 3.362 28.224 1.00 91.44 392 LEU A O 1
ATOM 3068 N N . HIS A 1 393 ? -2.346 1.502 29.288 1.00 94.25 393 HIS A N 1
ATOM 3069 C CA . HIS A 1 393 ? -1.582 0.932 28.173 1.00 94.25 393 HIS A CA 1
ATOM 3070 C C . HIS A 1 393 ? -2.471 0.160 27.185 1.00 94.25 393 HIS A C 1
ATOM 3072 O O . HIS A 1 393 ? -2.021 -0.152 26.087 1.00 94.25 393 HIS A O 1
ATOM 3078 N N . MET A 1 394 ? -3.730 -0.140 27.530 1.00 93.88 394 MET A N 1
ATOM 3079 C CA . MET A 1 394 ? -4.651 -0.834 26.626 1.00 93.88 394 MET A CA 1
ATOM 3080 C C . MET A 1 394 ? -4.813 -0.062 25.308 1.00 93.88 394 MET A C 1
ATOM 3082 O O . MET A 1 394 ? -4.883 1.168 25.287 1.00 93.88 394 MET A O 1
ATOM 3086 N N . GLY A 1 395 ? -4.921 -0.795 24.204 1.00 95.56 395 GLY A N 1
ATOM 3087 C CA . GLY A 1 395 ? -5.320 -0.264 22.911 1.00 95.56 395 GLY A CA 1
ATOM 3088 C C . GLY A 1 395 ? -4.351 -0.591 21.774 1.00 95.56 395 GLY A C 1
ATOM 3089 O O . GLY A 1 395 ? -3.458 -1.425 21.920 1.00 95.56 395 GLY A O 1
ATOM 3090 N N . PRO A 1 396 ? -4.566 0.034 20.608 1.00 97.81 396 PRO A N 1
ATOM 3091 C CA . PRO A 1 396 ? -3.803 -0.234 19.396 1.00 97.81 396 PRO A CA 1
ATOM 3092 C C . PRO A 1 396 ? -2.446 0.478 19.338 1.00 97.81 396 PRO A C 1
ATOM 3094 O O . PRO A 1 396 ? -2.338 1.705 19.448 1.00 97.81 396 PRO A O 1
ATOM 3097 N N . TYR A 1 397 ? -1.424 -0.321 19.062 1.00 98.19 397 TYR A N 1
ATOM 3098 C CA . TYR A 1 397 ? -0.069 0.079 18.717 1.00 98.19 397 TYR A CA 1
ATOM 3099 C C . TYR A 1 397 ? 0.181 -0.183 17.229 1.00 98.19 397 TYR A C 1
ATOM 3101 O O . TYR A 1 397 ? -0.397 -1.090 16.626 1.00 98.19 397 TYR A O 1
ATOM 3109 N N . LEU A 1 398 ? 1.058 0.621 16.638 1.00 98.19 398 LEU A N 1
ATOM 3110 C CA . LEU A 1 398 ? 1.573 0.448 15.287 1.00 98.19 398 LEU A CA 1
ATOM 3111 C C . LEU A 1 398 ? 3.077 0.209 15.392 1.00 98.19 398 LEU A C 1
ATOM 3113 O O . LEU A 1 398 ? 3.776 1.089 15.899 1.00 98.19 398 LEU A O 1
ATOM 3117 N N . CYS A 1 399 ? 3.567 -0.924 14.881 1.00 98.00 399 CYS A N 1
ATOM 3118 C CA . CYS A 1 399 ? 4.966 -1.012 14.467 1.00 98.00 399 CYS A CA 1
ATOM 3119 C C . CYS A 1 399 ? 5.077 -0.582 13.003 1.00 98.00 399 CYS A C 1
ATOM 3121 O O . CYS A 1 399 ? 4.207 -0.897 12.188 1.00 98.00 399 CYS A O 1
ATOM 3123 N N . ILE A 1 400 ? 6.113 0.183 12.678 1.00 98.31 400 ILE A N 1
ATOM 3124 C CA . ILE A 1 400 ? 6.321 0.812 11.375 1.00 98.31 400 ILE A CA 1
ATOM 3125 C C . ILE A 1 400 ? 7.749 0.507 10.939 1.00 98.31 400 ILE A C 1
ATOM 3127 O O . ILE A 1 400 ? 8.691 0.884 11.635 1.00 98.31 400 ILE A O 1
ATOM 3131 N N . ALA A 1 401 ? 7.898 -0.161 9.797 1.00 98.50 401 ALA A N 1
ATOM 3132 C CA . ALA A 1 401 ? 9.187 -0.519 9.222 1.00 98.50 401 ALA A CA 1
ATOM 3133 C C . ALA A 1 401 ? 9.541 0.408 8.051 1.00 98.50 401 ALA A C 1
ATOM 3135 O O . ALA A 1 401 ? 8.717 0.663 7.164 1.00 98.50 401 ALA A O 1
ATOM 3136 N N . SER A 1 402 ? 10.776 0.908 8.038 1.00 97.69 402 SER A N 1
ATOM 3137 C CA . SER A 1 402 ? 11.283 1.805 6.999 1.00 97.69 402 SER A CA 1
ATOM 3138 C C . SER A 1 402 ? 12.775 1.596 6.754 1.00 97.69 402 SER A C 1
ATOM 3140 O O . SER A 1 402 ? 13.547 1.462 7.692 1.00 97.69 402 SER A O 1
ATOM 3142 N N . ASN A 1 403 ? 13.201 1.619 5.492 1.00 96.50 403 ASN A N 1
ATOM 3143 C CA . ASN A 1 403 ? 14.616 1.616 5.092 1.00 96.50 403 ASN A CA 1
ATOM 3144 C C . ASN A 1 403 ? 14.950 2.774 4.128 1.00 96.50 403 ASN A C 1
ATOM 3146 O O . ASN A 1 403 ? 15.911 2.708 3.364 1.00 96.50 403 ASN A O 1
ATOM 3150 N N . GLY A 1 404 ? 14.106 3.813 4.102 1.00 94.62 404 GLY A N 1
ATOM 3151 C CA . GLY A 1 404 ? 14.198 4.925 3.149 1.00 94.62 404 GLY A CA 1
ATOM 3152 C C . GLY A 1 404 ? 13.669 4.616 1.740 1.00 94.62 404 GLY A C 1
ATOM 3153 O O . GLY A 1 404 ? 13.555 5.533 0.927 1.00 94.62 404 GLY A O 1
ATOM 3154 N N . VAL A 1 405 ? 13.298 3.367 1.441 1.00 93.44 405 VAL A N 1
ATOM 3155 C CA . VAL A 1 405 ? 12.706 2.960 0.159 1.00 93.44 405 VAL A CA 1
ATOM 3156 C C . VAL A 1 405 ? 11.178 2.917 0.306 1.00 93.44 405 VAL A C 1
ATOM 3158 O O . VAL A 1 405 ? 10.670 2.145 1.118 1.00 93.44 405 VAL A O 1
ATOM 3161 N N . PRO A 1 406 ? 10.408 3.721 -0.447 1.00 92.81 406 PRO A N 1
ATOM 3162 C CA . PRO A 1 406 ? 8.955 3.736 -0.315 1.00 92.81 406 PRO A CA 1
ATOM 3163 C C . PRO A 1 406 ? 8.289 2.512 -0.980 1.00 92.81 406 PRO A C 1
ATOM 3165 O O . PRO A 1 406 ? 8.767 2.043 -2.019 1.00 92.81 406 PRO A O 1
ATOM 3168 N N . PRO A 1 407 ? 7.132 2.051 -0.467 1.00 95.06 407 PRO A N 1
ATOM 3169 C CA . PRO A 1 407 ? 6.436 2.560 0.718 1.00 95.06 407 PRO A CA 1
ATOM 3170 C C . PRO A 1 407 ? 7.024 2.004 2.024 1.00 95.06 407 PRO A C 1
ATOM 3172 O O . PRO A 1 407 ? 7.359 0.829 2.098 1.00 95.06 407 PRO A O 1
ATOM 3175 N N . SER A 1 408 ? 7.061 2.820 3.082 1.00 96.31 408 SER A N 1
ATOM 3176 C CA . SER A 1 408 ? 7.149 2.290 4.449 1.00 96.31 408 SER A CA 1
ATOM 3177 C C . SER A 1 408 ? 5.873 1.506 4.773 1.00 96.31 408 SER A C 1
ATOM 3179 O O . SER A 1 408 ? 4.784 1.894 4.341 1.00 96.31 408 SER A O 1
ATOM 3181 N N . VAL A 1 409 ? 5.995 0.435 5.552 1.00 97.81 409 VAL A N 1
ATOM 3182 C CA . VAL A 1 409 ? 4.878 -0.454 5.912 1.00 97.81 409 VAL A CA 1
ATOM 3183 C C . VAL A 1 409 ? 4.637 -0.443 7.418 1.00 97.81 409 VAL A C 1
ATOM 3185 O O . VAL A 1 409 ? 5.524 -0.089 8.196 1.00 97.81 409 VAL A O 1
ATOM 3188 N N . SER A 1 410 ? 3.436 -0.819 7.851 1.00 97.81 410 SER A N 1
ATOM 3189 C CA . SER A 1 410 ? 3.099 -0.901 9.272 1.00 97.81 410 SER A CA 1
ATOM 3190 C C . SER A 1 410 ? 2.167 -2.067 9.585 1.00 97.81 410 SER A C 1
ATOM 3192 O O . SER A 1 410 ? 1.346 -2.464 8.757 1.00 97.81 410 SER A O 1
ATOM 3194 N N . LYS A 1 411 ? 2.285 -2.606 10.802 1.00 97.88 411 LYS A N 1
ATOM 3195 C CA . LYS A 1 411 ? 1.378 -3.620 11.350 1.00 97.88 411 LYS A CA 1
ATOM 3196 C C . LYS A 1 411 ? 0.752 -3.096 12.634 1.00 97.88 411 LYS A C 1
ATOM 3198 O O . LYS A 1 411 ? 1.421 -2.495 13.476 1.00 97.88 411 LYS A O 1
ATOM 3203 N N . ARG A 1 412 ? -0.552 -3.324 12.761 1.00 98.12 412 ARG A N 1
ATOM 3204 C CA . ARG A 1 412 ? -1.360 -2.948 13.919 1.00 98.12 412 ARG A CA 1
ATOM 3205 C C . ARG A 1 412 ? -1.435 -4.118 14.893 1.00 98.12 412 ARG A C 1
ATOM 3207 O O . ARG A 1 412 ? -1.722 -5.233 14.470 1.00 98.12 412 ARG A O 1
ATOM 3214 N N . ILE A 1 413 ? -1.186 -3.847 16.170 1.00 98.25 413 ILE A N 1
ATOM 3215 C CA . ILE A 1 413 ? -1.211 -4.820 17.268 1.00 98.25 413 ILE A CA 1
ATOM 3216 C C . ILE A 1 413 ? -2.040 -4.215 18.404 1.00 98.25 413 ILE A C 1
ATOM 3218 O O . ILE A 1 413 ? -1.745 -3.116 18.872 1.00 98.25 413 ILE A O 1
ATOM 3222 N N . VAL A 1 414 ? -3.094 -4.899 18.844 1.00 98.12 414 VAL A N 1
ATOM 3223 C CA . VAL A 1 414 ? -3.933 -4.465 19.968 1.00 98.12 414 VAL A CA 1
ATOM 3224 C C . VAL A 1 414 ? -3.458 -5.117 21.260 1.00 98.12 414 VAL A C 1
ATOM 3226 O O . VAL A 1 414 ? -3.462 -6.340 21.386 1.00 98.12 414 VAL A O 1
ATOM 3229 N N . LEU A 1 415 ? -3.107 -4.297 22.250 1.00 97.75 415 LEU A N 1
ATOM 3230 C CA . LEU A 1 415 ? -2.870 -4.747 23.616 1.00 97.75 415 LEU A CA 1
ATOM 3231 C C . LEU A 1 415 ? -4.172 -4.670 24.422 1.00 97.75 415 LEU A C 1
ATOM 3233 O O . LEU A 1 415 ? -4.725 -3.590 24.631 1.00 97.75 415 LEU A O 1
ATOM 3237 N N . ILE A 1 416 ? -4.648 -5.812 24.906 1.00 97.06 416 ILE A N 1
ATOM 3238 C CA . ILE A 1 416 ? -5.841 -5.943 25.744 1.00 97.06 416 ILE A CA 1
ATOM 3239 C C . ILE A 1 416 ? -5.400 -6.299 27.169 1.00 97.06 416 ILE A C 1
ATOM 3241 O O . ILE A 1 416 ? -4.825 -7.360 27.409 1.00 97.06 416 ILE A O 1
ATOM 3245 N N . VAL A 1 417 ? -5.687 -5.412 28.125 1.00 97.19 417 VAL A N 1
ATOM 3246 C CA . VAL A 1 417 ? -5.342 -5.590 29.544 1.00 97.19 417 VAL A CA 1
ATOM 3247 C C . VAL A 1 417 ? -6.595 -5.973 30.335 1.00 97.19 417 VAL A C 1
ATOM 3249 O O . VAL A 1 417 ? -7.538 -5.194 30.431 1.00 97.19 417 VAL A O 1
ATOM 3252 N N . HIS A 1 418 ? -6.620 -7.173 30.908 1.00 97.75 418 HIS A N 1
ATOM 3253 C CA . HIS A 1 418 ? -7.688 -7.640 31.789 1.00 97.75 418 HIS A CA 1
ATOM 3254 C C . HIS A 1 418 ? -7.413 -7.238 33.249 1.00 97.75 418 HIS A C 1
ATOM 3256 O O . HIS A 1 418 ? -6.327 -7.495 33.771 1.00 97.75 418 HIS A O 1
ATOM 3262 N N . PHE A 1 419 ? -8.413 -6.680 33.928 1.00 97.50 419 PHE A N 1
ATOM 3263 C CA . PHE A 1 419 ? -8.382 -6.283 35.337 1.00 97.50 419 PHE A CA 1
ATOM 3264 C C . PHE A 1 419 ? -9.709 -6.607 36.043 1.00 97.50 419 PHE A C 1
ATOM 3266 O O . PHE A 1 419 ? -10.779 -6.634 35.426 1.00 97.50 419 PHE A O 1
ATOM 3273 N N . SER A 1 420 ? -9.638 -6.905 37.341 1.00 97.44 420 SER A N 1
ATOM 3274 C CA . SER A 1 420 ? -10.817 -7.170 38.174 1.00 97.44 420 SER A CA 1
ATOM 3275 C C . SER A 1 420 ? -11.663 -5.905 38.360 1.00 97.44 420 SER A C 1
ATOM 3277 O O . SER A 1 420 ? -11.128 -4.800 38.223 1.00 97.44 420 SER A O 1
ATOM 3279 N N . PRO A 1 421 ? -12.958 -6.029 38.701 1.00 97.50 421 PRO A N 1
ATOM 3280 C CA . PRO A 1 421 ? -13.810 -4.870 38.897 1.00 97.50 421 PRO A CA 1
ATOM 3281 C C . PRO A 1 421 ? -13.333 -4.041 40.087 1.00 97.50 421 PRO A C 1
ATOM 3283 O O . PRO A 1 421 ? -12.962 -4.584 41.127 1.00 97.50 421 PRO A O 1
ATOM 3286 N N . MET A 1 422 ? -13.374 -2.723 39.935 1.00 95.88 422 MET A N 1
ATOM 3287 C CA . MET A 1 422 ? -13.205 -1.759 41.018 1.00 95.88 422 MET A CA 1
ATOM 3288 C C . MET A 1 422 ? -14.465 -0.901 41.074 1.00 95.88 422 MET A C 1
ATOM 3290 O O . MET A 1 422 ? -14.888 -0.407 40.030 1.00 95.88 422 MET A O 1
ATOM 3294 N N . ILE A 1 423 ? -15.082 -0.741 42.249 1.00 96.81 423 ILE A N 1
ATOM 3295 C CA . ILE A 1 423 ? -16.247 0.137 42.443 1.00 96.81 423 ILE A CA 1
ATOM 3296 C C . ILE A 1 423 ? -15.835 1.420 43.167 1.00 96.81 423 ILE A C 1
ATOM 3298 O O . ILE A 1 423 ? -15.098 1.389 44.151 1.00 96.81 423 ILE A O 1
ATOM 3302 N N . TYR A 1 424 ? -16.382 2.541 42.703 1.00 96.06 424 TYR A N 1
ATOM 3303 C CA . TYR A 1 424 ? -16.364 3.830 43.379 1.00 96.06 424 TYR A CA 1
ATOM 3304 C C . TYR A 1 424 ? -17.797 4.301 43.670 1.00 96.06 424 TYR A C 1
ATOM 3306 O O . TYR A 1 424 ? -18.709 4.141 42.855 1.00 96.06 424 TYR A O 1
ATOM 3314 N N . VAL A 1 425 ? -17.991 4.887 44.852 1.00 96.62 425 VAL A N 1
ATOM 3315 C CA . VAL A 1 425 ? -19.278 5.388 45.347 1.00 96.62 425 VAL A CA 1
ATOM 3316 C C . VAL A 1 425 ? -19.055 6.789 45.900 1.00 96.62 425 VAL A C 1
ATOM 3318 O O . VAL A 1 425 ? -18.449 6.934 46.960 1.00 96.62 425 VAL A O 1
ATOM 3321 N N . GLU A 1 426 ? -19.553 7.805 45.195 1.00 92.88 426 GLU A N 1
ATOM 3322 C CA . GLU A 1 426 ? -19.393 9.214 45.582 1.00 92.88 426 GLU A CA 1
ATOM 3323 C C . GLU A 1 426 ? -20.118 9.520 46.907 1.00 92.88 426 GLU A C 1
ATOM 3325 O O . GLU A 1 426 ? -19.543 10.094 47.828 1.00 92.88 426 GLU A O 1
ATOM 3330 N N . ASN A 1 427 ? -21.375 9.078 47.036 1.00 93.25 427 ASN A N 1
ATOM 3331 C CA . ASN A 1 427 ? -22.242 9.384 48.175 1.00 93.25 427 ASN A CA 1
ATOM 3332 C C . ASN A 1 427 ? -22.606 8.114 48.963 1.00 93.25 427 ASN A C 1
ATOM 3334 O O . ASN A 1 427 ? -23.643 7.492 48.738 1.00 93.25 427 ASN A O 1
ATOM 3338 N N . GLN A 1 428 ? -21.756 7.732 49.921 1.00 96.00 428 GLN A N 1
ATOM 3339 C CA . GLN A 1 428 ? -21.935 6.517 50.737 1.00 96.00 428 GLN A CA 1
ATOM 3340 C C . GLN A 1 428 ? -23.027 6.625 51.820 1.00 96.00 428 GLN A C 1
ATOM 3342 O O . GLN A 1 428 ? -23.444 5.609 52.379 1.00 96.00 428 GLN A O 1
ATOM 3347 N N . LEU A 1 429 ? -23.501 7.834 52.136 1.00 97.12 429 LEU A N 1
ATOM 3348 C CA . LEU A 1 429 ? -24.519 8.089 53.158 1.00 97.12 429 LEU A CA 1
ATOM 3349 C C . LEU A 1 429 ? -25.520 9.125 52.636 1.00 97.12 429 LEU A C 1
ATOM 3351 O O . LEU A 1 429 ? -25.145 10.261 52.366 1.00 97.12 429 LEU A O 1
ATOM 3355 N N . ILE A 1 430 ? -26.792 8.741 52.500 1.00 97.12 430 ILE A N 1
ATOM 3356 C CA . ILE A 1 430 ? -27.837 9.586 51.904 1.00 97.12 430 ILE A CA 1
ATOM 3357 C C . ILE A 1 430 ? -29.056 9.649 52.827 1.00 97.12 430 ILE A C 1
ATOM 3359 O O . ILE A 1 430 ? -29.565 8.623 53.281 1.00 97.12 430 ILE A O 1
ATOM 3363 N N . GLY A 1 431 ? -29.529 10.864 53.105 1.00 96.00 431 GLY A N 1
ATOM 3364 C CA . GLY A 1 431 ? -30.738 11.112 53.888 1.00 96.00 431 GLY A CA 1
ATOM 3365 C C . GLY A 1 431 ? -31.969 11.237 52.992 1.00 96.00 431 GLY A C 1
ATOM 3366 O O . GLY A 1 431 ? -31.942 11.990 52.020 1.00 96.00 431 GLY A O 1
ATOM 3367 N N . ALA A 1 432 ? -33.058 10.538 53.321 1.00 96.19 432 ALA A N 1
ATOM 3368 C CA . ALA A 1 432 ? -34.317 10.641 52.580 1.00 96.19 432 ALA A CA 1
ATOM 3369 C C . ALA A 1 432 ? -35.572 10.489 53.455 1.00 96.19 432 ALA A C 1
ATOM 3371 O O . ALA A 1 432 ? -35.572 9.785 54.470 1.00 96.19 432 ALA A O 1
ATOM 3372 N N . TYR A 1 433 ? -36.660 11.150 53.057 1.00 95.75 433 TYR A N 1
ATOM 3373 C CA . TYR A 1 433 ? -37.954 11.087 53.744 1.00 95.75 433 TYR A CA 1
ATOM 3374 C C . TYR A 1 433 ? -38.926 10.115 53.053 1.00 95.75 433 TYR A C 1
ATOM 3376 O O . TYR A 1 433 ? -38.816 9.828 51.862 1.00 95.75 433 TYR A O 1
ATOM 3384 N N . GLU A 1 434 ? -39.909 9.610 53.796 1.00 95.31 434 GLU A N 1
ATOM 3385 C CA . GLU A 1 434 ? -40.877 8.635 53.276 1.00 95.31 434 GLU A CA 1
ATOM 3386 C C . GLU A 1 434 ? -41.731 9.218 52.138 1.00 95.31 434 GLU A C 1
ATOM 3388 O O . GLU A 1 434 ? -42.203 10.360 52.191 1.00 95.31 434 GLU A O 1
ATOM 3393 N N . GLY A 1 435 ? -41.917 8.427 51.081 1.00 93.88 435 GLY A N 1
ATOM 3394 C CA . GLY A 1 435 ? -42.576 8.863 49.849 1.00 93.88 435 GLY A CA 1
ATOM 3395 C C . GLY A 1 435 ? -41.699 9.695 48.898 1.00 93.88 435 GLY A C 1
ATOM 3396 O O . GLY A 1 435 ? -42.156 10.023 47.804 1.00 93.88 435 GLY A O 1
ATOM 3397 N N . GLN A 1 436 ? -40.452 10.023 49.256 1.00 95.75 436 GLN A N 1
ATOM 3398 C CA . GLN A 1 436 ? -39.491 10.632 48.329 1.00 95.75 436 GLN A CA 1
ATOM 3399 C C . GLN A 1 436 ? -39.146 9.659 47.186 1.00 95.75 436 GLN A C 1
ATOM 3401 O O . GLN A 1 436 ? -39.160 8.441 47.366 1.00 95.75 436 GLN A O 1
ATOM 3406 N N . THR A 1 437 ? -38.821 10.194 46.006 1.00 96.81 437 THR A N 1
ATOM 3407 C CA . THR A 1 437 ? -38.125 9.439 44.951 1.00 96.81 437 THR A CA 1
ATOM 3408 C C . THR A 1 437 ? -36.649 9.823 44.966 1.00 96.81 437 THR A C 1
ATOM 3410 O O . THR A 1 437 ? -36.331 11.011 45.014 1.00 96.81 437 THR A O 1
ATOM 3413 N N . LEU A 1 438 ? -35.765 8.830 44.955 1.00 95.88 438 LEU A N 1
ATOM 3414 C CA . LEU A 1 438 ? -34.314 8.984 45.067 1.00 95.88 438 LEU A CA 1
ATOM 3415 C C . LEU A 1 438 ? -33.609 8.189 43.964 1.00 95.88 438 LEU A C 1
ATOM 3417 O O . LEU A 1 438 ? -34.149 7.201 43.470 1.00 95.88 438 LEU A O 1
ATOM 3421 N N . VAL A 1 439 ? -32.398 8.607 43.604 1.00 97.06 439 VAL A N 1
ATOM 3422 C CA . VAL A 1 439 ? -31.491 7.856 42.732 1.00 97.06 439 VAL A CA 1
ATOM 3423 C C . VAL A 1 439 ? -30.211 7.580 43.515 1.00 97.06 439 VAL A C 1
ATOM 3425 O O . VAL A 1 439 ? -29.633 8.505 44.080 1.00 97.06 439 VAL A O 1
ATOM 3428 N N . LEU A 1 440 ? -29.801 6.315 43.574 1.00 97.25 440 LEU A N 1
ATOM 3429 C CA . LEU A 1 440 ? -28.488 5.889 44.060 1.00 97.25 440 LEU A CA 1
ATOM 3430 C C . LEU A 1 440 ? -27.578 5.634 42.853 1.00 97.25 440 LEU A C 1
ATOM 3432 O O . LEU A 1 440 ? -28.058 5.135 41.834 1.00 97.25 440 LEU A O 1
ATOM 3436 N N . GLU A 1 441 ? -26.287 5.943 42.964 1.00 97.12 441 GLU A N 1
ATOM 3437 C CA . GLU A 1 441 ? -25.326 5.840 41.858 1.00 97.12 441 GLU A CA 1
ATOM 3438 C C . GLU A 1 441 ? -24.007 5.213 42.329 1.00 97.12 441 GLU A C 1
ATOM 3440 O O . GLU A 1 441 ? -23.481 5.578 43.381 1.00 97.12 441 GLU A O 1
ATOM 3445 N N . CYS A 1 442 ? -23.491 4.259 41.553 1.00 96.69 442 CYS A N 1
ATOM 3446 C CA . CYS A 1 442 ? -22.156 3.678 41.705 1.00 96.69 442 CYS A CA 1
ATOM 3447 C C . CYS A 1 442 ? -21.454 3.657 40.346 1.00 96.69 442 CYS A C 1
ATOM 3449 O O . CYS A 1 442 ? -22.100 3.450 39.318 1.00 96.69 442 CYS A O 1
ATOM 3451 N N . HIS A 1 443 ? -20.133 3.786 40.343 1.00 97.31 443 HIS A N 1
ATOM 3452 C CA . HIS A 1 443 ? -19.297 3.639 39.152 1.00 97.31 443 HIS A CA 1
ATOM 3453 C C . HIS A 1 443 ? -18.447 2.383 39.299 1.00 97.31 443 HIS A C 1
ATOM 3455 O O . HIS A 1 443 ? -17.976 2.089 40.397 1.00 97.31 443 HIS A O 1
ATOM 3461 N N . THR A 1 444 ? -18.225 1.647 38.213 1.00 97.12 444 THR A N 1
ATOM 3462 C CA . THR A 1 444 ? -17.246 0.561 38.192 1.00 97.12 444 THR A CA 1
ATOM 3463 C C . THR A 1 444 ? -16.403 0.572 36.930 1.00 97.12 444 THR A C 1
ATOM 3465 O O . THR A 1 444 ? -16.917 0.794 35.839 1.00 97.12 444 THR A O 1
ATOM 3468 N N . GLU A 1 445 ? -15.111 0.296 37.077 1.00 96.31 445 GLU A N 1
ATOM 3469 C CA . GLU A 1 445 ? -14.229 -0.031 35.960 1.00 96.31 445 GLU A CA 1
ATOM 3470 C C . GLU A 1 445 ? -13.887 -1.523 36.008 1.00 96.31 445 GLU A C 1
ATOM 3472 O O . GLU A 1 445 ? -13.388 -2.003 37.030 1.00 96.31 445 GLU A O 1
ATOM 3477 N N . ALA A 1 446 ? -14.101 -2.254 34.909 1.00 96.94 446 ALA A N 1
ATOM 3478 C CA . ALA A 1 446 ? -13.607 -3.627 34.767 1.00 96.94 446 ALA A CA 1
ATOM 3479 C C . ALA A 1 446 ? -13.412 -4.030 33.299 1.00 96.94 446 ALA A C 1
ATOM 3481 O O . ALA A 1 446 ? -14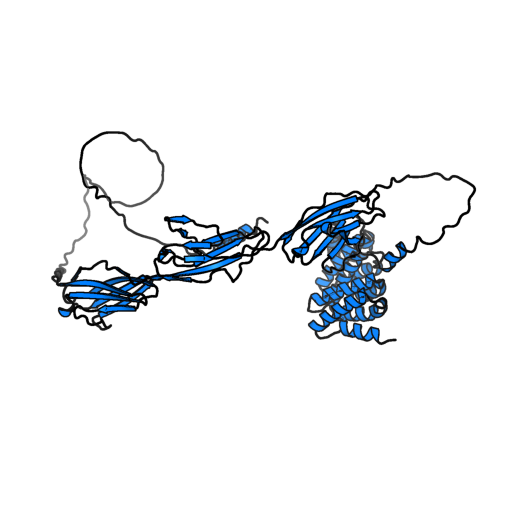.202 -3.656 32.427 1.00 96.94 446 ALA A O 1
ATOM 3482 N N . TYR A 1 447 ? -12.417 -4.881 33.033 1.00 96.81 447 TYR A N 1
ATOM 3483 C CA . TYR A 1 447 ? -12.279 -5.548 31.738 1.00 96.81 447 TYR A CA 1
ATOM 3484 C C . TYR A 1 447 ? -11.802 -7.007 31.908 1.00 96.81 447 TYR A C 1
ATOM 3486 O O . TYR A 1 447 ? -10.763 -7.218 32.528 1.00 96.81 447 TYR A O 1
ATOM 3494 N N . PRO A 1 448 ? -12.486 -8.036 31.364 1.00 96.44 448 PRO A N 1
ATOM 3495 C CA . PRO A 1 448 ? -13.723 -7.979 30.583 1.00 96.44 448 PRO A CA 1
ATOM 3496 C C . PRO A 1 448 ? -14.888 -7.340 31.347 1.00 96.44 448 PRO A C 1
ATOM 3498 O O . PRO A 1 448 ? -14.854 -7.256 32.578 1.00 96.44 448 PRO A O 1
ATOM 3501 N N . ARG A 1 449 ? -15.897 -6.862 30.605 1.00 95.06 449 ARG A N 1
ATOM 3502 C CA . ARG A 1 449 ? -17.043 -6.138 31.179 1.00 95.06 449 ARG A CA 1
ATOM 3503 C C . ARG A 1 449 ? -17.706 -6.951 32.303 1.00 95.06 449 ARG A C 1
ATOM 3505 O O . ARG A 1 449 ? -17.912 -8.152 32.113 1.00 95.06 449 ARG A O 1
ATOM 3512 N N . PRO A 1 450 ? -18.045 -6.320 33.439 1.00 96.81 450 PRO A N 1
ATOM 3513 C CA . PRO A 1 450 ? -18.610 -7.022 34.577 1.00 96.81 450 PRO A CA 1
ATOM 3514 C C . PRO A 1 450 ? -20.116 -7.248 34.403 1.00 96.81 450 PRO A C 1
ATOM 3516 O O . PRO A 1 450 ? -20.813 -6.475 33.744 1.00 96.81 450 PRO A O 1
ATOM 3519 N N . ILE A 1 451 ? -20.627 -8.288 35.054 1.00 96.88 451 ILE A N 1
ATOM 3520 C CA . ILE A 1 451 ? -22.043 -8.402 35.405 1.00 96.88 451 ILE A CA 1
ATOM 3521 C C . ILE A 1 451 ? -22.266 -7.490 36.613 1.00 96.88 451 ILE A C 1
ATOM 3523 O O . ILE A 1 451 ? -21.479 -7.527 37.557 1.00 96.88 451 ILE A O 1
ATOM 3527 N N . VAL A 1 452 ? -23.317 -6.669 36.580 1.00 97.25 452 VAL A N 1
ATOM 3528 C CA . VAL A 1 452 ? -23.605 -5.676 37.624 1.00 97.25 452 VAL A CA 1
ATOM 3529 C C . VAL A 1 452 ? -25.031 -5.807 38.148 1.00 97.25 452 VAL A C 1
ATOM 3531 O O . VAL A 1 452 ? -25.968 -5.988 37.371 1.00 97.25 452 VAL A O 1
ATOM 3534 N N . TYR A 1 453 ? -25.210 -5.717 39.466 1.00 97.25 453 TYR A N 1
ATOM 3535 C CA . TYR A 1 453 ? -26.523 -5.805 40.114 1.00 97.25 453 TYR A CA 1
ATOM 3536 C C . TYR A 1 453 ? -26.548 -5.102 41.475 1.00 97.25 453 TYR A C 1
ATOM 3538 O O . TYR A 1 453 ? -25.513 -4.783 42.055 1.00 97.25 453 TYR A O 1
ATOM 3546 N N . TRP A 1 454 ? -27.749 -4.851 41.995 1.00 98.06 454 TRP A N 1
ATOM 3547 C CA . TRP A 1 454 ? -27.948 -4.248 43.313 1.00 98.06 454 TRP A CA 1
ATOM 3548 C C . TRP A 1 454 ? -28.545 -5.258 44.296 1.00 98.06 454 TRP A C 1
ATOM 3550 O O . TRP A 1 454 ? -29.387 -6.069 43.910 1.00 98.06 454 TRP A O 1
ATOM 3560 N N . THR A 1 455 ? -28.191 -5.156 45.578 1.00 97.81 455 THR A N 1
ATOM 3561 C CA . THR A 1 455 ? -28.900 -5.817 46.687 1.00 97.81 455 THR A CA 1
ATOM 3562 C C . THR A 1 455 ? -29.496 -4.798 47.653 1.00 97.81 455 THR A C 1
ATOM 3564 O O . THR A 1 455 ? -28.894 -3.755 47.927 1.00 97.81 455 THR A O 1
ATOM 3567 N N . LYS A 1 456 ? -30.670 -5.125 48.192 1.00 95.31 456 LYS A N 1
ATOM 3568 C CA . LYS A 1 456 ? -31.405 -4.367 49.213 1.00 95.31 456 LYS A CA 1
ATOM 3569 C C . LYS A 1 456 ? -30.754 -4.498 50.601 1.00 95.31 456 LYS A C 1
ATOM 3571 O O . LYS A 1 456 ? -29.941 -5.402 50.801 1.00 95.31 456 LYS A O 1
ATOM 3576 N N . PRO A 1 457 ? -31.171 -3.693 51.599 1.00 94.62 457 PRO A N 1
ATOM 3577 C CA . PRO A 1 457 ? -30.792 -3.900 53.001 1.00 94.62 457 PRO A CA 1
ATOM 3578 C C . PRO A 1 457 ? -31.121 -5.292 53.562 1.00 94.62 457 PRO A C 1
ATOM 3580 O O . PRO A 1 457 ? -30.436 -5.754 54.468 1.00 94.62 457 PRO A O 1
ATOM 3583 N N . THR A 1 458 ? -32.132 -5.972 53.010 1.00 93.19 458 THR A N 1
ATOM 3584 C CA . THR A 1 458 ? -32.505 -7.365 53.324 1.00 93.19 458 THR A CA 1
ATOM 3585 C C . THR A 1 458 ? -31.572 -8.414 52.705 1.00 93.19 458 THR A C 1
ATOM 3587 O O . THR A 1 458 ? -31.763 -9.603 52.926 1.00 93.19 458 THR A O 1
ATOM 3590 N N . ASN A 1 459 ? -30.561 -7.982 51.942 1.00 91.75 459 ASN A N 1
ATOM 3591 C CA . ASN A 1 459 ? -29.651 -8.793 51.128 1.00 91.75 459 ASN A CA 1
ATOM 3592 C C . ASN A 1 459 ? -30.279 -9.444 49.875 1.00 91.75 459 ASN A C 1
ATOM 3594 O O . ASN A 1 459 ? -29.565 -10.078 49.102 1.00 91.75 459 ASN A O 1
ATOM 3598 N N . ASP A 1 460 ? -31.573 -9.223 49.615 1.00 93.69 460 ASP A N 1
ATOM 3599 C CA . ASP A 1 460 ? -32.237 -9.645 48.374 1.00 93.69 460 ASP A CA 1
ATOM 3600 C C . ASP A 1 460 ? -31.728 -8.854 47.162 1.00 93.69 460 ASP A C 1
ATOM 3602 O O . ASP A 1 460 ? -31.514 -7.639 47.244 1.00 93.69 460 ASP A O 1
ATOM 3606 N N . THR A 1 461 ? -31.622 -9.498 45.999 1.00 95.81 461 THR A N 1
ATOM 3607 C CA . THR A 1 461 ? -31.350 -8.808 44.729 1.00 95.81 461 THR A CA 1
ATOM 3608 C C . THR A 1 461 ? -32.492 -7.862 44.352 1.00 95.81 461 THR A C 1
ATOM 3610 O O . THR A 1 461 ? -33.673 -8.207 44.435 1.00 95.81 461 THR A O 1
ATOM 3613 N N . VAL A 1 462 ? -32.154 -6.657 43.896 1.00 95.38 462 VAL A N 1
ATOM 3614 C CA . VAL A 1 462 ? -33.132 -5.686 43.399 1.00 95.38 462 VAL A CA 1
ATOM 3615 C C . VAL A 1 462 ? -33.647 -6.130 42.032 1.00 95.38 462 VAL A C 1
ATOM 3617 O O . VAL A 1 462 ? -32.895 -6.183 41.063 1.00 95.38 462 VAL A O 1
ATOM 3620 N N . MET A 1 463 ? -34.951 -6.385 41.956 1.00 92.69 463 MET A N 1
ATOM 3621 C CA . MET A 1 463 ? -35.669 -6.632 40.706 1.00 92.69 463 MET A CA 1
ATOM 3622 C C . MET A 1 463 ? -36.350 -5.344 40.231 1.00 92.69 463 MET A C 1
ATOM 3624 O O . MET A 1 463 ? -36.815 -4.551 41.050 1.00 92.69 463 MET A O 1
ATOM 3628 N N . ASN A 1 464 ? -36.427 -5.148 38.913 1.00 92.50 464 ASN A N 1
ATOM 3629 C CA . ASN A 1 464 ? -37.102 -3.995 38.317 1.00 92.50 464 ASN A CA 1
ATOM 3630 C C . ASN A 1 464 ? -38.626 -4.111 38.469 1.00 92.50 464 ASN A C 1
ATOM 3632 O O . ASN A 1 464 ? -39.236 -5.026 37.918 1.00 92.50 464 ASN A O 1
ATOM 3636 N N . ASP A 1 465 ? -39.235 -3.166 39.186 1.00 93.56 465 ASP A N 1
ATOM 3637 C CA . ASP A 1 465 ? -40.676 -3.084 39.433 1.00 93.56 465 ASP A CA 1
ATOM 3638 C C . ASP A 1 465 ? -41.171 -1.611 39.470 1.00 93.56 465 ASP A C 1
ATOM 3640 O O . ASP A 1 465 ? -40.513 -0.673 38.996 1.00 93.56 465 ASP A O 1
ATOM 3644 N N . ASN A 1 466 ? -42.373 -1.377 40.006 1.00 91.50 466 ASN A N 1
ATOM 3645 C CA . ASN A 1 466 ? -42.929 -0.025 40.152 1.00 91.50 466 ASN A CA 1
ATOM 3646 C C . ASN A 1 466 ? -42.165 0.845 41.172 1.00 91.50 466 ASN A C 1
ATOM 3648 O O . ASN A 1 466 ? -42.185 2.073 41.069 1.00 91.50 466 ASN A O 1
ATOM 3652 N N . ASN A 1 467 ? -41.473 0.230 42.126 1.00 92.62 467 ASN A N 1
ATOM 3653 C CA . ASN A 1 467 ? -40.785 0.862 43.249 1.00 92.62 467 ASN A CA 1
ATOM 3654 C C . ASN A 1 467 ? -39.283 1.022 42.967 1.00 92.62 467 ASN A C 1
ATOM 3656 O O . ASN A 1 467 ? -38.719 2.065 43.271 1.00 92.62 467 ASN A O 1
ATOM 3660 N N . TYR A 1 468 ? -38.647 0.028 42.347 1.00 96.56 468 TYR A N 1
ATOM 3661 C CA . TYR A 1 468 ? -37.218 -0.003 42.044 1.00 96.56 468 TYR A CA 1
ATOM 3662 C C . TYR A 1 468 ? -36.990 -0.074 40.534 1.00 96.56 468 TYR A C 1
ATOM 3664 O O . TYR A 1 468 ? -37.562 -0.919 39.849 1.00 96.56 468 TYR A O 1
ATOM 3672 N N . LYS A 1 469 ? -36.112 0.779 40.004 1.00 97.12 469 LYS A N 1
ATOM 3673 C CA . LYS A 1 469 ? -35.604 0.662 38.632 1.00 97.12 469 LYS A CA 1
ATOM 3674 C C . LYS A 1 469 ? -34.083 0.780 38.638 1.00 97.12 469 LYS A C 1
ATOM 3676 O O . LYS A 1 469 ? -33.550 1.870 38.831 1.00 97.12 469 LYS A O 1
ATOM 3681 N N . ALA A 1 470 ? -33.410 -0.343 38.431 1.00 96.94 470 ALA A N 1
ATOM 3682 C CA . ALA A 1 470 ? -31.993 -0.413 38.132 1.00 96.94 470 ALA A CA 1
ATOM 3683 C C . ALA A 1 470 ? -31.756 -0.100 36.644 1.00 96.94 470 ALA A C 1
ATOM 3685 O O . ALA A 1 470 ? -32.395 -0.674 35.758 1.00 96.94 470 ALA A O 1
ATOM 3686 N N . GLU A 1 471 ? -30.832 0.818 36.387 1.00 96.44 471 GLU A N 1
ATOM 3687 C CA . GLU A 1 471 ? -30.361 1.230 35.069 1.00 96.44 471 GLU A CA 1
ATOM 3688 C C . GLU A 1 471 ? -28.833 1.093 35.015 1.00 96.44 471 GLU A C 1
ATOM 3690 O O . GLU A 1 471 ? -28.141 1.182 36.034 1.00 96.44 471 GLU A O 1
ATOM 3695 N N . THR A 1 472 ? -28.292 0.869 33.820 1.00 96.31 472 THR A N 1
ATOM 3696 C CA . THR A 1 472 ? -26.852 0.696 33.605 1.00 96.31 472 THR A CA 1
ATOM 3697 C C . THR A 1 472 ? -26.433 1.489 32.378 1.00 96.31 472 THR A C 1
ATOM 3699 O O . THR A 1 472 ? -27.046 1.365 31.318 1.00 96.31 472 THR A O 1
ATOM 3702 N N . ILE A 1 473 ? -25.399 2.312 32.528 1.00 96.12 473 ILE A N 1
ATOM 3703 C CA . ILE A 1 473 ? -24.823 3.147 31.471 1.00 96.12 473 ILE A CA 1
ATOM 3704 C C . ILE A 1 473 ? -23.392 2.658 31.262 1.00 96.12 473 ILE A C 1
ATOM 3706 O O . ILE A 1 473 ? -22.641 2.547 32.225 1.00 96.12 473 ILE A O 1
ATOM 3710 N N . ILE A 1 474 ? -23.020 2.326 30.026 1.00 95.25 474 ILE A N 1
ATOM 3711 C CA . ILE A 1 474 ? -21.719 1.722 29.707 1.00 95.25 474 ILE A CA 1
ATOM 3712 C C . ILE A 1 474 ? -20.918 2.691 28.841 1.00 95.25 474 ILE A C 1
ATOM 3714 O O . ILE A 1 474 ? -21.408 3.127 27.799 1.00 95.25 474 ILE A O 1
ATOM 3718 N N . ASN A 1 475 ? -19.682 2.980 29.245 1.00 93.19 475 ASN A N 1
ATOM 3719 C CA . ASN A 1 475 ? -18.751 3.838 28.521 1.00 93.19 475 ASN A CA 1
ATOM 3720 C C . ASN A 1 475 ? -17.360 3.181 28.473 1.00 93.19 475 ASN A C 1
ATOM 3722 O O . ASN A 1 475 ? -16.569 3.274 29.407 1.00 93.19 475 ASN A O 1
ATOM 3726 N N . GLY A 1 476 ? -17.061 2.462 27.387 1.00 89.25 476 GLY A N 1
ATOM 3727 C CA . GLY A 1 476 ? -15.808 1.708 27.266 1.00 89.25 476 GLY A CA 1
ATOM 3728 C C . GLY A 1 476 ? -15.707 0.572 28.295 1.00 89.25 476 GLY A C 1
ATOM 3729 O O . GLY A 1 476 ? -16.473 -0.392 28.220 1.00 89.25 476 GLY A O 1
ATOM 3730 N N . TYR A 1 477 ? -14.745 0.683 29.218 1.00 93.06 477 TYR A N 1
ATOM 3731 C CA . TYR A 1 477 ? -14.573 -0.211 30.373 1.00 93.06 477 TYR A CA 1
ATOM 3732 C C . TYR A 1 477 ? -15.191 0.340 31.674 1.00 93.06 477 TYR A C 1
ATOM 3734 O O . TYR A 1 477 ? -15.203 -0.370 32.680 1.00 93.06 477 TYR A O 1
ATOM 3742 N N . GLU A 1 478 ? -15.709 1.574 31.665 1.00 95.19 478 GLU A N 1
ATOM 3743 C CA . GLU A 1 478 ? -16.482 2.150 32.768 1.00 95.19 478 GLU A CA 1
ATOM 3744 C C . GLU A 1 478 ? -17.962 1.748 32.641 1.00 95.19 478 GLU A C 1
ATOM 3746 O O . GLU A 1 478 ? -18.525 1.633 31.545 1.00 95.19 478 GLU A O 1
ATOM 3751 N N . THR A 1 479 ? -18.614 1.511 33.772 1.00 96.56 479 THR A N 1
ATOM 3752 C CA . THR A 1 479 ? -20.038 1.204 33.881 1.00 96.56 479 THR A CA 1
ATOM 3753 C C . THR A 1 479 ? -20.633 1.948 35.073 1.00 96.56 479 THR A C 1
ATOM 3755 O O . THR A 1 479 ? -20.269 1.699 36.220 1.00 96.56 479 THR A O 1
ATOM 3758 N N . THR A 1 480 ? -21.582 2.843 34.813 1.00 97.38 480 THR A N 1
ATOM 3759 C CA . THR A 1 480 ? -22.368 3.524 35.847 1.00 97.38 480 THR A CA 1
ATOM 3760 C C . THR A 1 480 ? -23.624 2.712 36.144 1.00 97.38 480 THR A C 1
ATOM 3762 O O . THR A 1 480 ? -24.424 2.415 35.253 1.00 97.38 480 THR A O 1
ATOM 3765 N N . MET A 1 481 ? -23.821 2.373 37.411 1.00 97.31 481 MET A N 1
ATOM 3766 C CA . MET A 1 481 ? -25.001 1.700 37.937 1.00 97.31 481 MET A CA 1
ATOM 3767 C C . MET A 1 481 ? -25.898 2.740 38.603 1.00 97.31 481 MET A C 1
ATOM 3769 O O . MET A 1 481 ? -25.463 3.415 39.533 1.00 97.31 481 MET A O 1
ATOM 3773 N N . ARG A 1 482 ? -27.161 2.839 38.184 1.00 97.19 482 ARG A N 1
ATOM 3774 C CA . ARG A 1 482 ? -28.167 3.702 38.821 1.00 97.19 482 ARG A CA 1
ATOM 3775 C C . ARG A 1 482 ? -29.299 2.869 39.396 1.00 97.19 482 ARG A C 1
ATOM 3777 O O . ARG A 1 482 ? -29.766 1.943 38.743 1.00 97.19 482 ARG A O 1
ATOM 3784 N N . LEU A 1 483 ? -29.765 3.209 40.593 1.00 97.56 483 LEU A N 1
ATOM 3785 C CA . LEU A 1 483 ? -30.951 2.617 41.209 1.00 97.56 483 LEU A CA 1
ATOM 3786 C C . LEU A 1 483 ? -31.936 3.717 41.602 1.00 97.56 483 LEU A C 1
ATOM 3788 O O . LEU A 1 483 ? -31.722 4.456 42.560 1.00 97.56 483 LEU A O 1
ATOM 3792 N N . ILE A 1 484 ? -33.035 3.804 40.859 1.00 97.62 484 ILE A N 1
ATOM 3793 C CA . ILE A 1 484 ? -34.148 4.710 41.133 1.00 97.62 484 ILE A CA 1
ATOM 3794 C C . ILE A 1 484 ? -35.100 4.024 42.116 1.00 97.62 484 ILE A C 1
ATOM 3796 O O . ILE A 1 484 ? -35.679 2.989 41.788 1.00 97.62 484 ILE A O 1
ATOM 3800 N N . ILE A 1 485 ? -35.288 4.617 43.294 1.00 97.50 485 ILE A N 1
ATOM 3801 C CA . ILE A 1 485 ? -36.224 4.170 44.333 1.00 97.50 485 ILE A CA 1
ATOM 3802 C C . ILE A 1 485 ? -37.390 5.159 44.370 1.00 97.50 485 ILE A C 1
ATOM 3804 O O . ILE A 1 485 ? -37.202 6.330 44.699 1.00 97.50 485 ILE A O 1
ATOM 3808 N N . ARG A 1 486 ? -38.598 4.713 44.017 1.00 97.00 486 ARG A N 1
ATOM 3809 C CA . ARG A 1 486 ? -39.827 5.517 43.987 1.00 97.00 486 ARG A CA 1
ATOM 3810 C C . ARG A 1 486 ? -40.643 5.296 45.254 1.00 97.00 486 ARG A C 1
ATOM 3812 O O . ARG A 1 486 ? -41.094 4.185 45.514 1.00 97.00 486 ARG A O 1
ATOM 3819 N N . GLY A 1 487 ? -40.907 6.376 45.984 1.00 95.12 487 GLY A N 1
ATOM 3820 C CA . GLY A 1 487 ? -41.794 6.349 47.144 1.00 95.12 487 GLY A CA 1
ATOM 3821 C C . GLY A 1 487 ? -41.203 5.587 48.328 1.00 95.12 487 GLY A C 1
ATOM 3822 O O . GLY A 1 487 ? -41.815 4.626 48.787 1.00 95.12 487 GLY A O 1
ATOM 3823 N N . ILE A 1 488 ? -40.029 6.029 48.798 1.00 95.69 488 ILE A N 1
ATOM 3824 C CA . ILE A 1 488 ? -39.239 5.401 49.873 1.00 95.69 488 ILE A CA 1
ATOM 3825 C C . ILE A 1 488 ? -40.105 4.951 51.056 1.00 95.69 488 ILE A C 1
ATOM 3827 O O . ILE A 1 488 ? -40.914 5.723 51.584 1.00 95.69 488 ILE A O 1
ATOM 3831 N N . ARG A 1 489 ? -39.893 3.701 51.475 1.00 94.50 489 ARG A N 1
ATOM 3832 C CA . ARG A 1 489 ? -40.602 2.991 52.545 1.00 94.50 489 ARG A CA 1
ATOM 3833 C C . ARG A 1 489 ? -39.694 2.764 53.757 1.00 94.50 489 ARG A C 1
ATOM 3835 O O . ARG A 1 489 ? -38.475 2.748 53.606 1.00 94.50 489 ARG A O 1
ATOM 3842 N N . PRO A 1 490 ? -40.257 2.443 54.940 1.00 93.94 490 PRO A N 1
ATOM 3843 C CA . PRO A 1 490 ? -39.470 2.034 56.107 1.00 93.94 490 PRO A CA 1
ATOM 3844 C C . PRO A 1 490 ? -38.485 0.879 55.842 1.00 93.94 490 PRO A C 1
ATOM 3846 O O . PRO A 1 490 ? -37.442 0.808 56.480 1.00 93.94 490 PRO A O 1
ATOM 3849 N N . GLN A 1 491 ? -38.813 0.002 54.887 1.00 93.00 491 GLN A N 1
ATOM 3850 C CA . GLN A 1 491 ? -38.028 -1.168 54.462 1.00 93.00 491 GLN A CA 1
ATOM 3851 C C . GLN A 1 491 ? -36.770 -0.808 53.651 1.00 93.00 491 GLN A C 1
ATOM 3853 O O . GLN A 1 491 ? -35.849 -1.615 53.568 1.00 93.00 491 GLN A O 1
ATOM 3858 N N . ASP A 1 492 ? -36.741 0.376 53.030 1.00 94.56 492 ASP A N 1
ATOM 3859 C CA . ASP A 1 492 ? -35.621 0.823 52.193 1.00 94.56 492 ASP A CA 1
ATOM 3860 C C . ASP A 1 492 ? -34.479 1.418 53.031 1.00 94.56 492 ASP A C 1
ATOM 3862 O O . ASP A 1 492 ? -33.347 1.522 52.561 1.00 94.56 492 ASP A O 1
ATOM 3866 N N . TYR A 1 493 ? -34.746 1.813 54.280 1.00 96.62 493 TYR A N 1
ATOM 3867 C CA . TYR A 1 493 ? -33.708 2.309 55.178 1.00 96.62 493 TYR A CA 1
ATOM 3868 C C . TYR A 1 493 ? -32.746 1.186 55.572 1.00 96.62 493 TYR A C 1
ATOM 3870 O O . TYR A 1 493 ? -33.149 0.089 55.948 1.00 96.62 493 TYR A O 1
ATOM 3878 N N . GLY A 1 494 ? -31.447 1.473 55.506 1.00 96.00 494 GLY A N 1
ATOM 3879 C CA . GLY A 1 494 ? -30.401 0.468 55.657 1.00 96.00 494 GLY A CA 1
ATOM 3880 C C . GLY A 1 494 ? -29.306 0.657 54.618 1.00 96.00 494 GLY A C 1
ATOM 3881 O O . GLY A 1 494 ? -29.026 1.779 54.215 1.00 96.00 494 GLY A O 1
ATOM 3882 N N . SER A 1 495 ? -28.628 -0.420 54.221 1.00 97.44 495 SER A N 1
ATOM 3883 C CA . SER A 1 495 ? -27.538 -0.356 53.239 1.00 97.44 495 SER A CA 1
ATOM 3884 C C . SER A 1 495 ? -27.907 -1.069 51.946 1.00 97.44 495 SER A C 1
ATOM 3886 O O . SER A 1 495 ? -28.037 -2.289 51.942 1.00 97.44 495 SER A O 1
ATOM 3888 N N . PHE A 1 496 ? -28.010 -0.320 50.853 1.00 97.62 496 PHE A N 1
ATOM 3889 C CA . PHE A 1 496 ? -27.967 -0.899 49.515 1.00 97.62 496 PHE A CA 1
ATOM 3890 C C . PHE A 1 496 ? -26.520 -1.225 49.157 1.00 97.62 496 PHE A C 1
ATOM 3892 O O . PHE A 1 496 ? -25.597 -0.518 49.578 1.00 97.62 496 PHE A O 1
ATOM 3899 N N . ARG A 1 497 ? -26.323 -2.284 48.372 1.00 97.94 497 ARG A N 1
ATOM 3900 C CA . ARG A 1 497 ? -25.015 -2.619 47.798 1.00 97.94 497 ARG A CA 1
ATOM 3901 C C . ARG A 1 497 ? -25.126 -2.696 46.286 1.00 97.94 497 ARG A C 1
ATOM 3903 O O . ARG A 1 497 ? -26.104 -3.242 45.783 1.00 97.94 497 ARG A O 1
ATOM 3910 N N . CYS A 1 498 ? -24.147 -2.142 45.590 1.00 97.81 498 CYS A N 1
ATOM 3911 C CA . CYS A 1 498 ? -23.924 -2.321 44.162 1.00 97.81 498 CYS A CA 1
ATOM 3912 C C . CYS A 1 498 ? -22.767 -3.311 44.008 1.00 97.81 498 CYS A C 1
ATOM 3914 O O . CYS A 1 498 ? -21.728 -3.114 44.627 1.00 97.81 498 CYS A O 1
ATOM 3916 N N . ILE A 1 499 ? -22.958 -4.389 43.250 1.00 98.19 499 ILE A N 1
ATOM 3917 C CA . ILE A 1 499 ? -21.979 -5.465 43.065 1.00 98.19 499 ILE A CA 1
ATOM 3918 C C . ILE A 1 499 ? -21.579 -5.510 41.590 1.00 98.19 499 ILE A C 1
ATOM 3920 O O . ILE A 1 499 ? -22.440 -5.372 40.714 1.00 98.19 499 ILE A O 1
ATOM 3924 N N . ALA A 1 500 ? -20.287 -5.710 41.328 1.00 98.31 500 ALA A N 1
ATOM 3925 C CA . ALA A 1 500 ? -19.724 -5.912 39.999 1.00 98.31 500 ALA A CA 1
ATOM 3926 C C . ALA A 1 500 ? -18.794 -7.135 39.988 1.00 98.31 500 ALA A C 1
ATOM 3928 O O . ALA A 1 500 ? -17.847 -7.209 40.773 1.00 98.31 500 ALA A O 1
ATOM 3929 N N . THR A 1 501 ? -19.034 -8.060 39.056 1.00 98.00 501 THR A N 1
ATOM 3930 C CA . THR A 1 501 ? -18.339 -9.355 38.973 1.00 98.00 501 THR A CA 1
ATOM 3931 C C . THR A 1 501 ? -17.860 -9.615 37.545 1.00 98.00 501 THR A C 1
ATOM 3933 O O . THR A 1 501 ? -18.652 -9.558 36.605 1.00 98.00 501 THR A O 1
ATOM 3936 N N . ASN A 1 502 ? -16.577 -9.930 37.349 1.00 97.50 502 ASN A N 1
ATOM 3937 C CA . ASN A 1 502 ? -16.043 -10.406 36.067 1.00 97.50 502 ASN A CA 1
ATOM 3938 C C . ASN A 1 502 ? -15.189 -11.675 36.250 1.00 97.50 502 ASN A C 1
ATOM 3940 O O . ASN A 1 502 ? -15.043 -12.195 37.353 1.00 97.50 502 ASN A O 1
ATOM 3944 N N . SER A 1 503 ? -14.595 -12.183 35.166 1.00 96.75 503 SER A N 1
ATOM 3945 C CA . SER A 1 503 ? -13.782 -13.411 35.173 1.00 96.75 503 SER A CA 1
ATOM 3946 C C . SER A 1 503 ? -12.495 -13.355 36.019 1.00 96.75 503 SER A C 1
ATOM 3948 O O . SER A 1 503 ? -11.760 -14.339 36.061 1.00 96.75 503 SER A O 1
ATOM 3950 N N . LEU A 1 504 ? -12.167 -12.208 36.623 1.00 96.56 504 LEU A N 1
ATOM 3951 C CA . LEU A 1 504 ? -11.002 -12.006 37.486 1.00 96.56 504 LEU A CA 1
ATOM 3952 C C . LEU A 1 504 ? -11.359 -11.729 38.952 1.00 96.56 504 LEU A C 1
ATOM 3954 O O . LEU A 1 504 ? -10.463 -11.802 39.790 1.00 96.56 504 LEU A O 1
ATOM 3958 N N . GLY A 1 505 ? -12.617 -11.417 39.276 1.00 96.44 505 GLY A N 1
ATOM 3959 C CA . GLY A 1 505 ? -13.033 -11.158 40.653 1.00 96.44 505 GLY A CA 1
ATOM 3960 C C . GLY A 1 505 ? -14.385 -10.461 40.789 1.00 96.44 505 GLY A C 1
ATOM 3961 O O . GLY A 1 505 ? -15.051 -10.141 39.803 1.00 96.44 505 GLY A O 1
ATOM 3962 N N . GLU A 1 506 ? -14.753 -10.210 42.041 1.00 97.56 506 GLU A N 1
ATOM 3963 C CA . GLU A 1 506 ? -15.978 -9.537 42.473 1.00 97.56 506 GLU A CA 1
ATOM 3964 C C . GLU A 1 506 ? -15.628 -8.383 43.418 1.00 97.56 506 GLU A C 1
ATOM 3966 O O . GLU A 1 506 ? -14.665 -8.471 44.182 1.00 97.56 506 GLU A O 1
ATOM 3971 N N . THR A 1 507 ? -16.409 -7.306 43.379 1.00 97.62 507 THR A N 1
ATOM 3972 C CA . THR A 1 507 ? -16.320 -6.201 44.337 1.00 97.62 507 THR A CA 1
ATOM 3973 C C . THR A 1 507 ? -17.707 -5.617 44.602 1.00 97.62 507 THR A C 1
ATOM 3975 O O . THR A 1 507 ? -18.576 -5.666 43.725 1.00 97.62 507 THR A O 1
ATOM 3978 N N . ASP A 1 508 ? -17.920 -5.043 45.788 1.00 96.75 508 ASP A N 1
ATOM 3979 C CA . ASP A 1 508 ? -19.144 -4.324 46.129 1.00 96.75 508 ASP A CA 1
ATOM 3980 C C . ASP A 1 508 ? -18.890 -2.918 46.697 1.00 96.75 508 ASP A C 1
ATOM 3982 O O . ASP A 1 508 ? -17.919 -2.653 47.402 1.00 96.75 508 ASP A O 1
ATOM 3986 N N . GLY A 1 509 ? -19.794 -1.994 46.372 1.00 96.88 509 GLY A N 1
ATOM 3987 C CA . GLY A 1 509 ? -19.892 -0.664 46.967 1.00 96.88 509 GLY A CA 1
ATOM 3988 C C . GLY A 1 509 ? -21.167 -0.541 47.793 1.00 96.88 509 GLY A C 1
ATOM 3989 O O . GLY A 1 509 ? -22.182 -1.165 47.482 1.00 96.88 509 GLY A O 1
ATOM 3990 N N . LYS A 1 510 ? -21.139 0.268 48.855 1.00 97.50 510 LYS A N 1
ATOM 3991 C CA . LYS A 1 510 ? -22.213 0.332 49.857 1.00 97.50 510 LYS A CA 1
ATOM 3992 C C . LYS A 1 510 ? -22.735 1.756 50.031 1.00 97.50 510 LYS A C 1
ATOM 3994 O O . LYS A 1 510 ? -21.958 2.669 50.298 1.00 97.50 510 LYS A O 1
ATOM 3999 N N . ILE A 1 511 ? -24.055 1.927 49.939 1.00 98.06 511 ILE A N 1
ATOM 4000 C CA . ILE A 1 511 ? -24.747 3.204 50.165 1.00 98.06 511 ILE A CA 1
ATOM 4001 C C . ILE A 1 511 ? -25.758 3.025 51.294 1.00 98.06 511 ILE A C 1
ATOM 4003 O O . ILE A 1 511 ? -26.689 2.223 51.193 1.00 98.06 511 ILE A O 1
ATOM 4007 N N . LYS A 1 512 ? -25.589 3.780 52.382 1.00 97.62 512 LYS A N 1
ATOM 4008 C CA . LYS A 1 512 ? -26.482 3.765 53.540 1.00 97.62 512 LYS A CA 1
ATOM 4009 C C . LYS A 1 512 ? -27.566 4.836 53.401 1.00 97.62 512 LYS A C 1
ATOM 4011 O O . LYS A 1 512 ? -27.279 6.030 53.451 1.00 97.62 512 LYS A O 1
ATOM 4016 N N . LEU A 1 513 ? -28.817 4.402 53.280 1.00 97.25 513 LEU A N 1
ATOM 4017 C CA . LEU A 1 513 ? -30.005 5.251 53.280 1.00 97.25 513 LEU A CA 1
ATOM 4018 C C . LEU A 1 513 ? -30.526 5.416 54.714 1.00 97.25 513 LEU A C 1
ATOM 4020 O O . LEU A 1 513 ? -30.806 4.421 55.387 1.00 97.25 513 LEU A O 1
ATOM 4024 N N . TYR A 1 514 ? -30.681 6.656 55.185 1.00 96.56 514 TYR A N 1
ATOM 4025 C CA . TYR A 1 514 ? -31.217 6.959 56.518 1.00 96.56 514 TYR A CA 1
ATOM 4026 C C . TYR A 1 514 ? -32.404 7.929 56.468 1.00 96.56 514 TYR A C 1
ATOM 4028 O O . TYR A 1 514 ? -32.555 8.719 55.534 1.00 96.56 514 TYR A O 1
ATOM 4036 N N . LYS A 1 515 ? -33.275 7.852 57.480 1.00 96.44 515 LYS A N 1
ATOM 4037 C CA . LYS A 1 515 ? -34.503 8.649 57.552 1.00 96.44 515 LYS A CA 1
ATOM 4038 C C . LYS A 1 515 ? -34.201 10.093 57.951 1.00 96.44 515 LYS A C 1
ATOM 4040 O O . LYS A 1 515 ? -33.554 10.324 58.969 1.00 96.44 515 LYS A O 1
ATOM 4045 N N . ILE A 1 516 ? -34.733 11.050 57.190 1.00 96.12 516 ILE A N 1
ATOM 4046 C CA . ILE A 1 516 ? -34.768 12.478 57.553 1.00 96.12 516 ILE A CA 1
ATOM 4047 C C . ILE A 1 516 ? -36.219 12.978 57.645 1.00 96.12 516 ILE A C 1
ATOM 4049 O O . ILE A 1 516 ? -37.112 12.377 57.035 1.00 96.12 516 ILE A O 1
ATOM 4053 N N . PRO A 1 517 ? -36.490 14.073 58.381 1.00 92.69 517 PRO A N 1
ATOM 4054 C CA . PRO A 1 517 ? -37.795 14.724 58.368 1.00 92.69 517 PRO A CA 1
ATOM 4055 C C . PRO A 1 517 ? -38.175 15.191 56.959 1.00 92.69 517 PRO A C 1
ATOM 4057 O O . PRO A 1 517 ? -37.335 15.680 56.203 1.00 92.69 517 PRO A O 1
ATOM 4060 N N . LYS A 1 518 ? -39.461 15.088 56.611 1.00 90.25 518 LYS A N 1
ATOM 4061 C CA . LYS A 1 518 ? -39.975 15.665 55.365 1.00 90.25 518 LYS A CA 1
ATOM 4062 C C . LYS A 1 518 ? -39.889 17.198 55.447 1.00 90.25 518 LYS A C 1
ATOM 4064 O O . LYS A 1 518 ? -40.387 17.754 56.428 1.00 90.25 518 LYS A O 1
ATOM 4069 N N . PRO A 1 519 ? -39.299 17.894 54.457 1.00 85.75 519 PRO A N 1
ATOM 4070 C CA . PRO A 1 519 ? -39.191 19.349 54.497 1.00 85.75 519 PRO A CA 1
ATOM 4071 C C . PRO A 1 519 ? -40.584 20.005 54.526 1.00 85.75 519 PRO A C 1
ATOM 4073 O O . PRO A 1 519 ? -41.504 19.516 53.857 1.00 85.75 519 PRO A O 1
ATOM 4076 N N . PRO A 1 520 ? -40.768 21.104 55.283 1.00 82.94 520 PRO A N 1
ATOM 4077 C CA . PRO A 1 520 ? -42.068 21.746 55.435 1.00 82.94 520 PRO A CA 1
ATOM 4078 C C . PRO A 1 520 ? -42.556 22.316 54.099 1.00 82.94 520 PRO A C 1
ATOM 4080 O O . PRO A 1 520 ? -41.930 23.190 53.501 1.00 82.94 520 PRO A O 1
ATOM 4083 N N . THR A 1 521 ? -43.712 21.842 53.633 1.00 71.25 521 THR A N 1
ATOM 4084 C CA . THR A 1 521 ? -44.355 22.360 52.421 1.00 71.25 521 THR A CA 1
ATOM 4085 C C . THR A 1 521 ? -44.911 23.758 52.677 1.00 71.25 521 THR A C 1
ATOM 4087 O O . THR A 1 521 ? -45.978 23.905 53.280 1.00 71.25 521 THR A O 1
ATOM 4090 N N . THR A 1 522 ? -44.219 24.787 52.194 1.00 56.12 522 THR A N 1
ATOM 4091 C CA . THR A 1 522 ? -44.682 26.177 52.242 1.00 56.12 522 THR A CA 1
ATOM 4092 C C . THR A 1 522 ? -45.923 26.359 51.365 1.00 56.12 522 THR A C 1
ATOM 4094 O O . THR A 1 522 ? -45.851 26.537 50.148 1.00 56.12 522 THR A O 1
ATOM 4097 N N . ARG A 1 523 ? -47.108 26.336 51.987 1.00 50.41 523 ARG A N 1
ATOM 4098 C CA . ARG A 1 523 ? -48.340 26.800 51.338 1.00 50.41 523 ARG A CA 1
ATOM 4099 C C . ARG A 1 523 ? -48.194 28.298 51.061 1.00 50.41 523 ARG A C 1
ATOM 4101 O O . ARG A 1 523 ? -48.192 29.090 51.999 1.00 50.41 523 ARG A O 1
ATOM 4108 N N . LYS A 1 524 ? -48.095 28.691 49.786 1.00 45.19 524 LYS A N 1
ATOM 4109 C CA . LYS A 1 524 ? -48.227 30.103 49.395 1.00 45.19 524 LYS A CA 1
ATOM 4110 C C . LYS A 1 524 ? -49.589 30.621 49.891 1.00 45.19 524 LYS A C 1
ATOM 4112 O O . LYS A 1 524 ? -50.589 29.946 49.637 1.00 45.19 524 LYS A O 1
ATOM 4117 N N . PRO A 1 525 ? -49.665 31.777 50.574 1.00 50.44 525 PRO A N 1
ATOM 4118 C CA . PRO A 1 525 ? -50.946 32.366 50.938 1.00 50.44 525 PRO A CA 1
ATOM 4119 C C . PRO A 1 525 ? -51.766 32.683 49.683 1.00 50.44 525 PRO A C 1
ATOM 4121 O O . PRO A 1 525 ? -51.252 33.290 48.743 1.00 50.44 525 PRO A O 1
ATOM 4124 N N . ASN A 1 526 ? -53.044 32.302 49.674 1.00 45.41 526 ASN A N 1
ATOM 4125 C CA . ASN A 1 526 ? -53.989 32.755 48.654 1.00 45.41 526 ASN A CA 1
ATOM 4126 C C . ASN A 1 526 ? -54.198 34.267 48.810 1.00 45.41 526 ASN A C 1
ATOM 4128 O O . ASN A 1 526 ? -54.946 34.692 49.693 1.00 45.41 526 ASN A O 1
ATOM 4132 N N . SER A 1 527 ? -53.597 35.081 47.941 1.00 43.97 527 SER A N 1
ATOM 4133 C CA . SER A 1 527 ? -54.001 36.479 47.808 1.00 43.97 527 SER A CA 1
ATOM 4134 C C . SER A 1 527 ? -55.387 36.535 47.161 1.00 43.97 527 SER A C 1
ATOM 4136 O O . SER A 1 527 ? -55.571 36.271 45.971 1.00 43.97 527 SER A O 1
ATOM 4138 N N . ARG A 1 528 ? -56.400 36.871 47.968 1.00 40.34 528 ARG A N 1
ATOM 4139 C CA . ARG A 1 528 ? -57.704 37.286 47.442 1.00 40.34 528 ARG A CA 1
ATOM 4140 C C . ARG A 1 528 ? -57.496 38.541 46.590 1.00 40.34 528 ARG A C 1
ATOM 4142 O O . ARG A 1 528 ? -56.768 39.448 46.986 1.00 40.34 528 ARG A O 1
ATOM 4149 N N . ARG A 1 529 ? -58.132 38.588 45.417 1.00 46.31 529 ARG A N 1
ATOM 4150 C CA . ARG A 1 529 ? -58.201 39.804 44.599 1.00 46.31 529 ARG A CA 1
ATOM 4151 C C . ARG A 1 529 ? -59.117 40.813 45.290 1.00 46.31 529 ARG A C 1
ATOM 4153 O O . ARG A 1 529 ? -60.328 40.689 45.157 1.00 46.31 529 ARG A O 1
ATOM 4160 N N . ASP A 1 530 ? -58.540 41.834 45.912 1.00 41.41 530 ASP A N 1
ATOM 4161 C CA . ASP A 1 530 ? -59.245 43.091 46.166 1.00 41.41 530 ASP A CA 1
ATOM 4162 C C . ASP A 1 530 ? -58.827 44.122 45.116 1.00 41.41 530 ASP A C 1
ATOM 4164 O O . ASP A 1 530 ? -57.746 44.709 45.147 1.00 41.41 530 ASP A O 1
ATOM 4168 N N . SER A 1 531 ? -59.697 44.314 44.129 1.00 41.72 531 SER A N 1
ATOM 4169 C CA . SER A 1 531 ? -59.509 45.281 43.053 1.00 41.72 531 SER A CA 1
ATOM 4170 C C . SER A 1 531 ? -59.842 46.697 43.527 1.00 41.72 531 SER A C 1
ATOM 4172 O O . SER A 1 531 ? -61.018 47.045 43.650 1.00 41.72 531 SER A O 1
ATOM 4174 N N . LYS A 1 532 ? -58.827 47.552 43.704 1.00 39.16 532 LYS A N 1
ATOM 4175 C CA . LYS A 1 532 ? -59.007 49.010 43.787 1.00 39.16 532 LYS A CA 1
ATOM 4176 C C . LYS A 1 532 ? -58.331 49.710 42.608 1.00 39.16 532 LYS A C 1
ATOM 4178 O O . LYS A 1 532 ? -57.133 49.578 42.388 1.00 39.16 532 LYS A O 1
ATOM 4183 N N . LYS A 1 533 ? -59.148 50.445 41.846 1.00 34.97 533 LYS A N 1
ATOM 4184 C CA . LYS A 1 533 ? -58.735 51.358 40.769 1.00 34.97 533 LYS A CA 1
ATOM 4185 C C . LYS A 1 533 ? -57.763 52.411 41.305 1.00 34.97 533 LYS A C 1
ATOM 4187 O O . LYS A 1 533 ? -58.065 53.030 42.321 1.00 34.97 533 LYS A O 1
ATOM 4192 N N . TRP A 1 534 ? -56.729 52.722 40.531 1.00 29.97 534 TRP A N 1
ATOM 4193 C CA . TRP A 1 534 ? -56.081 54.032 40.567 1.00 29.97 534 TRP A CA 1
ATOM 4194 C C . TRP A 1 534 ? -56.299 54.723 39.214 1.00 29.97 534 TRP A C 1
ATOM 4196 O O . TRP A 1 534 ? -56.230 54.073 38.170 1.00 29.97 534 TRP A O 1
ATOM 4206 N N . LYS A 1 535 ? -56.646 56.014 39.230 1.00 33.06 535 LYS A N 1
ATOM 4207 C CA . LYS A 1 535 ? -56.798 56.845 38.025 1.00 33.06 535 LYS A CA 1
ATOM 4208 C C . LYS A 1 535 ? -55.474 57.556 37.741 1.00 33.06 535 LYS A C 1
ATOM 4210 O O . LYS A 1 535 ? -54.817 57.991 38.681 1.00 33.06 535 LYS A O 1
ATOM 4215 N N . ASN A 1 536 ? -55.128 57.731 36.468 1.00 31.78 536 ASN A N 1
ATOM 4216 C CA . ASN A 1 536 ? -54.124 58.725 36.086 1.00 31.78 536 ASN A CA 1
ATOM 4217 C C . ASN A 1 536 ? -54.632 60.130 36.420 1.00 31.78 536 ASN A C 1
ATOM 4219 O O . ASN A 1 536 ? -55.781 60.421 36.105 1.00 31.78 536 ASN A O 1
ATOM 4223 N N . ASP A 1 537 ? -53.743 60.986 36.920 1.00 33.59 537 ASP A N 1
ATOM 4224 C CA . ASP A 1 537 ? -53.680 62.404 36.556 1.00 33.59 537 ASP A CA 1
ATOM 4225 C C . ASP A 1 537 ? -52.229 62.907 36.686 1.00 33.59 537 ASP A C 1
ATOM 4227 O O . ASP A 1 537 ? -51.391 62.249 37.306 1.00 33.59 537 ASP A O 1
ATOM 4231 N N . ARG A 1 538 ? -51.903 63.999 35.981 1.00 33.31 538 ARG A N 1
ATOM 4232 C CA . ARG A 1 538 ? -50.524 64.450 35.691 1.00 33.31 538 ARG A CA 1
ATOM 4233 C C . ARG A 1 538 ? -50.102 65.674 36.519 1.00 33.31 538 ARG A C 1
ATOM 4235 O O . ARG A 1 538 ? -50.955 66.392 37.025 1.00 33.31 538 ARG A O 1
ATOM 4242 N N . ASN A 1 539 ? -48.796 65.968 36.460 1.00 30.97 539 ASN A N 1
ATOM 4243 C CA . ASN A 1 539 ? -48.093 67.178 36.930 1.00 30.97 539 ASN A CA 1
ATOM 4244 C C . ASN A 1 539 ? -47.988 67.277 38.470 1.00 30.97 539 ASN A C 1
ATOM 4246 O O . ASN A 1 539 ? -48.971 67.140 39.183 1.00 30.97 539 ASN A O 1
ATOM 4250 N N . ASN A 1 540 ? -46.809 67.512 39.054 1.00 30.84 540 ASN A N 1
ATOM 4251 C CA . ASN A 1 540 ? -46.007 68.718 38.823 1.00 30.84 540 ASN A CA 1
ATOM 4252 C C . ASN A 1 540 ? -44.480 68.506 39.000 1.00 30.84 540 ASN A C 1
ATOM 4254 O O . ASN A 1 540 ? -44.028 67.434 39.391 1.00 30.84 540 ASN A O 1
ATOM 4258 N N . GLU A 1 541 ? -43.697 69.537 38.679 1.00 31.70 541 GLU A N 1
ATOM 4259 C CA . GLU A 1 541 ? -42.229 69.527 38.599 1.00 31.70 541 GLU A CA 1
ATOM 4260 C C . GLU A 1 541 ? -41.463 69.652 39.942 1.00 31.70 541 GLU A C 1
ATOM 4262 O O . GLU A 1 541 ? -41.991 70.143 40.937 1.00 31.70 541 GLU A O 1
ATOM 4267 N N . LYS A 1 542 ? -40.144 69.392 39.831 1.00 33.97 542 LYS A N 1
ATOM 4268 C CA . LYS A 1 542 ? -38.984 69.991 40.542 1.00 33.97 542 LYS A CA 1
ATOM 4269 C C . LYS A 1 542 ? -38.367 69.318 41.789 1.00 33.97 542 LYS A C 1
ATOM 4271 O O . LYS A 1 542 ? -38.917 69.302 42.881 1.00 33.97 542 LYS A O 1
ATOM 4276 N N . ASN A 1 543 ? -37.079 69.019 41.569 1.00 31.22 543 ASN A N 1
ATOM 4277 C CA . ASN A 1 543 ? -35.902 69.128 42.442 1.00 31.22 543 ASN A CA 1
ATOM 4278 C C . ASN A 1 543 ? -35.366 67.921 43.246 1.00 31.22 543 ASN A C 1
ATOM 4280 O O . ASN A 1 543 ? -35.803 67.626 44.348 1.00 31.22 543 ASN A O 1
ATOM 4284 N N . ILE A 1 544 ? -34.254 67.395 42.703 1.00 30.50 544 ILE A N 1
ATOM 4285 C CA . ILE A 1 544 ? -32.952 67.138 43.358 1.00 30.50 544 ILE A CA 1
ATOM 4286 C C . ILE A 1 544 ? -32.939 66.206 44.585 1.00 30.50 544 ILE A C 1
ATOM 4288 O O . ILE A 1 544 ? -33.128 66.644 45.713 1.00 30.50 544 ILE A O 1
ATOM 4292 N N . ALA A 1 545 ? -32.499 64.963 44.368 1.00 30.94 545 ALA A N 1
ATOM 4293 C CA . ALA A 1 545 ? -31.196 64.446 44.830 1.00 30.94 545 ALA A CA 1
ATOM 4294 C C . ALA A 1 545 ? -31.026 63.005 44.309 1.00 30.94 545 ALA A C 1
ATOM 4296 O O . ALA A 1 545 ? -31.966 62.217 44.366 1.00 30.94 545 ALA A O 1
ATOM 4297 N N . GLY A 1 546 ? -29.865 62.664 43.744 1.00 28.20 546 GLY A N 1
ATOM 4298 C CA . GLY A 1 546 ? -29.669 61.379 43.060 1.00 28.20 546 GLY A CA 1
ATOM 4299 C C . GLY A 1 546 ? -28.973 60.311 43.903 1.00 28.20 546 GLY A C 1
ATOM 4300 O O . GLY A 1 546 ? -28.194 60.633 44.796 1.00 28.20 546 GLY A O 1
ATOM 4301 N N . MET A 1 547 ? -29.168 59.045 43.525 1.00 29.52 547 MET A N 1
ATOM 4302 C CA . MET A 1 547 ? -28.123 58.024 43.613 1.00 29.52 547 MET A CA 1
ATOM 4303 C C . MET A 1 547 ? -28.322 56.955 42.521 1.00 29.52 547 MET A C 1
ATOM 4305 O O . MET A 1 547 ? -29.413 56.418 42.358 1.00 29.52 547 MET A O 1
ATOM 4309 N N . LYS A 1 548 ? -27.227 56.726 41.795 1.00 29.98 548 LYS A N 1
ATOM 4310 C CA . LYS A 1 548 ? -26.773 55.569 40.995 1.00 29.98 548 LYS A CA 1
ATOM 4311 C C . LYS A 1 548 ? -27.388 54.192 41.312 1.00 29.98 548 LYS A C 1
ATOM 4313 O O . LYS A 1 548 ? -27.766 53.950 42.452 1.00 29.98 548 LYS A O 1
ATOM 4318 N N . ASP A 1 549 ? -27.381 53.194 40.422 1.00 30.17 549 ASP A N 1
ATOM 4319 C CA . ASP A 1 549 ? -27.011 53.077 38.991 1.00 30.17 549 ASP A CA 1
ATOM 4320 C C . ASP A 1 549 ? -27.717 51.811 38.442 1.00 30.17 549 ASP A C 1
ATOM 4322 O O . ASP A 1 549 ? -27.952 50.870 39.203 1.00 30.17 549 ASP A O 1
ATOM 4326 N N . GLU A 1 550 ? -28.009 51.736 37.138 1.00 29.81 550 GLU A N 1
ATOM 4327 C CA . GLU A 1 550 ? -28.485 50.501 36.483 1.00 29.81 550 GLU A CA 1
ATOM 4328 C C . GLU A 1 550 ? -27.718 50.260 35.166 1.00 29.81 550 GLU A C 1
ATOM 4330 O O . GLU A 1 550 ? -27.493 51.180 34.380 1.00 29.81 550 GLU A O 1
ATOM 4335 N N . LEU A 1 551 ? -27.258 49.022 34.955 1.00 29.47 551 LEU A N 1
ATOM 4336 C CA . LEU A 1 551 ? -26.302 48.637 33.907 1.00 29.47 551 LEU A CA 1
ATOM 4337 C C . LEU A 1 551 ? -26.987 48.208 32.599 1.00 29.47 551 LEU A C 1
ATOM 4339 O O . LEU A 1 551 ? -27.788 47.273 32.601 1.00 29.47 551 LEU A O 1
ATOM 4343 N N . ILE A 1 552 ? -26.561 48.778 31.464 1.00 30.19 552 ILE A N 1
ATOM 4344 C CA . ILE A 1 552 ? -26.757 48.204 30.120 1.00 30.19 552 ILE A CA 1
ATOM 4345 C C . ILE A 1 552 ? -25.429 48.221 29.340 1.00 30.19 552 ILE A C 1
ATOM 4347 O O . ILE A 1 552 ? -24.625 49.140 29.445 1.00 30.19 552 ILE A O 1
ATOM 4351 N N . THR A 1 553 ? -25.205 47.153 28.575 1.00 27.83 553 THR A N 1
ATOM 4352 C CA . THR A 1 553 ? -23.976 46.777 27.852 1.00 27.83 553 THR A CA 1
ATOM 4353 C C . THR A 1 553 ? -23.726 47.519 26.531 1.00 27.83 553 THR A C 1
ATOM 4355 O O . THR A 1 553 ? -24.664 47.595 25.732 1.00 27.83 553 THR A O 1
ATOM 4358 N N . ARG A 1 554 ? -22.455 47.832 26.205 1.00 26.27 554 ARG A N 1
ATOM 4359 C CA . ARG A 1 554 ? -21.656 47.276 25.065 1.00 26.27 554 ARG A CA 1
ATOM 4360 C C . ARG A 1 554 ? -20.432 48.142 24.702 1.00 26.27 554 ARG A C 1
ATOM 4362 O O . ARG A 1 554 ? -20.563 49.358 24.708 1.00 26.27 554 ARG A O 1
ATOM 4369 N N . GLY A 1 555 ? -19.364 47.503 24.200 1.00 26.89 555 GLY A N 1
ATOM 4370 C CA . GLY A 1 555 ? -18.469 48.095 23.187 1.00 26.89 555 GLY A CA 1
ATOM 4371 C C . GLY A 1 555 ? -16.993 48.276 23.566 1.00 26.89 555 GLY A C 1
ATOM 4372 O O . GLY A 1 555 ? -16.617 49.387 23.900 1.00 26.89 555 GLY A O 1
ATOM 4373 N N . ASP A 1 556 ? -16.235 47.176 23.495 1.00 30.84 556 ASP A N 1
ATOM 4374 C CA . ASP A 1 556 ? -14.930 46.946 22.827 1.00 30.84 556 ASP A CA 1
ATOM 4375 C C . ASP A 1 556 ? -13.787 48.003 22.792 1.00 30.84 556 ASP A C 1
ATOM 4377 O O . ASP A 1 556 ? -14.013 49.200 22.629 1.00 30.84 556 ASP A O 1
ATOM 4381 N N . ASN A 1 557 ? -12.556 47.453 22.760 1.00 29.55 557 ASN A N 1
ATOM 4382 C CA . ASN A 1 557 ? -11.222 48.050 22.527 1.00 29.55 557 ASN A CA 1
ATOM 4383 C C . ASN A 1 557 ? -10.623 48.872 23.690 1.00 29.55 557 ASN A C 1
ATOM 4385 O O . ASN A 1 557 ? -11.356 49.565 24.390 1.00 29.55 557 ASN A O 1
ATOM 4389 N N . ASP A 1 558 ? -9.304 48.964 23.887 1.00 32.12 558 ASP A N 1
ATOM 4390 C CA . ASP A 1 558 ? -8.109 48.104 23.664 1.00 32.12 558 ASP A CA 1
ATOM 4391 C C . ASP A 1 558 ? -6.942 48.820 24.411 1.00 32.12 558 ASP A C 1
ATOM 4393 O O . ASP A 1 558 ? -7.157 49.935 24.894 1.00 32.12 558 ASP A O 1
ATOM 4397 N N . ASP A 1 559 ? -5.744 48.216 24.469 1.00 31.36 559 ASP A N 1
ATOM 4398 C CA . ASP A 1 559 ? -4.472 48.796 24.967 1.00 31.36 559 ASP A CA 1
ATOM 4399 C C . ASP A 1 559 ? -4.418 49.096 26.496 1.00 31.36 559 ASP A C 1
ATOM 4401 O O . ASP A 1 559 ? -5.389 49.550 27.096 1.00 31.36 559 ASP A O 1
ATOM 4405 N N . ASP A 1 560 ? -3.314 49.005 27.243 1.00 31.75 560 ASP A N 1
ATOM 4406 C CA . ASP A 1 560 ? -2.060 48.221 27.294 1.00 31.75 560 ASP A CA 1
ATOM 4407 C C . ASP A 1 560 ? -1.289 48.778 28.541 1.00 31.75 560 ASP A C 1
ATOM 4409 O O . ASP A 1 560 ? -1.816 49.645 29.242 1.00 31.75 560 ASP A O 1
ATOM 4413 N N . GLU A 1 561 ? -0.055 48.321 28.801 1.00 32.00 561 GLU A N 1
ATOM 4414 C CA . GLU A 1 561 ? 0.927 48.852 29.790 1.00 32.00 561 GLU A CA 1
ATOM 4415 C C . GLU A 1 561 ? 0.749 48.474 31.289 1.00 32.00 561 GLU A C 1
ATOM 4417 O O . GLU A 1 561 ? 0.051 49.119 32.072 1.00 32.00 561 GLU A O 1
ATOM 4422 N N . ASP A 1 562 ? 1.435 47.388 31.687 1.00 30.56 562 ASP A N 1
ATOM 4423 C CA . ASP A 1 562 ? 2.606 47.352 32.601 1.00 30.56 562 ASP A CA 1
ATOM 4424 C C . ASP A 1 562 ? 2.719 48.457 33.695 1.00 30.56 562 ASP A C 1
ATOM 4426 O O . ASP A 1 562 ? 2.606 49.644 33.411 1.00 30.56 562 ASP A O 1
ATOM 4430 N N . ASN A 1 563 ? 3.055 48.184 34.970 1.00 29.64 563 ASN A N 1
ATOM 4431 C CA . ASN A 1 563 ? 4.384 47.708 35.401 1.00 29.64 563 ASN A CA 1
ATOM 4432 C C . ASN A 1 563 ? 4.522 47.508 36.940 1.00 29.64 563 ASN A C 1
ATOM 4434 O O . ASN A 1 563 ? 3.709 48.009 37.714 1.00 29.64 563 ASN A O 1
ATOM 4438 N N . GLU A 1 564 ? 5.641 46.871 37.320 1.00 32.06 564 GLU A N 1
ATOM 4439 C CA . GLU A 1 564 ? 6.461 47.070 38.546 1.00 32.06 564 GLU A CA 1
ATOM 4440 C C . GLU A 1 564 ? 5.908 46.696 39.947 1.00 32.06 564 GLU A C 1
ATOM 4442 O O . GLU A 1 564 ? 5.257 47.465 40.654 1.00 32.06 564 GLU A O 1
ATOM 4447 N N . ASP A 1 565 ? 6.241 45.460 40.341 1.00 29.20 565 ASP A N 1
ATOM 4448 C CA . ASP A 1 565 ? 7.063 45.072 41.509 1.00 29.20 565 ASP A CA 1
ATOM 4449 C C . ASP A 1 565 ? 7.414 46.128 42.586 1.00 29.20 565 ASP A C 1
ATOM 4451 O O . ASP A 1 565 ? 7.955 47.183 42.274 1.00 29.20 565 ASP A O 1
ATOM 4455 N N . ASP A 1 566 ? 7.276 45.747 43.869 1.00 30.73 566 ASP A N 1
ATOM 4456 C CA . ASP A 1 566 ? 8.389 45.860 44.829 1.00 30.73 566 ASP A CA 1
ATOM 4457 C C . ASP A 1 566 ? 8.206 45.016 46.117 1.00 30.73 566 ASP A C 1
ATOM 4459 O O . ASP A 1 566 ? 7.104 44.726 46.589 1.00 30.73 566 ASP A O 1
ATOM 4463 N N . GLU A 1 567 ? 9.376 44.636 46.625 1.00 28.70 567 GLU A N 1
ATOM 4464 C CA . GLU A 1 567 ? 9.850 44.156 47.937 1.00 28.70 567 GLU A CA 1
ATOM 4465 C C . GLU A 1 567 ? 9.180 44.745 49.223 1.00 28.70 567 GLU A C 1
ATOM 4467 O O . GLU A 1 567 ? 8.524 45.780 49.172 1.00 28.70 567 GLU A O 1
ATOM 4472 N N . SER A 1 568 ? 9.291 44.184 50.447 1.00 28.02 568 SER A N 1
ATOM 4473 C CA . SER A 1 568 ? 10.072 43.047 50.995 1.00 28.02 568 SER A CA 1
ATOM 4474 C C . SER A 1 568 ? 9.513 42.500 52.349 1.00 28.02 568 SER A C 1
ATOM 4476 O O . SER A 1 568 ? 8.569 43.036 52.924 1.00 28.02 568 SER A O 1
ATOM 4478 N N . ASP A 1 569 ? 10.182 41.450 52.862 1.00 27.48 569 ASP A N 1
ATOM 4479 C CA . ASP A 1 569 ? 10.479 41.133 54.282 1.00 27.48 569 ASP A CA 1
ATOM 4480 C C . ASP A 1 569 ? 9.457 40.498 55.269 1.00 27.48 569 ASP A C 1
ATOM 4482 O O . ASP A 1 569 ? 8.486 41.097 55.713 1.00 27.48 569 ASP A O 1
ATOM 4486 N N . GLU A 1 570 ? 9.828 39.273 55.700 1.00 29.19 570 GLU A N 1
ATOM 4487 C CA . GLU A 1 570 ? 10.046 38.813 57.099 1.00 29.19 570 GLU A CA 1
ATOM 4488 C C . GLU A 1 570 ? 8.934 38.959 58.193 1.00 29.19 570 GLU A C 1
ATOM 4490 O O . GLU A 1 570 ? 8.303 39.992 58.355 1.00 29.19 570 GLU A O 1
ATOM 4495 N N . ASN A 1 571 ? 8.675 38.003 59.110 1.00 24.84 571 ASN A N 1
ATOM 4496 C CA . ASN A 1 571 ? 9.285 36.691 59.392 1.00 24.84 571 ASN A CA 1
ATOM 4497 C C . ASN A 1 571 ? 8.397 35.790 60.313 1.00 24.84 571 ASN A C 1
ATOM 4499 O O . ASN A 1 571 ? 7.435 36.253 60.918 1.00 24.84 571 ASN A O 1
ATOM 4503 N N . PHE A 1 572 ? 8.836 34.536 60.522 1.00 23.94 572 PHE A N 1
ATOM 4504 C CA . PHE A 1 572 ? 8.539 33.616 61.654 1.00 23.94 572 PHE A CA 1
ATOM 4505 C C . PHE A 1 572 ? 7.197 32.827 61.792 1.00 23.94 572 PHE A C 1
ATOM 4507 O O . PHE A 1 572 ? 6.264 33.242 62.466 1.00 23.94 572 PHE A O 1
ATOM 4514 N N . THR A 1 573 ? 7.253 31.546 61.364 1.00 27.66 573 THR A N 1
ATOM 4515 C CA . THR A 1 573 ? 6.897 30.292 62.112 1.00 27.66 573 THR A CA 1
ATOM 4516 C C . THR A 1 573 ? 5.478 30.069 62.713 1.00 27.66 573 THR A C 1
ATOM 4518 O O . THR A 1 573 ? 4.946 30.926 63.396 1.00 27.66 573 THR A O 1
ATOM 4521 N N . ASN A 1 574 ? 4.853 28.874 62.676 1.00 25.52 574 ASN A N 1
ATOM 4522 C CA . ASN A 1 574 ? 5.241 27.582 62.084 1.00 25.52 574 ASN A CA 1
ATOM 4523 C C . ASN A 1 574 ? 4.044 26.615 61.874 1.00 25.52 574 ASN A C 1
ATOM 4525 O O . ASN A 1 574 ? 3.074 26.638 62.627 1.00 25.52 574 ASN A O 1
ATOM 4529 N N . SER A 1 575 ? 4.263 25.624 60.999 1.00 25.20 575 SER A N 1
ATOM 4530 C CA . SER A 1 575 ? 3.599 24.301 60.906 1.00 25.20 575 SER A CA 1
ATOM 4531 C C . SER A 1 575 ? 2.228 24.130 60.208 1.00 25.20 575 SER A C 1
ATOM 4533 O O . SER A 1 575 ? 1.259 24.848 60.428 1.00 25.20 575 SER A O 1
ATOM 4535 N N . SER A 1 576 ? 2.160 23.041 59.423 1.00 23.73 576 SER A N 1
ATOM 4536 C CA . SER A 1 576 ? 1.011 22.462 58.692 1.00 23.73 576 SER A CA 1
ATOM 4537 C C . SER A 1 576 ? 0.487 23.201 57.445 1.00 23.73 576 SER A C 1
ATOM 4539 O O . SER A 1 576 ? -0.622 23.728 57.420 1.00 23.73 576 SER A O 1
ATOM 4541 N N . ILE A 1 577 ? 1.241 23.099 56.341 1.00 25.48 577 ILE A N 1
ATOM 4542 C CA . ILE A 1 577 ? 0.723 23.357 54.985 1.00 25.48 577 ILE A CA 1
ATOM 4543 C C . ILE A 1 577 ? -0.227 22.214 54.578 1.00 25.48 577 ILE A C 1
ATOM 4545 O O . ILE A 1 577 ? 0.169 21.204 54.000 1.00 25.48 577 ILE A O 1
ATOM 4549 N N . SER A 1 578 ? -1.502 22.386 54.917 1.00 34.03 578 SER A N 1
ATOM 4550 C CA . SER A 1 578 ? -2.580 22.212 53.935 1.00 34.03 578 SER A CA 1
ATOM 4551 C C . SER A 1 578 ? -2.774 23.556 53.207 1.00 34.03 578 SER A C 1
ATOM 4553 O O . SER A 1 578 ? -2.117 24.525 53.581 1.00 34.03 578 SER A O 1
ATOM 4555 N N . LEU A 1 579 ? -3.709 23.636 52.248 1.00 26.89 579 LEU A N 1
ATOM 4556 C CA . LEU A 1 579 ? -3.896 24.713 51.246 1.00 26.89 579 LEU A CA 1
ATOM 4557 C C . LEU A 1 579 ? -2.987 24.534 50.006 1.00 26.89 579 LEU A C 1
ATOM 4559 O O . LEU A 1 579 ? -1.881 24.018 50.118 1.00 26.89 579 LEU A O 1
ATOM 4563 N N . THR A 1 580 ? -3.403 24.885 48.784 1.00 30.06 580 THR A N 1
ATOM 4564 C CA . THR A 1 580 ? -4.679 25.474 48.304 1.00 30.06 580 THR A CA 1
ATOM 4565 C C . THR A 1 580 ? -4.919 24.934 46.882 1.00 30.06 580 THR A C 1
ATOM 4567 O O . THR A 1 580 ? -3.971 24.862 46.111 1.00 30.06 580 THR A O 1
ATOM 4570 N N . SER A 1 581 ? -6.075 24.398 46.469 1.00 26.77 581 SER A N 1
ATOM 4571 C CA . SER A 1 581 ? -7.489 24.796 46.643 1.00 26.77 581 SER A CA 1
ATOM 4572 C C . SER A 1 581 ? -7.911 25.987 45.779 1.00 26.77 581 SER A C 1
ATOM 4574 O O . SER A 1 581 ? -7.118 26.890 45.562 1.00 26.77 581 SER A O 1
ATOM 4576 N N . ILE A 1 582 ? -9.222 26.025 45.478 1.00 27.03 582 ILE A N 1
ATOM 4577 C CA . ILE A 1 582 ? -10.020 27.236 45.181 1.00 27.03 582 ILE A CA 1
ATOM 4578 C C . ILE A 1 582 ? -9.758 27.884 43.803 1.00 27.03 582 ILE A C 1
ATOM 4580 O O . ILE A 1 582 ? -8.627 28.055 43.387 1.00 27.03 582 ILE A O 1
ATOM 4584 N N . MET A 1 583 ? -10.762 28.335 43.043 1.00 24.09 583 MET A N 1
ATOM 4585 C CA . MET A 1 583 ? -12.194 27.989 42.940 1.00 24.09 583 MET A CA 1
ATOM 4586 C C . MET A 1 583 ? -12.775 28.862 41.815 1.00 24.09 583 MET A C 1
ATOM 4588 O O . MET A 1 583 ? -12.500 30.053 41.824 1.00 24.09 583 MET A O 1
ATOM 4592 N N . LEU A 1 584 ? -13.716 28.330 41.017 1.00 26.11 584 LEU A N 1
ATOM 4593 C CA . LEU A 1 584 ? -14.721 29.113 40.259 1.00 26.11 584 LEU A CA 1
ATOM 4594 C C . LEU A 1 584 ? -14.126 29.995 39.119 1.00 26.11 584 LEU A C 1
ATOM 4596 O O . LEU A 1 584 ? -13.012 30.476 39.181 1.00 26.11 584 LEU A O 1
ATOM 4600 N N . ILE A 1 585 ? -14.781 30.197 37.975 1.00 24.28 585 ILE A N 1
ATOM 4601 C CA . ILE A 1 585 ? -16.191 30.558 37.776 1.00 24.28 585 ILE A CA 1
ATOM 4602 C C . ILE A 1 585 ? -16.908 29.664 36.743 1.00 24.28 585 ILE A C 1
ATOM 4604 O O . ILE A 1 585 ? -16.318 28.972 35.919 1.00 24.28 585 ILE A O 1
ATOM 4608 N N . LYS A 1 586 ? -18.242 29.647 36.843 1.00 23.94 586 LYS A N 1
ATOM 4609 C CA . LYS A 1 586 ? -19.175 28.848 36.041 1.00 23.94 586 LYS A CA 1
ATOM 4610 C C . LYS A 1 586 ? -19.642 29.556 34.753 1.00 23.94 586 LYS A C 1
ATOM 4612 O O . LYS A 1 586 ? -20.024 30.715 34.799 1.00 23.94 586 LYS A O 1
ATOM 4617 N N . ARG A 1 587 ? -19.912 28.719 33.738 1.00 25.83 587 ARG A N 1
ATOM 4618 C CA . ARG A 1 587 ? -21.073 28.747 32.805 1.00 25.83 587 ARG A CA 1
ATOM 4619 C C . ARG A 1 587 ? -21.111 29.672 31.551 1.00 25.83 587 ARG A C 1
ATOM 4621 O O . ARG A 1 587 ? -21.667 30.756 31.589 1.00 25.83 587 ARG A O 1
ATOM 4628 N N . GLN A 1 588 ? -20.862 29.034 30.393 1.00 23.89 588 GLN A N 1
ATOM 4629 C CA . GLN A 1 588 ? -21.895 28.490 29.465 1.00 23.89 588 GLN A CA 1
ATOM 4630 C C . GLN A 1 588 ? -22.646 29.416 28.458 1.00 23.89 588 GLN A C 1
ATOM 4632 O O . GLN A 1 588 ? -23.588 30.092 28.863 1.00 23.89 588 GLN A O 1
ATOM 4637 N N . ARG A 1 589 ? -22.378 29.161 27.141 1.00 26.52 589 ARG A N 1
ATOM 4638 C CA . ARG A 1 589 ? -23.136 29.399 25.851 1.00 26.52 589 ARG A CA 1
ATOM 4639 C C . ARG A 1 589 ? -22.472 30.387 24.852 1.00 26.52 589 ARG A C 1
ATOM 4641 O O . ARG A 1 589 ? -21.675 31.193 25.296 1.00 26.52 589 ARG A O 1
ATOM 4648 N N . TYR A 1 590 ? -22.706 30.353 23.519 1.00 22.41 590 TYR A N 1
ATOM 4649 C CA . TYR A 1 590 ? -23.614 29.543 22.656 1.00 22.41 590 TYR A CA 1
ATOM 4650 C C . TYR A 1 590 ? -23.079 29.345 21.197 1.00 22.41 590 TYR A C 1
ATOM 4652 O O . TYR A 1 590 ? -22.302 30.156 20.718 1.00 22.41 590 TYR A O 1
ATOM 4660 N N . CYS A 1 591 ? -23.571 28.303 20.500 1.00 21.58 591 CYS A N 1
ATOM 4661 C CA . CYS A 1 591 ? -23.760 28.099 19.037 1.00 21.58 591 CYS A CA 1
ATOM 4662 C C . CYS A 1 591 ? -22.929 28.857 17.961 1.00 21.58 591 CYS A C 1
ATOM 4664 O O . CYS A 1 591 ? -23.211 30.025 17.704 1.00 21.58 591 CYS A O 1
ATOM 4666 N N . ASN A 1 592 ? -22.154 28.137 17.123 1.00 23.83 592 ASN A N 1
ATOM 4667 C CA . ASN A 1 592 ? -22.542 27.660 15.761 1.00 23.83 592 ASN A CA 1
ATOM 4668 C C . ASN A 1 592 ? -21.349 27.049 14.969 1.00 23.83 592 ASN A C 1
ATOM 4670 O O . ASN A 1 592 ? -20.230 27.066 15.466 1.00 23.83 592 ASN A O 1
ATOM 4674 N N . TYR A 1 593 ? -21.619 26.543 13.747 1.00 25.36 593 TYR A N 1
ATOM 4675 C CA . TYR A 1 593 ? -20.751 25.775 12.816 1.00 25.36 593 TYR A CA 1
ATOM 4676 C C . TYR A 1 593 ? -20.521 24.305 13.229 1.00 25.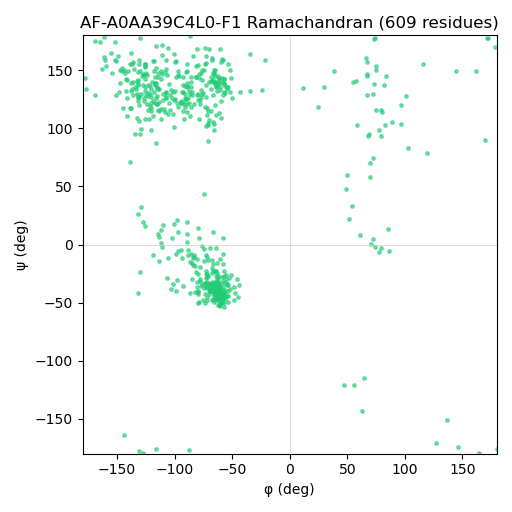36 593 TYR A C 1
ATOM 4678 O O . TYR A 1 593 ? -20.030 24.037 14.318 1.00 25.36 593 TYR A O 1
ATOM 4686 N N . ILE A 1 594 ? -20.951 23.259 12.501 1.00 28.64 594 ILE A N 1
ATOM 4687 C CA . ILE A 1 594 ? -21.184 23.010 11.052 1.00 28.64 594 ILE A CA 1
ATOM 4688 C C . ILE A 1 594 ? -19.884 23.015 10.216 1.00 28.64 594 ILE A C 1
ATOM 4690 O O . ILE A 1 594 ? -19.094 23.944 10.284 1.00 28.64 594 ILE A O 1
ATOM 4694 N N . ASP A 1 595 ? -19.714 21.949 9.422 1.00 32.12 595 ASP A N 1
ATOM 4695 C CA . ASP A 1 595 ? -18.713 21.726 8.362 1.00 32.12 595 ASP A CA 1
ATOM 4696 C C . ASP A 1 595 ? -17.224 21.517 8.707 1.00 32.12 595 ASP A C 1
ATOM 4698 O O . ASP A 1 595 ? -16.330 22.217 8.235 1.00 32.12 595 ASP A O 1
ATOM 4702 N N . VAL A 1 596 ? -16.930 20.360 9.315 1.00 31.39 596 VAL A N 1
ATOM 4703 C CA . VAL A 1 596 ? -15.597 19.715 9.207 1.00 31.39 596 VAL A CA 1
ATOM 4704 C C . VAL A 1 596 ? -15.354 19.109 7.801 1.00 31.39 596 VAL A C 1
ATOM 4706 O O . VAL A 1 596 ? -14.226 18.774 7.450 1.00 31.39 596 VAL A O 1
ATOM 4709 N N . TYR A 1 597 ? -16.380 19.020 6.942 1.00 30.39 597 TYR A N 1
ATOM 4710 C CA . TYR A 1 597 ? -16.266 18.449 5.587 1.00 30.39 597 TYR A CA 1
ATOM 4711 C C . TYR A 1 597 ? -15.749 19.416 4.501 1.00 30.39 597 TYR A C 1
ATOM 4713 O O . TYR A 1 597 ? -15.421 18.965 3.404 1.00 30.39 597 TYR A O 1
ATOM 4721 N N . VAL A 1 598 ? -15.638 20.724 4.775 1.00 35.00 598 VAL A N 1
ATOM 4722 C CA . VAL A 1 598 ? -15.273 21.732 3.752 1.00 35.00 598 VAL A CA 1
ATOM 4723 C C . VAL A 1 598 ? -13.782 22.112 3.777 1.00 35.00 598 VAL A C 1
ATOM 4725 O O . VAL A 1 598 ? -13.195 22.354 2.720 1.00 35.00 598 VAL A O 1
ATOM 4728 N N . ILE A 1 599 ? -13.115 22.067 4.937 1.00 32.56 599 ILE A N 1
ATOM 4729 C CA . ILE A 1 599 ? -11.678 22.405 5.053 1.00 32.56 599 ILE A CA 1
ATOM 4730 C C . ILE A 1 599 ? -10.795 21.401 4.281 1.00 32.56 599 ILE A C 1
ATOM 4732 O O . ILE A 1 599 ? -9.834 21.798 3.616 1.00 32.56 599 ILE A O 1
ATOM 4736 N N . ALA A 1 600 ? -11.171 20.117 4.261 1.00 34.44 600 ALA A N 1
ATOM 4737 C CA . ALA A 1 600 ? -10.499 19.092 3.455 1.00 34.44 600 ALA A CA 1
ATOM 4738 C C . ALA A 1 600 ? -10.595 19.351 1.935 1.00 34.44 600 ALA A C 1
ATOM 4740 O O . ALA A 1 600 ? -9.690 18.988 1.179 1.00 34.44 600 ALA A O 1
ATOM 4741 N N . ILE A 1 601 ? -11.663 20.007 1.469 1.00 36.09 601 ILE A N 1
ATOM 4742 C CA . ILE A 1 601 ? -11.887 20.273 0.041 1.00 36.09 601 ILE A CA 1
ATOM 4743 C C . ILE A 1 601 ? -11.105 21.515 -0.412 1.00 36.09 601 ILE A C 1
ATOM 4745 O O . ILE A 1 601 ? -10.472 21.476 -1.466 1.00 36.09 601 ILE A O 1
ATOM 4749 N N . ILE A 1 602 ? -11.052 22.582 0.394 1.00 35.41 602 ILE A N 1
ATOM 4750 C CA . ILE A 1 602 ? -10.309 23.807 0.037 1.00 35.41 602 ILE A CA 1
ATOM 4751 C C . ILE A 1 602 ? -8.788 23.563 0.023 1.00 35.41 602 ILE A C 1
ATOM 4753 O O . ILE A 1 602 ? -8.111 24.009 -0.905 1.00 35.41 602 ILE A O 1
ATOM 4757 N N . SER A 1 603 ? -8.256 22.773 0.965 1.00 35.31 603 SER A N 1
ATOM 4758 C CA . SER A 1 603 ? -6.844 22.345 0.943 1.00 35.31 603 SER A CA 1
ATOM 4759 C C . SER A 1 603 ? -6.500 21.548 -0.331 1.00 35.31 603 SER A C 1
ATOM 4761 O O . SER A 1 603 ? -5.482 21.801 -0.980 1.00 35.31 603 SER A O 1
ATOM 4763 N N . THR A 1 604 ? -7.402 20.659 -0.762 1.00 37.88 604 THR A N 1
ATOM 4764 C CA . THR A 1 604 ? -7.216 19.831 -1.968 1.00 37.88 604 THR A CA 1
ATOM 4765 C C . THR A 1 604 ? -7.326 20.634 -3.276 1.00 37.88 604 THR A C 1
ATOM 4767 O O . THR A 1 604 ? -6.699 20.272 -4.273 1.00 37.88 604 THR A O 1
ATOM 4770 N N . ILE A 1 605 ? -8.087 21.736 -3.294 1.00 38.00 605 ILE A N 1
ATOM 4771 C CA . ILE A 1 605 ? -8.230 22.607 -4.475 1.00 38.00 605 ILE A CA 1
ATOM 4772 C C . ILE A 1 605 ? -7.032 23.559 -4.622 1.00 38.00 605 ILE A C 1
ATOM 4774 O O . ILE A 1 605 ? -6.501 23.685 -5.725 1.00 38.00 605 ILE A O 1
ATOM 4778 N N . MET A 1 606 ? -6.538 24.163 -3.534 1.00 33.19 606 MET A N 1
ATOM 4779 C CA . MET A 1 606 ? -5.365 25.054 -3.602 1.00 33.19 606 MET A CA 1
ATOM 4780 C C . MET A 1 606 ? -4.081 24.303 -3.994 1.00 33.19 606 MET A C 1
ATOM 4782 O O . MET A 1 606 ? -3.284 24.821 -4.774 1.00 33.19 606 MET A O 1
ATOM 4786 N N . SER A 1 607 ? -3.922 23.038 -3.582 1.00 35.88 607 SER A N 1
ATOM 4787 C CA . SER A 1 607 ? -2.793 22.190 -4.008 1.00 35.88 607 SER A CA 1
ATOM 4788 C C . SER A 1 607 ? -2.825 21.767 -5.493 1.00 35.88 607 SER A C 1
ATOM 4790 O O . SER A 1 607 ? -1.898 21.095 -5.943 1.00 35.88 607 SER A O 1
ATOM 4792 N N . ARG A 1 608 ? -3.867 22.122 -6.261 1.00 38.59 608 ARG A N 1
ATOM 4793 C CA . ARG A 1 608 ? -3.996 21.843 -7.708 1.00 38.59 608 ARG A CA 1
ATOM 4794 C C . ARG A 1 608 ? -3.981 23.091 -8.599 1.00 38.59 608 ARG A C 1
ATOM 4796 O O . ARG A 1 608 ? -4.188 22.964 -9.802 1.00 38.59 608 ARG A O 1
ATOM 4803 N N . LEU A 1 609 ? -3.734 24.276 -8.035 1.00 35.75 609 LEU A N 1
ATOM 4804 C CA . LEU A 1 609 ? -3.624 25.541 -8.780 1.00 35.75 609 LEU A CA 1
ATOM 4805 C C . LEU A 1 609 ? -2.216 26.172 -8.740 1.00 35.75 609 LEU A C 1
ATOM 4807 O O . LEU A 1 609 ? -2.038 27.289 -9.216 1.00 35.75 609 LEU A O 1
ATOM 4811 N N . MET A 1 610 ? -1.209 25.453 -8.225 1.00 39.19 610 MET A N 1
ATOM 4812 C CA . MET A 1 610 ? 0.210 25.857 -8.242 1.00 39.19 610 MET A CA 1
ATOM 4813 C C . MET A 1 610 ? 1.160 24.763 -8.779 1.00 39.19 610 MET A C 1
ATOM 4815 O O . MET A 1 610 ? 2.315 24.680 -8.365 1.00 39.19 610 MET A O 1
ATOM 4819 N N . THR A 1 611 ? 0.686 23.936 -9.720 1.00 37.72 611 THR A N 1
ATOM 4820 C CA . THR A 1 611 ? 1.505 23.002 -10.526 1.00 37.72 611 THR A CA 1
ATOM 4821 C C . THR A 1 611 ? 0.993 22.922 -11.955 1.00 37.72 611 THR A C 1
ATOM 4823 O O . THR A 1 611 ? -0.215 22.615 -12.083 1.00 37.72 611 THR A O 1
#

Solvent-accessible surface area (backbone atoms only — not comparable to full-atom values): 36108 Å² total; per-residue (Å²): 138,70,73,73,51,59,56,56,36,51,29,48,61,43,86,50,65,75,59,24,43,58,34,42,54,53,48,40,56,43,54,74,69,43,91,66,35,77,74,40,49,67,54,41,49,52,26,28,54,76,47,22,44,54,43,90,55,66,68,41,28,54,51,37,44,52,42,49,50,48,41,31,33,69,64,39,29,72,59,49,52,52,51,32,55,60,26,52,70,41,92,49,61,55,31,13,25,39,24,39,46,48,49,39,52,46,36,54,34,41,19,69,91,60,37,70,53,72,72,51,62,72,44,37,63,68,28,57,69,39,91,50,64,65,33,20,54,35,26,50,54,37,50,52,56,50,32,54,69,62,41,72,71,48,52,74,70,49,74,85,54,57,69,70,64,48,51,60,48,49,62,55,53,72,71,54,73,93,65,78,65,72,52,79,44,74,39,56,67,59,65,49,53,78,72,68,79,82,84,85,89,85,80,91,85,86,90,85,88,79,90,83,86,83,82,79,91,75,82,83,59,70,62,41,71,72,60,83,34,65,67,44,81,40,52,57,62,37,69,45,72,49,67,44,39,34,43,55,36,84,91,56,48,48,31,36,32,37,58,91,75,67,41,60,42,26,51,59,88,40,70,66,45,88,56,85,46,54,46,62,50,74,63,68,94,36,33,43,30,45,34,37,41,62,33,45,67,88,67,43,45,47,37,32,46,32,36,74,49,92,75,73,44,75,42,56,25,40,36,46,50,30,36,47,26,42,74,42,78,70,84,19,56,65,69,44,81,46,51,54,58,38,71,47,74,48,37,48,43,57,46,40,36,52,75,38,50,32,33,36,32,37,70,86,70,48,67,47,72,38,78,84,73,49,69,37,62,64,45,80,43,50,57,50,71,36,51,55,34,50,68,86,68,42,44,52,31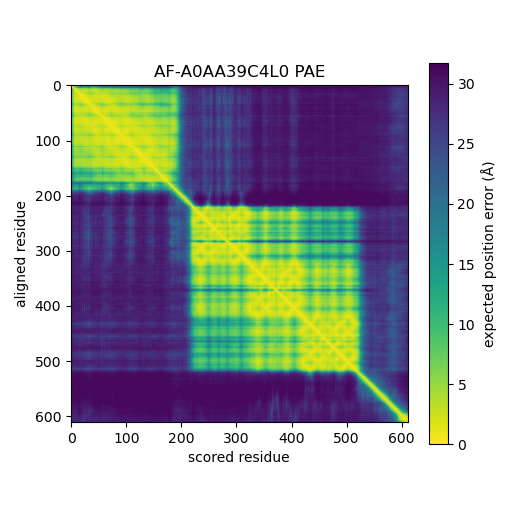,32,42,35,31,36,42,89,39,78,60,64,40,72,51,77,31,40,37,42,50,34,42,47,37,45,65,50,58,90,68,45,69,45,77,46,30,80,59,41,70,49,74,50,65,37,38,32,42,22,29,65,74,52,54,72,52,41,28,40,55,85,67,46,71,66,64,78,55,94,43,33,42,73,48,79,48,80,56,92,52,39,36,40,42,35,40,35,38,47,46,40,50,87,78,65,49,38,43,36,33,44,37,32,36,32,102,71,35,70,38,72,36,64,34,35,37,41,84,41,82,72,78,84,81,80,75,76,80,82,78,75,88,77,89,74,90,83,79,90,83,81,88,85,88,90,82,89,87,88,80,87,87,85,92,83,90,87,83,84,89,78,91,83,82,87,84,83,88,83,89,85,83,90,85,83,90,83,89,80,90,70,87,79,80,90,77,90,86,85,84,91,89,83,90,83,79,86,68,84,74,51,62,65,50,54,57,60,52,60,73,62,76,80,115

Mean predicted aligned error: 20.54 Å

pLDDT: mean 79.41, std 24.7, range [21.58, 98.5]

Foldseek 3Di:
DPPVLVVLLCLLQPPDPVSNLVSLVVLLVCLQPPPCNLVNLLSNLLSLLVEQCLDPDPSSNVSSLSSLLSNLQQPNLVNSLVSLLVQLPDPDVSSNLSSLLSLLVNCQAAHCVSHPCVSVLLCLQVQCPDPDPSSNVSSLSSLLSSCLAVNPVSLVSNVVDDPVSSVVSVVSSVPDDPPRRDHNDHHPVVVVVVVPPPDDDDDDDDDDDDDDDDDDDDPQDDKDWPDFWEADEEEAQAKDKTKTFIPSLDPKWKWKAFPVVRHTQAIHQGGPDPPPQWGWDDDPPTMIMIIRGRDDQVVFGKMKIWIPDVVIDIHIYTYHYWYWKDKDPPPADAADEEEQQAKDKGFTAIDIVVHKKKKKAFPVQAWDQAPVRDTDSMDTDRIDIHGRDDPVNFFKMKIWIGDPDPDIDIDIYTYHYFDWKDKDAPAQEDEDAFQDKDKGKMKIFGPPAWDKFKAAQVRHTDDDDPAWDWDWDDDPRMIMIMIIGGGDDPRRAHKMKMKTGDPVGIDIDIHGYDYDDDPDDDDDDPDDDDDDDDDDDDDDDDDDDDDDDDDDDDDDDDDDDDDDDDDDDYDDDDDDDDDDDDDDDDDDDDDDDDDPPVVVVVVVVVVVPPD

Radius of gyration: 46.6 Å; Cα contacts (8 Å, |Δi|>4): 997; chains: 1; bounding box: 112×96×126 Å

Sequence (611 aa):
MESQSSWLKKFVIDSNLPAQEKRLEAALTFIENAACAGKTAREVMNGIVNKCVAASKGRIKELAVQISLMYIGIGKHKIVQKKLLEGTEAKNPKIAAACINTLTVALKEFGSEVINIKPLSKRVPALLEARNETVREEGKAMAIEIYRWIGAPLKQQLNTLKPVQLGELEVKFAKLTDAKAYPWRSLRSQKVKNTCATESASGYYAWMFPRQQGPHSSTVKLPRFGKPLNNLTISVGREAIFTCIVENLGLYKVAWLRVDTQTILTIASHVITKNHRIAVMHSGHRTWSLHIKDTRETDRGWYMCQVNTDPMSSNTGFLEVVVPPDILDYPTSTDMVVREGSNVTMRCAATGTPEPTVTWRREAGGMITLSNWHQALVLEGTELELTRVTRLHMGPYLCIASNGVPPSVSKRIVLIVHFSPMIYVENQLIGAYEGQTLVLECHTEAYPRPIVYWTKPTNDTVMNDNNYKAETIINGYETTMRLIIRGIRPQDYGSFRCIATNSLGETDGKIKLYKIPKPPTTRKPNSRRDSKKWKNDRNNEKNIAGMKDELITRGDNDDDEDNEDDESDENFTNSSISLTSIMLIKRQRYCNYIDVYVIAIISTIMSRLMT